Protein 6AYI (pdb70)

Radius of gyration: 28.74 Å; Cα contacts (8 Å, |Δi|>4): 747; chains: 4; bounding box: 60×72×89 Å

Structure (mmCIF, N/CA/C/O backbone):
data_6AYI
#
_entry.id   6AYI
#
_cell.length_a   50.997
_cell.length_b   106.744
_cell.length_c   135.249
_cell.angle_alpha   90.000
_cell.angle_beta   90.000
_cell.angle_gamma   90.000
#
_symmetry.space_group_name_H-M   'P 2 21 21'
#
loop_
_entity.id
_entity.type
_entity.pdbx_description
1 polymer 'HTH-type transcriptional regulator UidR'
2 non-polymer '4-nitrophenyl beta-D-glucopyranosiduronic acid'
3 water water
#
loop_
_atom_site.group_PDB
_atom_site.id
_atom_site.type_symbol
_atom_site.label_atom_id
_atom_site.label_alt_id
_atom_site.label_comp_id
_atom_site.label_asym_id
_atom_site.label_entity_id
_atom_site.label_seq_id
_atom_site.pdbx_PDB_ins_code
_atom_site.Cartn_x
_atom_site.Cartn_y
_atom_site.Cartn_z
_atom_site.occupancy
_atom_site.B_iso_or_equiv
_atom_site.auth_seq_id
_atom_site.auth_comp_id
_atom_site.auth_asym_id
_atom_site.auth_atom_id
_atom_site.pdbx_PDB_model_num
ATOM 1 N N . PRO A 1 14 ? 49.75842 63.29927 179.38865 1.000 49.66974 11 PRO A N 1
ATOM 2 C CA . PRO A 1 14 ? 50.64663 64.17031 178.61153 1.000 46.68880 11 PRO A CA 1
ATOM 3 C C . PRO A 1 14 ? 50.03860 64.57575 177.27199 1.000 40.85743 11 PRO A C 1
ATOM 4 O O . PRO A 1 14 ? 49.31300 63.78736 176.66645 1.000 38.68836 11 PRO A O 1
ATOM 8 N N . THR A 1 15 ? 50.34127 65.79659 176.82183 1.000 38.42436 12 THR A N 1
ATOM 9 C CA . THR A 1 15 ? 49.76937 66.29232 175.57314 1.000 40.08252 12 THR A CA 1
ATOM 10 C C . THR A 1 15 ? 50.20018 65.43831 174.38684 1.000 35.39599 12 THR A C 1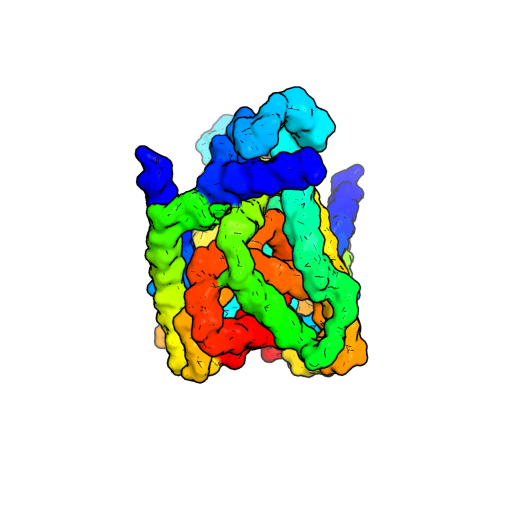
ATOM 11 O O . THR A 1 15 ? 49.39467 65.15470 173.49233 1.000 36.64709 12 THR A O 1
ATOM 15 N N . ARG A 1 16 ? 51.46774 65.01761 174.36311 1.000 37.10255 13 ARG A N 1
ATOM 16 C CA . ARG A 1 16 ? 51.94995 64.17746 173.27198 1.000 40.46244 13 ARG A CA 1
ATOM 17 C C . ARG A 1 16 ? 51.20297 62.85108 173.21310 1.000 40.15958 13 ARG A C 1
ATOM 18 O O . ARG A 1 16 ? 50.96709 62.31951 172.12199 1.000 35.39871 13 ARG A O 1
ATOM 26 N N . THR A 1 17 ? 50.81839 62.30609 174.36981 1.000 41.68802 14 THR A N 1
ATOM 27 C CA . THR A 1 17 ? 50.06275 61.05748 174.38443 1.000 41.85952 14 THR A CA 1
ATOM 28 C C . THR A 1 17 ? 48.62256 61.27869 173.93675 1.000 40.90620 14 THR A C 1
ATOM 29 O O . THR A 1 17 ? 48.08045 60.48545 173.15741 1.000 44.93368 14 THR A O 1
ATOM 33 N N . ARG A 1 18 ? 47.98789 62.35162 174.41787 1.000 37.92661 15 ARG A N 1
ATOM 34 C CA . ARG A 1 18 ? 46.63056 62.66705 173.98244 1.000 38.20438 15 ARG A CA 1
ATOM 35 C C . ARG A 1 18 ? 46.57487 62.89094 172.47704 1.000 36.08969 15 ARG A C 1
ATOM 36 O O . ARG A 1 18 ? 45.59617 62.51553 171.82039 1.000 37.03727 15 ARG A O 1
ATOM 44 N N . ILE A 1 19 ? 47.61751 63.50506 171.91422 1.000 31.09373 16 ILE A N 1
ATOM 45 C CA . ILE A 1 19 ? 47.67146 63.71707 170.47021 1.000 30.76541 16 ILE A CA 1
ATOM 46 C C . ILE A 1 19 ? 47.74298 62.38122 169.74289 1.000 32.81017 16 ILE A C 1
ATOM 47 O O . ILE A 1 19 ? 46.99740 62.13085 168.78769 1.000 36.23134 16 ILE A O 1
ATOM 52 N N . LEU A 1 20 ? 48.64471 61.50205 170.18763 1.000 32.10196 17 LEU A N 1
ATOM 53 C CA . LEU A 1 20 ? 48.80691 60.21013 169.52926 1.000 36.45485 17 LEU A CA 1
ATOM 54 C C . LEU A 1 20 ? 47.54172 59.37002 169.64057 1.000 36.50686 17 LEU A C 1
ATOM 55 O O . LEU A 1 20 ? 47.13260 58.72342 168.66975 1.000 35.37887 17 LEU A O 1
ATOM 60 N N . ASN A 1 21 ? 46.90349 59.37253 170.81438 1.000 35.81083 18 ASN A N 1
ATOM 61 C CA . ASN A 1 21 ? 45.65469 58.63410 170.97644 1.000 37.91137 18 ASN A CA 1
ATOM 62 C C . ASN A 1 21 ? 44.58039 59.15558 170.03058 1.000 39.38336 18 ASN A C 1
ATOM 63 O O . ASN A 1 21 ? 43.83313 58.37113 169.43380 1.000 37.89478 18 ASN A O 1
ATOM 68 N N . ALA A 1 22 ? 44.48966 60.47872 169.87822 1.000 37.83011 19 ALA A N 1
ATOM 69 C CA . ALA A 1 22 ? 43.52816 61.04751 168.94009 1.000 38.79553 19 ALA A CA 1
ATOM 70 C C . ALA A 1 22 ? 43.92211 60.74929 167.49928 1.000 39.29354 19 ALA A C 1
ATOM 71 O O . ALA A 1 22 ? 43.05650 60.49950 166.65210 1.000 40.17724 19 ALA A O 1
ATOM 73 N N . ALA A 1 23 ? 45.22386 60.77193 167.20229 1.000 36.80088 20 ALA A N 1
ATOM 74 C CA . ALA A 1 23 ? 45.67816 60.45709 165.85202 1.000 33.13653 20 ALA A CA 1
ATOM 75 C C . ALA A 1 23 ? 45.41619 58.99619 165.50843 1.000 35.07410 20 ALA A C 1
ATOM 76 O O . ALA A 1 23 ? 45.02765 58.68013 164.37817 1.000 35.23393 20 ALA A O 1
ATOM 78 N N . ARG A 1 24 ? 45.62018 58.09176 166.47044 1.000 36.34710 21 ARG A N 1
ATOM 79 C CA . ARG A 1 24 ? 45.33811 56.68006 166.22827 1.000 40.23703 21 ARG A CA 1
ATOM 80 C C . ARG A 1 24 ? 43.86185 56.45727 165.92676 1.000 44.25540 21 ARG A C 1
ATOM 81 O O . ARG A 1 24 ? 43.50992 55.60284 165.10528 1.000 41.25965 21 ARG A O 1
ATOM 89 N N . GLU A 1 25 ? 42.98255 57.22072 166.57917 1.000 45.75455 22 GLU A N 1
ATOM 90 C CA . GLU A 1 25 ? 41.55181 57.06993 166.33707 1.000 46.52005 22 GLU A CA 1
ATOM 91 C C . GLU A 1 25 ? 41.16411 57.59262 164.95874 1.000 43.50898 22 GLU A C 1
ATOM 92 O O . GLU A 1 25 ? 40.38040 56.95537 164.24573 1.000 45.91651 22 GLU A O 1
ATOM 98 N N . ILE A 1 26 ? 41.70629 58.74618 164.56299 1.000 36.73428 23 ILE A N 1
ATOM 99 C CA . ILE A 1 26 ? 41.34620 59.33053 163.27462 1.000 38.04734 23 ILE A CA 1
ATOM 100 C C . ILE A 1 26 ? 41.97956 58.54615 162.13075 1.000 39.29220 23 ILE A C 1
ATOM 101 O O . ILE A 1 26 ? 41.35094 58.32778 161.08755 1.000 33.78441 23 ILE A O 1
ATOM 106 N N . PHE A 1 27 ? 43.22841 58.10537 162.30567 1.000 40.88031 24 PHE A N 1
ATOM 107 C CA . PHE A 1 27 ? 43.90866 57.37299 161.24092 1.000 40.53830 24 PHE A CA 1
ATOM 108 C C . PHE A 1 27 ? 43.27048 56.00833 161.00717 1.000 38.61386 24 PHE A C 1
ATOM 109 O O . PHE A 1 27 ? 43.11645 55.57809 159.85824 1.000 40.25609 24 PHE A O 1
ATOM 117 N N . SER A 1 28 ? 42.89238 55.31332 162.08208 1.000 35.67422 25 SER A N 1
ATOM 118 C CA . SER A 1 28 ? 42.32428 53.97699 161.93362 1.000 36.26473 25 SER A CA 1
ATOM 119 C C . SER A 1 28 ? 40.94872 54.02418 161.27958 1.000 40.11109 25 SER A C 1
ATOM 120 O O . SER A 1 28 ? 40.60504 53.14428 160.48185 1.000 42.68926 25 SER A O 1
ATOM 123 N N . GLU A 1 29 ? 40.15026 55.04415 161.59787 1.000 39.75518 26 GLU A N 1
ATOM 124 C CA . GLU A 1 29 ? 38.78307 55.11289 161.09764 1.000 39.81028 26 GLU A CA 1
ATOM 125 C C . GLU A 1 29 ? 38.68847 55.66360 159.68079 1.000 39.68369 26 GLU A C 1
ATOM 126 O O . GLU A 1 29 ? 37.71283 55.36692 158.98313 1.000 43.17979 26 GLU A O 1
ATOM 132 N N . ASN A 1 30 ? 39.66876 56.45295 159.23682 1.000 35.97146 27 ASN A N 1
ATOM 133 C CA . ASN A 1 30 ? 39.58131 57.13144 157.95226 1.000 39.41931 27 ASN A CA 1
ATOM 134 C C . ASN A 1 30 ? 40.73453 56.84394 157.00380 1.000 35.18985 27 ASN A C 1
ATOM 135 O O . ASN A 1 30 ? 40.60568 57.13192 155.80896 1.000 37.55499 27 ASN A O 1
ATOM 140 N N . GLY A 1 31 ? 41.84370 56.29283 157.48552 1.000 32.80074 28 GLY A N 1
ATOM 141 C CA . GLY A 1 31 ? 43.01322 56.08977 156.65906 1.000 33.97057 28 GLY A CA 1
ATOM 142 C C . GLY A 1 31 ? 43.92860 57.30157 156.64710 1.000 38.48946 28 GLY A C 1
ATOM 143 O O . GLY A 1 31 ? 43.61916 58.36970 157.17838 1.000 40.06794 28 GLY A O 1
ATOM 144 N N . PHE A 1 32 ? 45.08961 57.12221 156.01403 1.000 37.88024 29 PHE A N 1
ATOM 145 C CA . PHE A 1 32 ? 46.09413 58.18194 155.98974 1.000 37.40652 29 PHE A CA 1
ATOM 146 C C . PHE A 1 32 ? 45.63577 59.36069 155.13875 1.000 41.32472 29 PHE A C 1
ATOM 147 O O . PHE A 1 32 ? 45.75888 60.52067 155.54919 1.000 41.18196 29 PHE A O 1
ATOM 155 N N . HIS A 1 33 ? 45.10197 59.08021 153.94814 1.000 45.38205 30 HIS A N 1
ATOM 156 C CA . HIS A 1 33 ? 44.77735 60.14315 153.00120 1.000 49.89067 30 HIS A CA 1
ATOM 157 C C . HIS A 1 33 ? 43.64603 61.02594 153.51691 1.000 49.29730 30 HIS A C 1
ATOM 158 O O . HIS A 1 33 ? 43.76284 62.25699 153.52953 1.000 48.29596 30 HIS A O 1
ATOM 165 N N . SER A 1 34 ? 42.54248 60.41585 153.94903 1.000 50.87142 31 SER A N 1
ATOM 166 C CA . SER A 1 34 ? 41.35883 61.17285 154.33673 1.000 54.32693 31 SER A CA 1
ATOM 167 C C . SER A 1 34 ? 41.45859 61.78605 155.72772 1.000 55.09771 31 SER A C 1
ATOM 168 O O . SER A 1 34 ? 40.61044 62.61288 156.07985 1.000 57.12579 31 SER A O 1
ATOM 171 N N . ALA A 1 35 ? 42.45586 61.41028 156.52315 1.000 53.24142 32 ALA A N 1
ATOM 172 C CA . ALA A 1 35 ? 42.61758 61.99239 157.84727 1.000 49.00708 32 ALA A CA 1
ATOM 173 C C . ALA A 1 35 ? 43.24821 63.37360 157.74562 1.000 49.02321 32 ALA A C 1
ATOM 174 O O . ALA A 1 35 ? 44.15652 63.60200 156.94144 1.000 50.79885 32 ALA A O 1
ATOM 176 N N . SER A 1 36 ? 42.76150 64.29553 158.56985 1.000 45.79321 33 SER A N 1
ATOM 177 C CA . SER A 1 36 ? 43.23500 65.67039 158.57872 1.000 48.70688 33 SER A CA 1
ATOM 178 C C . SER A 1 36 ? 43.80906 66.01124 159.94567 1.000 46.75892 33 SER A C 1
ATOM 179 O O . SER A 1 36 ? 43.29553 65.56153 160.97550 1.000 42.96980 33 SER A O 1
ATOM 182 N N . MET A 1 37 ? 44.88416 66.80413 159.94787 1.000 45.53550 34 MET A N 1
ATOM 183 C CA . MET A 1 37 ? 45.40381 67.33270 161.20420 1.000 47.16071 34 MET A CA 1
ATOM 184 C C . MET A 1 37 ? 44.36574 68.19580 161.90675 1.000 45.62888 34 MET A C 1
ATOM 185 O O . MET A 1 37 ? 44.37244 68.30033 163.13889 1.000 41.73084 34 MET A O 1
ATOM 190 N N . LYS A 1 38 ? 43.46839 68.81639 161.13757 1.000 48.79381 35 LYS A N 1
ATOM 191 C CA . LYS A 1 38 ? 42.40462 69.62876 161.71799 1.000 51.87969 35 LYS A CA 1
ATOM 192 C C . LYS A 1 38 ? 41.49413 68.78964 162.60709 1.000 49.31601 35 LYS A C 1
ATOM 193 O O . LYS A 1 38 ? 41.15345 69.19357 163.72511 1.000 51.08960 35 LYS A O 1
ATOM 199 N N . ALA A 1 39 ? 41.08995 67.61140 162.12409 1.000 44.68012 36 ALA A N 1
ATOM 200 C CA . ALA A 1 39 ? 40.21805 66.74791 162.91367 1.000 45.17205 36 ALA A CA 1
ATOM 201 C C . ALA A 1 39 ? 40.92880 66.20262 164.14532 1.000 42.86727 36 ALA A C 1
ATOM 202 O O . ALA A 1 39 ? 40.29064 65.98990 165.18273 1.000 44.42268 36 ALA A O 1
ATOM 204 N N . ILE A 1 40 ? 42.23952 65.96678 164.05158 1.000 39.85503 37 ILE A N 1
ATOM 205 C CA . ILE A 1 40 ? 42.99815 65.51252 165.21377 1.000 41.65960 37 ILE A CA 1
ATOM 206 C C . ILE A 1 40 ? 42.99187 66.57907 166.30124 1.000 42.92391 37 ILE A C 1
ATOM 207 O O . ILE A 1 40 ? 42.85274 66.27300 167.49193 1.000 44.66561 37 ILE A O 1
ATOM 212 N N . CYS A 1 41 ? 43.13051 67.84799 165.90865 1.000 42.76152 38 CYS A N 1
ATOM 213 C CA . CYS A 1 41 ? 43.15130 68.93490 166.88345 1.000 44.11954 38 CYS A CA 1
ATOM 214 C C . CYS A 1 41 ? 41.82836 69.02802 167.63330 1.000 47.96452 38 CYS A C 1
ATOM 215 O O . CYS A 1 41 ? 41.80586 69.15931 168.86270 1.000 46.24456 38 CYS A O 1
ATOM 218 N N . LYS A 1 42 ? 40.71048 68.96335 166.90454 1.000 51.78182 39 LYS A N 1
ATOM 219 C CA . LYS A 1 42 ? 39.40242 69.02537 167.54868 1.000 55.24227 39 LYS A CA 1
ATOM 220 C C . LYS A 1 42 ? 39.17702 67.84159 168.47872 1.000 55.46744 39 LYS A C 1
ATOM 221 O O . LYS A 1 42 ? 38.43422 67.95635 169.46042 1.000 58.69940 39 LYS A O 1
ATOM 227 N N . SER A 1 43 ? 39.81043 66.70215 168.19176 1.000 55.51373 40 SER A N 1
ATOM 228 C CA . SER A 1 43 ? 39.57182 65.50091 168.98478 1.000 55.87650 40 SER A CA 1
ATOM 229 C C . SER A 1 43 ? 40.14366 65.63551 170.39150 1.000 55.09816 40 SER A C 1
ATOM 230 O O . SER A 1 43 ? 39.50965 65.21375 171.36558 1.000 57.59908 40 SER A O 1
ATOM 233 N N . CYS A 1 44 ? 41.33666 66.21631 170.52186 1.000 55.50374 41 CYS A N 1
ATOM 234 C CA . CYS A 1 44 ? 41.97666 66.39073 171.82008 1.000 55.22335 41 CYS A CA 1
ATOM 235 C C . CYS A 1 44 ? 41.97293 67.84129 172.28898 1.000 55.72957 41 CYS A C 1
ATOM 236 O O . CYS A 1 44 ? 42.66610 68.16942 173.25859 1.000 55.80084 41 CYS A O 1
ATOM 239 N N . ALA A 1 45 ? 41.21641 68.71331 171.61938 1.000 52.94716 42 ALA A N 1
ATOM 240 C CA . ALA A 1 45 ? 40.97749 70.08860 172.06108 1.000 51.99778 42 ALA A CA 1
ATOM 241 C C . ALA A 1 45 ? 42.28497 70.86907 172.22023 1.000 49.34830 42 ALA A C 1
ATOM 242 O O . ALA A 1 45 ? 42.62652 71.35686 173.29983 1.000 51.03631 42 ALA A O 1
ATOM 244 N N . ILE A 1 46 ? 43.01817 70.97923 171.11253 1.000 43.91148 43 ILE A N 1
ATOM 245 C CA . ILE A 1 46 ? 44.20953 71.81248 171.03254 1.000 39.24682 43 ILE A CA 1
ATOM 246 C C . ILE A 1 46 ? 44.14432 72.61783 169.74108 1.000 40.32860 43 ILE A C 1
ATOM 247 O O . ILE A 1 46 ? 43.28028 72.40518 168.89008 1.000 44.25658 43 ILE A O 1
ATOM 252 N N . SER A 1 47 ? 45.07293 73.55319 169.60743 1.000 37.71754 44 SER A N 1
ATOM 253 C CA . SER A 1 47 ? 45.19174 74.33325 168.38746 1.000 38.13775 44 SER A CA 1
ATOM 254 C C . SER A 1 47 ? 46.20214 73.68927 167.44895 1.000 37.45444 44 SER A C 1
ATOM 255 O O . SER A 1 47 ? 47.03843 72.88756 167.87721 1.000 36.01967 44 SER A O 1
ATOM 258 N N . PRO A 1 48 ? 46.13655 73.99993 166.14988 1.000 39.06309 45 PRO A N 1
ATOM 259 C CA . PRO A 1 48 ? 47.14794 73.46361 165.22363 1.000 36.87848 45 PRO A CA 1
ATOM 260 C C . PRO A 1 48 ? 48.57346 73.80486 165.61836 1.000 33.72992 45 PRO A C 1
ATOM 261 O O . PRO A 1 48 ? 49.47743 72.99048 165.39320 1.000 32.55447 45 PRO A O 1
ATOM 265 N N . GLY A 1 49 ? 48.80203 74.98168 166.20625 1.000 34.07015 46 GLY A N 1
ATOM 266 C CA . GLY A 1 49 ? 50.14856 75.33997 166.62340 1.000 33.20737 46 GLY A CA 1
ATOM 267 C C . GLY A 1 49 ? 50.69920 74.41146 167.68878 1.000 33.00279 46 GLY A C 1
ATOM 268 O O . GLY A 1 49 ? 51.89180 74.09672 167.69605 1.000 32.76675 46 GLY A O 1
ATOM 269 N N . THR A 1 50 ? 49.83919 73.96104 168.60484 1.000 35.18056 47 THR A N 1
ATOM 270 C CA . THR A 1 50 ? 50.27592 73.00242 169.61459 1.000 37.15268 47 THR A CA 1
ATOM 271 C C . THR A 1 50 ? 50.57456 71.64609 168.98694 1.000 34.61871 47 THR A C 1
ATOM 272 O O . THR A 1 50 ? 51.55380 70.98616 169.35526 1.000 36.80595 47 THR A O 1
ATOM 276 N N . LEU A 1 51 ? 49.74950 71.22103 168.02741 1.000 34.04114 48 LEU A N 1
ATOM 277 C CA . LEU A 1 51 ? 50.00140 69.96168 167.33384 1.000 33.34181 48 LEU A CA 1
ATOM 278 C C . LEU A 1 51 ? 51.27866 70.03586 166.50580 1.000 34.36326 48 LEU A C 1
ATOM 279 O O . LEU A 1 51 ? 52.09300 69.10484 166.51901 1.000 36.65969 48 LEU A O 1
ATOM 284 N N . TYR A 1 52 ? 51.47041 71.13968 165.77600 1.000 36.35703 49 TYR A N 1
ATOM 285 C CA . TYR A 1 52 ? 52.66619 71.28542 164.95118 1.000 38.97671 49 TYR A CA 1
ATOM 286 C C . TYR A 1 52 ? 53.93416 71.27455 165.79324 1.000 39.56535 49 TYR A C 1
ATOM 287 O O . TYR A 1 52 ? 54.98135 70.80570 165.33252 1.000 37.15063 49 TYR A O 1
ATOM 296 N N . HIS A 1 53 ? 53.86026 71.78499 167.02460 1.000 36.14206 50 HIS A N 1
ATOM 297 C CA . HIS A 1 53 ? 55.03485 71.81470 167.88965 1.000 34.25224 50 HIS A CA 1
ATOM 298 C C . HIS A 1 53 ? 55.50345 70.40618 168.23563 1.000 36.10658 50 HIS A C 1
ATOM 299 O O . HIS A 1 53 ? 56.70836 70.15753 168.36119 1.000 38.01477 50 HIS A O 1
ATOM 306 N N . HIS A 1 54 ? 54.56697 69.47030 168.38930 1.000 35.51131 51 HIS A N 1
ATOM 307 C CA . HIS A 1 54 ? 54.90958 68.08728 168.69722 1.000 34.87151 51 HIS A CA 1
ATOM 308 C C . HIS A 1 54 ? 55.14343 67.25624 167.44215 1.000 37.74144 51 HIS A C 1
ATOM 309 O O . HIS A 1 54 ? 56.10945 66.48842 167.38000 1.000 36.84368 51 HIS A O 1
ATOM 316 N N . PHE A 1 55 ? 54.27741 67.39422 166.44008 1.000 37.94888 52 PHE A N 1
ATOM 317 C CA . PHE A 1 55 ? 54.36858 66.62675 165.20190 1.000 35.09747 52 PHE A CA 1
ATOM 318 C C . PHE A 1 55 ? 54.15569 67.57923 164.03398 1.000 30.59482 52 PHE A C 1
ATOM 319 O O . PHE A 1 55 ? 53.05262 68.10316 163.84676 1.000 30.03472 52 PHE A O 1
ATOM 327 N N . ILE A 1 56 ? 55.21189 67.79673 163.24858 1.000 33.41824 53 ILE A N 1
ATOM 328 C CA . ILE A 1 56 ? 55.17217 68.80614 162.19668 1.000 37.53691 53 ILE A CA 1
ATOM 329 C C . ILE A 1 56 ? 54.38316 68.35023 160.97443 1.000 36.78397 53 ILE A C 1
ATOM 330 O O . ILE A 1 56 ? 53.90087 69.19532 160.20955 1.000 36.97895 53 ILE A O 1
ATOM 335 N N . SER A 1 57 ? 54.21991 67.04451 160.77369 1.000 32.11060 54 SER A N 1
ATOM 336 C CA . SER A 1 57 ? 53.53059 66.53658 159.59706 1.000 32.84290 54 SER A CA 1
ATOM 337 C C . SER A 1 57 ? 52.81199 65.24484 159.95681 1.000 32.34970 54 SER A C 1
ATOM 338 O O . SER A 1 57 ? 52.99863 64.68437 161.03969 1.000 31.39048 54 SER A O 1
ATOM 341 N N . LYS A 1 58 ? 51.97543 64.77785 159.02616 1.000 31.94337 55 LYS A N 1
ATOM 342 C CA . LYS A 1 58 ? 51.32626 63.48321 159.20205 1.000 35.15730 55 LYS A CA 1
ATOM 343 C C . LYS A 1 58 ? 52.35377 62.35993 159.24088 1.000 34.45168 55 LYS A C 1
ATOM 344 O O . LYS A 1 58 ? 52.18255 61.37519 159.96925 1.000 33.66904 55 LYS A O 1
ATOM 350 N N . GLU A 1 59 ? 53.43247 62.49315 158.46384 1.000 30.75436 56 GLU A N 1
ATOM 351 C CA . GLU A 1 59 ? 54.49264 61.49173 158.48899 1.000 33.92824 56 GLU A CA 1
ATOM 352 C C . GLU A 1 59 ? 55.18495 61.44577 159.84421 1.000 32.14517 56 GLU A C 1
ATOM 353 O O . GLU A 1 59 ? 55.60022 60.37084 160.29220 1.000 28.58376 56 GLU A O 1
ATOM 359 N N . ALA A 1 60 ? 55.32142 62.59616 160.50879 1.000 31.29422 57 ALA A N 1
ATOM 360 C CA . ALA A 1 60 ? 55.89261 62.60857 161.85131 1.000 30.48240 57 ALA A CA 1
ATOM 361 C C . ALA A 1 60 ? 54.99191 61.87486 162.83702 1.000 27.24918 57 ALA A C 1
ATOM 362 O O . ALA A 1 60 ? 55.48131 61.19227 163.74475 1.000 27.61309 57 ALA A O 1
ATOM 364 N N . LEU A 1 61 ? 53.67251 62.00749 162.67557 1.000 28.31585 58 LEU A N 1
ATOM 365 C CA . LEU A 1 61 ? 52.74191 61.24112 163.49870 1.000 29.57390 58 LEU A CA 1
ATOM 366 C C . LEU A 1 61 ? 52.88755 59.74736 163.24347 1.000 28.49597 58 LEU A C 1
ATOM 367 O O . LEU A 1 61 ? 52.91321 58.94654 164.18591 1.000 31.29286 58 LEU A O 1
ATOM 372 N N . ILE A 1 62 ? 52.97948 59.35608 161.97020 1.000 24.94423 59 ILE A N 1
ATOM 373 C CA . ILE A 1 62 ? 53.11690 57.94478 161.62114 1.000 26.80433 59 ILE A CA 1
ATOM 374 C C . ILE A 1 62 ? 54.39834 57.37270 162.21039 1.000 25.14174 59 ILE A C 1
ATOM 375 O O . ILE A 1 62 ? 54.43232 56.22005 162.66018 1.000 24.01064 59 ILE A O 1
ATOM 380 N N . GLN A 1 63 ? 55.46852 58.17125 162.22939 1.000 24.93688 60 GLN A N 1
ATOM 381 C CA . GLN A 1 63 ? 56.72159 57.70766 162.81418 1.000 27.52956 60 GLN A CA 1
ATOM 382 C C . GLN A 1 63 ? 56.54645 57.35052 164.28644 1.000 29.55717 60 GLN A C 1
ATOM 383 O O . GLN A 1 63 ? 57.05776 56.32390 164.74687 1.000 30.28636 60 GLN A O 1
ATOM 389 N N . ALA A 1 64 ? 55.82192 58.18069 165.04182 1.000 28.42885 61 ALA A N 1
ATOM 390 C CA . ALA A 1 64 ? 55.61222 57.88868 166.45760 1.000 29.67548 61 ALA A CA 1
ATOM 391 C C . ALA A 1 64 ? 54.69023 56.68977 166.64615 1.000 26.19020 61 ALA A C 1
ATOM 392 O O . ALA A 1 64 ? 54.89208 55.88290 167.56111 1.000 30.62703 61 ALA A O 1
ATOM 394 N N . ILE A 1 65 ? 53.66951 56.56044 165.79610 1.000 25.91178 62 ILE A N 1
ATOM 395 C CA . ILE A 1 65 ? 52.77071 55.41371 165.88174 1.000 28.43812 62 ILE A CA 1
ATOM 396 C C . ILE A 1 65 ? 53.51758 54.12520 165.55871 1.000 31.13611 62 ILE A C 1
ATOM 397 O O . ILE A 1 65 ? 53.30119 53.08837 166.19863 1.000 29.12709 62 ILE A O 1
ATOM 402 N N . ILE A 1 66 ? 54.41326 54.17155 164.56867 1.000 29.76053 63 ILE A N 1
ATOM 403 C CA . ILE A 1 66 ? 55.19545 52.99193 164.20627 1.000 29.24339 63 ILE A CA 1
ATOM 404 C C . ILE A 1 66 ? 56.06388 52.54633 165.37625 1.000 30.01333 63 ILE A C 1
ATOM 405 O O . ILE A 1 66 ? 56.20398 51.34616 165.64403 1.000 30.39696 63 ILE A O 1
ATOM 410 N N . LEU A 1 67 ? 56.65155 53.50362 166.09843 1.000 28.43620 64 LEU A N 1
ATOM 411 C CA . LEU A 1 67 ? 57.47506 53.15625 167.25223 1.000 32.45954 64 LEU A CA 1
ATOM 412 C C . LEU A 1 67 ? 56.63410 52.55083 168.36943 1.000 33.97066 64 LEU A C 1
ATOM 413 O O . LEU A 1 67 ? 57.10101 51.66296 169.09284 1.000 34.16577 64 LEU A O 1
ATOM 418 N N . GLN A 1 68 ? 55.39357 53.02010 168.52843 1.000 28.90187 65 GLN A N 1
ATOM 419 C CA . GLN A 1 68 ? 54.49249 52.40751 169.49949 1.000 31.52103 65 GLN A CA 1
ATOM 420 C C . GLN A 1 68 ? 54.19885 50.95796 169.13542 1.000 32.57368 65 GLN A C 1
ATOM 421 O O . GLN A 1 68 ? 54.22381 50.07470 170.00038 1.000 34.04543 65 GLN A O 1
ATOM 427 N N . ASP A 1 69 ? 53.91942 50.69463 167.85598 1.000 29.28534 66 ASP A N 1
ATOM 428 C CA . ASP A 1 69 ? 53.65291 49.32752 167.42077 1.000 32.90204 66 ASP A CA 1
ATOM 429 C C . ASP A 1 69 ? 54.90783 48.46805 167.50299 1.000 31.02618 66 ASP A C 1
ATOM 430 O O . ASP A 1 69 ? 54.83476 47.28484 167.85560 1.000 28.70486 66 ASP A O 1
ATOM 435 N N . GLN A 1 70 ? 56.06742 49.04451 167.17694 1.000 29.19342 67 GLN A N 1
ATOM 436 C CA . GLN A 1 70 ? 57.31754 48.29866 167.27545 1.000 31.74923 67 GLN A CA 1
ATOM 437 C C . GLN A 1 70 ? 57.59250 47.87572 168.71290 1.000 34.84528 67 GLN A C 1
ATOM 438 O O . GLN A 1 70 ? 58.05765 46.75684 168.96148 1.000 34.94429 67 GLN A O 1
ATOM 444 N N . GLU A 1 71 ? 57.29680 48.75318 169.67526 1.000 29.82219 68 GLU A N 1
ATOM 445 C CA . GLU A 1 71 ? 57.54380 48.42461 171.07471 1.000 34.87382 68 GLU A CA 1
ATOM 446 C C . GLU A 1 71 ? 56.64150 47.29597 171.55854 1.000 34.71925 68 GLU A C 1
ATOM 447 O O . GLU A 1 71 ? 57.06493 46.48046 172.38575 1.000 34.24956 68 GLU A O 1
ATOM 453 N N . ARG A 1 72 ? 55.40273 47.23073 171.06282 1.000 32.75714 69 ARG A N 1
ATOM 454 C CA . ARG A 1 72 ? 54.53148 46.11326 171.41283 1.000 33.91638 69 ARG A CA 1
ATOM 455 C C . ARG A 1 72 ? 55.09944 44.79717 170.89844 1.000 34.81199 69 ARG A C 1
ATOM 456 O O . ARG A 1 72 ? 54.99292 43.76132 171.56573 1.000 34.76986 69 ARG A O 1
ATOM 464 N N . ALA A 1 73 ? 55.70964 44.81884 169.71154 1.000 33.37342 70 ALA A N 1
ATOM 465 C CA . ALA A 1 73 ? 56.35521 43.61826 169.19348 1.000 31.77235 70 ALA A CA 1
ATOM 466 C C . ALA A 1 73 ? 57.61692 43.28958 169.98120 1.000 31.88092 70 ALA A C 1
ATOM 467 O O . ALA A 1 73 ? 57.85496 42.12588 170.32541 1.000 31.13673 70 ALA A O 1
ATOM 469 N N . LEU A 1 74 ? 58.43599 44.30245 170.27912 1.000 29.21914 71 LEU A N 1
ATOM 470 C CA . LEU A 1 74 ? 59.65928 44.06600 171.03926 1.000 33.44666 71 LEU A CA 1
ATOM 471 C C . LEU A 1 74 ? 59.36049 43.62238 172.46509 1.000 37.46863 71 LEU A C 1
ATOM 472 O O . LEU A 1 74 ? 60.18715 42.94535 173.08681 1.000 40.88535 71 LEU A O 1
ATOM 477 N N . ALA A 1 75 ? 58.19233 43.99044 172.99816 1.000 34.56267 72 ALA A N 1
ATOM 478 C CA . ALA A 1 75 ? 57.81122 43.53136 174.32917 1.000 34.20094 72 ALA A CA 1
ATOM 479 C C . ALA A 1 75 ? 57.67694 42.01559 174.38026 1.000 39.72331 72 ALA A C 1
ATOM 480 O O . ALA A 1 75 ? 57.83099 41.41372 175.44909 1.000 40.47999 72 ALA A O 1
ATOM 482 N N . ARG A 1 76 ? 57.39827 41.38270 173.23967 1.000 35.63151 73 ARG A N 1
ATOM 483 C CA . ARG A 1 76 ? 57.25009 39.93491 173.19051 1.000 38.08535 73 ARG A CA 1
ATOM 484 C C . ARG A 1 76 ? 58.58181 39.20089 173.11160 1.000 40.16686 73 ARG A C 1
ATOM 485 O O . ARG A 1 76 ? 58.64399 38.02358 173.48228 1.000 44.01239 73 ARG A O 1
ATOM 493 N N . PHE A 1 77 ? 59.64506 39.85879 172.64042 1.000 35.82755 74 PHE A N 1
ATOM 494 C CA . PHE A 1 77 ? 60.89079 39.16689 172.33345 1.000 37.82939 74 PHE A CA 1
ATOM 495 C C . PHE A 1 77 ? 62.12282 39.81193 172.95834 1.000 42.41324 74 PHE A C 1
ATOM 496 O O . PHE A 1 77 ? 63.24401 39.38259 172.66046 1.000 44.26967 74 PHE A O 1
ATOM 504 N N . ARG A 1 78 ? 61.95709 40.82463 173.81171 1.000 42.83465 75 ARG A N 1
ATOM 505 C CA . ARG A 1 78 ? 63.12371 41.44051 174.43679 1.000 48.20853 75 ARG A CA 1
ATOM 506 C C . ARG A 1 78 ? 63.73685 40.52207 175.48645 1.000 50.57253 75 ARG A C 1
ATOM 507 O O . ARG A 1 78 ? 64.96463 40.45084 175.61672 1.000 53.61867 75 ARG A O 1
ATOM 515 N N . GLU A 1 79 ? 62.90319 39.80714 176.23677 1.000 50.81018 76 GLU A N 1
ATOM 516 C CA . GLU A 1 79 ? 63.45824 38.96139 177.27874 1.000 56.47886 76 GLU A CA 1
ATOM 517 C C . GLU A 1 79 ? 63.48306 37.50237 176.83698 1.000 54.67765 76 GLU A C 1
ATOM 518 O O . GLU A 1 79 ? 62.68829 37.09203 175.98501 1.000 52.74372 76 GLU A O 1
ATOM 524 N N . PRO A 1 80 ? 64.39602 36.70412 177.39495 1.000 55.32212 77 PRO A N 1
ATOM 525 C CA . PRO A 1 80 ? 64.48977 35.29650 176.99094 1.000 54.06036 77 PRO A CA 1
ATOM 526 C C . PRO A 1 80 ? 63.19715 34.53829 177.25315 1.000 51.35461 77 PRO A C 1
ATOM 527 O O . PRO A 1 80 ? 62.45170 34.83300 178.19010 1.000 48.12338 77 PRO A O 1
ATOM 531 N N . ILE A 1 81 ? 62.94123 33.54920 176.40351 1.000 52.01075 78 ILE A N 1
ATOM 532 C CA . ILE A 1 81 ? 61.74898 32.71561 176.50146 1.000 53.26988 78 ILE A CA 1
ATOM 533 C C . ILE A 1 81 ? 62.08310 31.49699 177.35216 1.000 57.53044 78 ILE A C 1
ATOM 534 O O . ILE A 1 81 ? 63.00957 30.74284 177.03497 1.000 58.67329 78 ILE A O 1
ATOM 539 N N . GLU A 1 82 ? 61.32950 31.30223 178.43259 1.000 58.60346 79 GLU A N 1
ATOM 540 C CA . GLU A 1 82 ? 61.55497 30.19026 179.34382 1.000 61.40640 79 GLU A CA 1
ATOM 541 C C . GLU A 1 82 ? 60.22470 29.54885 179.70584 1.000 53.96466 79 GLU A C 1
ATOM 542 O O . GLU A 1 82 ? 59.20568 30.23552 179.82141 1.000 54.12666 79 GLU A O 1
ATOM 548 N N . GLY A 1 83 ? 60.24290 28.22806 179.88347 1.000 47.21855 80 GLY A N 1
ATOM 549 C CA . GLY A 1 83 ? 59.06148 27.48193 180.25327 1.000 48.39082 80 GLY A CA 1
ATOM 550 C C . GLY A 1 83 ? 58.19375 27.03078 179.09867 1.000 50.60127 80 GLY A C 1
ATOM 551 O O . GLY A 1 83 ? 57.26885 26.23679 179.31483 1.000 54.10506 80 GLY A O 1
ATOM 552 N N . ILE A 1 84 ? 58.45818 27.50220 177.88334 1.000 47.71993 81 ILE A N 1
ATOM 553 C CA . ILE A 1 84 ? 57.65162 27.16106 176.71812 1.000 42.78561 81 ILE A CA 1
ATOM 554 C C . ILE A 1 84 ? 58.57442 26.99034 175.51884 1.000 42.20746 81 ILE A C 1
ATOM 555 O O . ILE A 1 84 ? 59.55322 27.72868 175.36348 1.000 42.89340 81 ILE A O 1
ATOM 560 N N . HIS A 1 85 ? 58.27202 25.99637 174.68505 1.000 40.61555 82 HIS A N 1
ATOM 561 C CA . HIS A 1 85 ? 59.02170 25.78226 173.45525 1.000 41.14774 82 HIS A CA 1
ATOM 562 C C . HIS A 1 85 ? 58.93025 27.01193 172.55783 1.000 36.27768 82 HIS A C 1
ATOM 563 O O . HIS A 1 85 ? 57.91779 27.71696 172.53360 1.000 33.87714 82 HIS A O 1
ATOM 570 N N . PHE A 1 86 ? 60.00952 27.26961 171.81423 1.000 36.13648 83 PHE A N 1
ATOM 571 C CA . PHE A 1 86 ? 60.05912 28.46911 170.98338 1.000 35.00288 83 PHE A CA 1
ATOM 572 C C . PHE A 1 86 ? 59.00540 28.42978 169.88446 1.000 33.44303 83 PHE A C 1
ATOM 573 O O . PHE A 1 86 ? 58.41591 29.46258 169.54486 1.000 35.14213 83 PHE A O 1
ATOM 581 N N . VAL A 1 87 ? 58.76069 27.24956 169.31067 1.000 30.46639 84 VAL A N 1
ATOM 582 C CA . VAL A 1 87 ? 57.73013 27.12181 168.28291 1.000 32.28812 84 VAL A CA 1
ATOM 583 C C . VAL A 1 87 ? 56.36665 27.48589 168.85657 1.000 35.54090 84 VAL A C 1
ATOM 584 O O . VAL A 1 87 ? 55.59996 28.24647 168.25358 1.000 34.03330 84 VAL A O 1
ATOM 588 N N . ASP A 1 88 ? 56.05133 26.95797 170.04151 1.000 38.28928 85 ASP A N 1
ATOM 589 C CA . ASP A 1 88 ? 54.76661 27.25508 170.66393 1.000 37.21997 85 ASP A CA 1
ATOM 590 C C . ASP A 1 88 ? 54.68162 28.70559 171.12135 1.000 35.66658 85 ASP A C 1
ATOM 591 O O . ASP A 1 88 ? 53.58492 29.27433 171.16481 1.000 33.26685 85 ASP A O 1
ATOM 596 N N . TYR A 1 89 ? 55.81580 29.32032 171.46647 1.000 36.85811 86 TYR A N 1
ATOM 597 C CA . TYR A 1 89 ? 55.79219 30.73098 171.83948 1.000 37.41977 86 TYR A CA 1
ATOM 598 C C . TYR A 1 89 ? 55.47368 31.61129 170.63802 1.000 35.30692 86 TYR A C 1
ATOM 599 O O . TYR A 1 89 ? 54.70525 32.57347 170.75320 1.000 34.68294 86 TYR A O 1
ATOM 608 N N . MET A 1 90 ? 56.05762 31.29990 169.47815 1.000 34.39747 87 MET A N 1
ATOM 609 C CA . MET A 1 90 ? 55.74235 32.05073 168.26728 1.000 35.33912 87 MET A CA 1
ATOM 610 C C . MET A 1 90 ? 54.27588 31.89126 167.89066 1.000 33.81743 87 MET A C 1
ATOM 611 O O . MET A 1 90 ? 53.61507 32.86379 167.50720 1.000 36.00444 87 MET A O 1
ATOM 616 N N . VAL A 1 91 ? 53.74923 30.66984 167.99891 1.000 31.34041 88 VAL A N 1
ATOM 617 C CA . VAL A 1 91 ? 52.35194 30.42571 167.65664 1.000 31.87181 88 VAL A CA 1
ATOM 618 C C . VAL A 1 91 ? 51.42738 31.15738 168.62179 1.000 36.28635 88 VAL A C 1
ATOM 619 O O . VAL A 1 91 ? 50.42353 31.75182 168.21010 1.000 33.35243 88 VAL A O 1
ATOM 623 N N . GLU A 1 92 ? 51.75182 31.13456 169.91728 1.000 38.00790 89 GLU A N 1
ATOM 624 C CA . GLU A 1 92 ? 50.92777 31.83602 170.89700 1.000 37.42122 89 GLU A CA 1
ATOM 625 C C . GLU A 1 92 ? 50.94673 33.34072 170.65842 1.000 34.24701 89 GLU A C 1
ATOM 626 O O . GLU A 1 92 ? 49.93721 34.02314 170.87003 1.000 35.38486 89 GLU A O 1
ATOM 632 N N . SER A 1 93 ? 52.08755 33.87587 170.21607 1.000 34.26264 90 SER A N 1
ATOM 633 C CA . SER A 1 93 ? 52.17186 35.30417 169.92847 1.000 35.86515 90 SER A CA 1
ATOM 634 C C . SER A 1 93 ? 51.25890 35.68722 168.77106 1.000 34.70011 90 SER A C 1
ATOM 635 O O . SER A 1 93 ? 50.61160 36.74043 168.80240 1.000 35.26830 90 SER A O 1
ATOM 638 N N . ILE A 1 94 ? 51.19188 34.84234 167.74064 1.000 32.78757 91 ILE A N 1
ATOM 639 C CA . ILE A 1 94 ? 50.31818 35.12371 166.60635 1.000 33.24916 91 ILE A CA 1
ATOM 640 C C . ILE A 1 94 ? 48.85622 34.96479 167.00565 1.000 35.93145 91 ILE A C 1
ATOM 641 O O . ILE A 1 94 ? 47.99748 35.75627 166.59701 1.000 36.47085 91 ILE A O 1
ATOM 646 N N . VAL A 1 95 ? 48.55036 33.94571 167.81272 1.000 31.83691 92 VAL A N 1
ATOM 647 C CA . VAL A 1 95 ? 47.17675 33.73508 168.26551 1.000 34.30161 92 VAL A CA 1
ATOM 648 C C . VAL A 1 95 ? 46.71356 34.91129 169.11585 1.000 36.23878 92 VAL A C 1
ATOM 649 O O . VAL A 1 95 ? 45.60426 35.43018 168.94078 1.000 35.73624 92 VAL A O 1
ATOM 653 N N . SER A 1 96 ? 47.56253 35.35256 170.04820 1.000 35.86670 93 SER A N 1
ATOM 654 C CA . SER A 1 96 ? 47.21171 36.48918 170.89326 1.000 39.04820 93 SER A CA 1
ATOM 655 C C . SER A 1 96 ? 46.99885 37.75580 170.07502 1.000 37.79735 93 SER A C 1
ATOM 656 O O . SER A 1 96 ? 46.19749 38.61452 170.46025 1.000 38.63884 93 SER A O 1
ATOM 659 N N . LEU A 1 97 ? 47.70106 37.89067 168.94666 1.000 37.77120 94 LEU A N 1
ATOM 660 C CA . LEU A 1 97 ? 47.53306 39.07399 168.10918 1.000 38.85968 94 LEU A CA 1
ATOM 661 C C . LEU A 1 97 ? 46.12500 39.15572 167.53368 1.000 34.30561 94 LEU A C 1
ATOM 662 O O . LEU A 1 97 ? 45.57029 40.25350 167.40568 1.000 34.14692 94 LEU A O 1
ATOM 667 N N . THR A 1 98 ? 45.52360 38.01227 167.19827 1.000 31.06428 95 THR A N 1
ATOM 668 C CA . THR A 1 98 ? 44.15968 38.01345 166.68217 1.000 35.31972 95 THR A CA 1
ATOM 669 C C . THR A 1 98 ? 43.14799 38.53704 167.69331 1.000 38.53741 95 THR A C 1
ATOM 670 O O . THR A 1 98 ? 42.01801 38.85409 167.30516 1.000 39.07626 95 THR A O 1
ATOM 674 N N . HIS A 1 99 ? 43.52128 38.64197 168.96706 1.000 37.74652 96 HIS A N 1
ATOM 675 C CA . HIS A 1 99 ? 42.62507 39.11570 170.01141 1.000 40.67624 96 HIS A CA 1
ATOM 676 C C . HIS A 1 99 ? 42.87078 40.56768 170.39937 1.000 41.76954 96 HIS A C 1
ATOM 677 O O . HIS A 1 99 ? 42.18123 41.08071 171.28574 1.000 42.45921 96 HIS A O 1
ATOM 684 N N . GLU A 1 100 ? 43.83077 41.23902 169.76861 1.000 41.64315 97 GLU A N 1
ATOM 685 C CA . GLU A 1 100 ? 44.08401 42.63677 170.07780 1.000 40.64630 97 GLU A CA 1
ATOM 686 C C . GLU A 1 100 ? 42.96597 43.51398 169.51547 1.000 37.39322 97 GLU A C 1
ATOM 687 O O . GLU A 1 100 ? 42.12452 43.07042 168.72813 1.000 39.93986 97 GLU A O 1
ATOM 693 N N . ALA A 1 101 ? 42.96000 44.77649 169.94288 1.000 37.88248 98 ALA A N 1
ATOM 694 C CA . ALA A 1 101 ? 41.94849 45.72151 169.48608 1.000 38.37689 98 ALA A CA 1
ATOM 695 C C . ALA A 1 101 ? 41.96807 45.82274 167.96667 1.000 37.58358 98 ALA A C 1
ATOM 696 O O . ALA A 1 101 ? 43.02141 46.03743 167.36021 1.000 36.03431 98 ALA A O 1
ATOM 698 N N . PHE A 1 102 ? 40.79376 45.65947 167.35174 1.000 36.64332 99 PHE A N 1
ATOM 699 C CA . PHE A 1 102 ? 40.73238 45.56197 165.89671 1.000 36.68988 99 PHE A CA 1
ATOM 700 C C . PHE A 1 102 ? 41.15942 46.86219 165.22785 1.000 35.11118 99 PHE A C 1
ATOM 701 O O . PHE A 1 102 ? 41.83111 46.83791 164.18970 1.000 33.44601 99 PHE A O 1
ATOM 709 N N . GLY A 1 103 ? 40.77608 48.00595 165.80022 1.000 35.47965 100 GLY A N 1
ATOM 710 C CA . GLY A 1 103 ? 41.21888 49.27701 165.25354 1.000 32.51471 100 GLY A CA 1
ATOM 711 C C . GLY A 1 103 ? 42.72476 49.43731 165.28792 1.000 33.77002 100 GLY A C 1
ATOM 712 O O . GLY A 1 103 ? 43.30117 50.12407 164.44008 1.000 32.97663 100 GLY A O 1
ATOM 713 N N . GLN A 1 104 ? 43.38171 48.80542 166.26246 1.000 34.09899 101 GLN A N 1
ATOM 714 C CA . GLN A 1 104 ? 44.83900 48.82460 166.31358 1.000 34.30016 101 GLN A CA 1
ATOM 715 C C . GLN A 1 104 ? 45.43985 47.99908 165.18172 1.000 35.50023 101 GLN A C 1
ATOM 716 O O . GLN A 1 104 ? 46.42972 48.40958 164.56376 1.000 32.58107 101 GLN A O 1
ATOM 722 N N . ARG A 1 105 ? 44.85475 46.83220 164.89588 1.000 32.79843 102 ARG A N 1
ATOM 723 C CA . ARG A 1 105 ? 45.31083 46.03415 163.76198 1.000 30.10360 102 ARG A CA 1
ATOM 724 C C . ARG A 1 105 ? 45.06474 46.76010 162.44631 1.000 27.59876 102 ARG A C 1
ATOM 725 O O . ARG A 1 105 ? 45.88221 46.68167 161.52105 1.000 29.13105 102 ARG A O 1
ATOM 733 N N . ALA A 1 106 ? 43.93655 47.46721 162.34304 1.000 27.29496 103 ALA A N 1
ATOM 734 C CA . ALA A 1 106 ? 43.61965 48.18480 161.11306 1.000 27.45441 103 ALA A CA 1
ATOM 735 C C . ALA A 1 106 ? 44.64342 49.27621 160.83182 1.000 26.74508 103 ALA A C 1
ATOM 736 O O . ALA A 1 106 ? 44.97860 49.54024 159.67090 1.000 25.33987 103 ALA A O 1
ATOM 738 N N . LEU A 1 107 ? 45.15542 49.91838 161.88382 1.000 24.28560 104 LEU A N 1
ATOM 739 C CA . LEU A 1 107 ? 46.14220 50.97594 161.69497 1.000 27.83424 104 LEU A CA 1
ATOM 740 C C . LEU A 1 107 ? 47.46985 50.41201 161.20583 1.000 24.53489 104 LEU A C 1
ATOM 741 O O . LEU A 1 107 ? 48.14560 51.03342 160.37739 1.000 27.11416 104 LEU A O 1
ATOM 746 N N . VAL A 1 108 ? 47.85934 49.23731 161.70799 1.000 26.52040 105 VAL A N 1
ATOM 747 C CA . VAL A 1 108 ? 49.09594 48.60343 161.25719 1.000 26.13385 105 VAL A CA 1
ATOM 748 C C . VAL A 1 108 ? 49.04108 48.33546 159.75907 1.000 26.51365 105 VAL A C 1
ATOM 749 O O . VAL A 1 108 ? 50.01635 48.56713 159.03357 1.000 26.40495 105 VAL A O 1
ATOM 753 N N . VAL A 1 109 ? 47.89541 47.85850 159.27005 1.000 24.29618 106 VAL A N 1
ATOM 754 C CA . VAL A 1 109 ? 47.77008 47.53397 157.85341 1.000 23.68716 106 VAL A CA 1
ATOM 755 C C . VAL A 1 109 ? 47.70166 48.80471 157.01495 1.000 23.08554 106 VAL A C 1
ATOM 756 O O . VAL A 1 109 ? 48.27380 48.87277 155.92038 1.000 25.19150 106 VAL A O 1
ATOM 760 N N . GLU A 1 110 ? 47.01057 49.83386 157.51341 1.000 28.81222 107 GLU A N 1
ATOM 761 C CA . GLU A 1 110 ? 46.95320 51.09862 156.78735 1.000 28.57477 107 GLU A CA 1
ATOM 762 C C . GLU A 1 110 ? 48.33087 51.73860 156.67244 1.000 28.40287 107 GLU A C 1
ATOM 763 O O . GLU A 1 110 ? 48.64344 52.36077 155.65028 1.000 28.85204 107 GLU A O 1
ATOM 769 N N . ILE A 1 111 ? 49.17028 51.58922 157.69895 1.000 26.91685 108 ILE A N 1
ATOM 770 C CA . ILE A 1 111 ? 50.53420 52.10091 157.61528 1.000 26.80440 108 ILE A CA 1
ATOM 771 C C . ILE A 1 111 ? 51.34776 51.28384 156.61898 1.000 28.91380 108 ILE A C 1
ATOM 772 O O . ILE A 1 111 ? 52.13946 51.83408 155.84364 1.000 27.85042 108 ILE A O 1
ATOM 777 N N . MET A 1 112 ? 51.16342 49.96067 156.61701 1.000 28.12402 109 MET A N 1
ATOM 778 C CA . MET A 1 112 ? 51.83054 49.12642 155.62237 1.000 32.48632 109 MET A CA 1
ATOM 779 C C . MET A 1 112 ? 51.38081 49.48967 154.21301 1.000 28.43533 109 MET A C 1
ATOM 780 O O . MET A 1 112 ? 52.19265 49.51375 153.28052 1.000 26.64884 109 MET A O 1
ATOM 785 N N . ALA A 1 113 ? 50.08921 49.78103 154.03965 1.000 26.91725 110 ALA A N 1
ATOM 786 C CA . ALA A 1 113 ? 49.59790 50.21476 152.73597 1.000 26.60712 110 ALA A CA 1
ATOM 787 C C . ALA A 1 113 ? 50.18239 51.56756 152.34864 1.000 28.12642 110 ALA A C 1
ATOM 788 O O . ALA A 1 113 ? 50.55921 51.77915 151.18978 1.000 27.94647 110 ALA A O 1
ATOM 790 N N . GLU A 1 114 ? 50.26589 52.49628 153.30442 1.000 24.54223 111 GLU A N 1
ATOM 791 C CA . GLU A 1 114 ? 50.86502 53.79469 153.01707 1.000 29.11026 111 GLU A CA 1
ATOM 792 C C . GLU A 1 114 ? 52.34664 53.66491 152.69056 1.000 28.36301 111 GLU A C 1
ATOM 793 O O . GLU A 1 114 ? 52.86471 54.41122 151.85204 1.000 27.06304 111 GLU A O 1
ATOM 799 N N . GLY A 1 115 ? 53.03954 52.71892 153.32878 1.000 22.42119 112 GLY A N 1
ATOM 800 C CA . GLY A 1 115 ? 54.45532 52.53820 153.05732 1.000 23.52058 112 GLY A CA 1
ATOM 801 C C . GLY A 1 115 ? 54.74484 52.11000 151.63242 1.000 26.27084 112 GLY A C 1
ATOM 802 O O . GLY A 1 115 ? 55.83176 52.37068 151.11079 1.000 26.81689 112 GLY A O 1
ATOM 803 N N . MET A 1 116 ? 53.78636 51.45352 150.98296 1.000 25.89351 113 MET A N 1
ATOM 804 C CA . MET A 1 116 ? 53.96264 51.01451 149.60522 1.000 31.30162 113 MET A CA 1
ATOM 805 C C . MET A 1 116 ? 53.70712 52.12237 148.59173 1.000 31.57395 113 MET A C 1
ATOM 806 O O . MET A 1 116 ? 53.90860 51.90047 147.39321 1.000 33.52193 113 MET A O 1
ATOM 811 N N . ARG A 1 117 ? 53.27369 53.30183 149.04018 1.000 32.57418 114 ARG A N 1
ATOM 812 C CA . ARG A 1 117 ? 53.05944 54.44150 148.16165 1.000 35.57953 114 ARG A CA 1
ATOM 813 C C . ARG A 1 117 ? 53.72214 55.71404 148.67063 1.000 34.20425 114 ARG A C 1
ATOM 814 O O . ARG A 1 117 ? 53.57846 56.76397 148.03454 1.000 32.70021 114 ARG A O 1
ATOM 822 N N . ASN A 1 118 ? 54.43830 55.65115 149.79152 1.000 30.84817 115 ASN A N 1
ATOM 823 C CA . ASN A 1 118 ? 55.07651 56.80337 150.41356 1.000 27.33368 115 ASN A CA 1
ATOM 824 C C . ASN A 1 118 ? 56.49370 56.42069 150.82510 1.000 29.07544 115 ASN A C 1
ATOM 825 O O . ASN A 1 118 ? 56.67663 55.69481 151.81101 1.000 27.49920 115 ASN A O 1
ATOM 830 N N . PRO A 1 119 ? 57.51724 56.88274 150.10110 1.000 28.77494 116 PRO A N 1
ATOM 831 C CA . PRO A 1 119 ? 58.89561 56.49071 150.44540 1.000 30.95026 116 PRO A CA 1
ATOM 832 C C . PRO A 1 119 ? 59.33095 56.92210 151.83635 1.000 29.63256 116 PRO A C 1
ATOM 833 O O . PRO A 1 119 ? 60.22996 56.29086 152.40599 1.000 32.52683 116 PRO A O 1
ATOM 837 N N . GLN A 1 120 ? 58.73236 57.97354 152.40109 1.000 28.16666 117 GLN A N 1
ATOM 838 C CA . GLN A 1 120 ? 59.02948 58.33459 153.78415 1.000 26.91148 117 GLN A CA 1
ATOM 839 C C . GLN A 1 120 ? 58.60357 57.22508 154.73602 1.000 26.97343 117 GLN A C 1
ATOM 840 O O . GLN A 1 120 ? 59.36787 56.81647 155.61760 1.000 30.83205 117 GLN A O 1
ATOM 846 N N . VAL A 1 121 ? 57.37732 56.72456 154.56885 1.000 26.99493 118 VAL A N 1
ATOM 847 C CA . VAL A 1 121 ? 56.87075 55.67656 155.44740 1.000 26.46560 118 VAL A CA 1
ATOM 848 C C . VAL A 1 121 ? 57.58221 54.35682 155.18076 1.000 26.48940 118 VAL A C 1
ATOM 849 O O . VAL A 1 121 ? 57.80558 53.56672 156.10658 1.000 29.62620 118 VAL A O 1
ATOM 853 N N . ALA A 1 122 ? 57.95500 54.09615 153.92425 1.000 26.82177 119 ALA A N 1
ATOM 854 C CA . ALA A 1 122 ? 58.67194 52.86563 153.60351 1.000 26.84820 119 ALA A CA 1
ATOM 855 C C . ALA A 1 122 ? 59.99672 52.78740 154.35128 1.000 26.51607 119 ALA A C 1
ATOM 856 O O . ALA A 1 122 ? 60.40705 51.70661 154.79110 1.000 27.28565 119 ALA A O 1
ATOM 858 N N . ALA A 1 123 ? 60.67927 53.92469 154.50792 1.000 26.43362 120 ALA A N 1
ATOM 859 C CA . ALA A 1 123 ? 61.92469 53.93899 155.26835 1.000 28.94958 120 ALA A CA 1
ATOM 860 C C . ALA A 1 123 ? 61.67181 53.66869 156.74654 1.000 30.90626 120 ALA A C 1
ATOM 861 O O . ALA A 1 123 ? 62.47103 52.99199 157.40479 1.000 27.95470 120 ALA A O 1
ATOM 863 N N . MET A 1 124 ? 60.56589 54.18901 157.28614 1.000 27.84433 121 MET A N 1
ATOM 864 C CA . MET A 1 124 ? 60.22504 53.91541 158.67901 1.000 29.27766 121 MET A CA 1
ATOM 865 C C . MET A 1 124 ? 59.90943 52.43982 158.89084 1.000 29.66043 121 MET A C 1
ATOM 866 O O . MET A 1 124 ? 60.35311 51.83943 159.87685 1.000 28.02194 121 MET A O 1
ATOM 871 N N . LEU A 1 125 ? 59.13969 51.84051 157.97811 1.000 27.58229 122 LEU A N 1
ATOM 872 C CA . LEU A 1 125 ? 58.79690 50.42831 158.10868 1.000 26.79665 122 LEU A CA 1
ATOM 873 C C . LEU A 1 125 ? 60.01675 49.53429 157.93429 1.000 29.07739 122 LEU A C 1
ATOM 874 O O . LEU A 1 125 ? 60.10220 48.47554 158.56720 1.000 30.41875 122 LEU A O 1
ATOM 879 N N . LYS A 1 126 ? 60.96128 49.93645 157.08071 1.000 29.03772 123 LYS A N 1
ATOM 880 C CA . LYS A 1 126 ? 62.19135 49.16827 156.92067 1.000 32.98464 123 LYS A CA 1
ATOM 881 C C . LYS A 1 126 ? 62.95959 49.08524 158.23346 1.000 31.62590 123 LYS A C 1
ATOM 882 O O . LYS A 1 126 ? 63.51248 48.03257 158.57410 1.000 28.37740 123 LYS A O 1
ATOM 888 N N . ASN A 1 127 ? 62.99536 50.18479 158.98983 1.000 28.61042 124 ASN A N 1
ATOM 889 C CA . ASN A 1 127 ? 63.67783 50.17345 160.27933 1.000 32.95056 124 ASN A CA 1
ATOM 890 C C . ASN A 1 127 ? 62.89055 49.38013 161.31560 1.000 30.71888 124 ASN A C 1
ATOM 891 O O . ASN A 1 127 ? 63.47771 48.64592 162.11903 1.000 29.14936 124 ASN A O 1
ATOM 896 N N . LYS A 1 128 ? 61.56184 49.51486 161.31397 1.000 27.24124 125 LYS A N 1
ATOM 897 C CA . LYS A 1 128 ? 60.73895 48.77646 162.26767 1.000 30.21437 125 LYS A CA 1
ATOM 898 C C . LYS A 1 128 ? 60.86336 47.27350 162.05198 1.000 28.98376 125 LYS A C 1
ATOM 899 O O . LYS A 1 128 ? 61.10920 46.51600 162.99783 1.000 29.77897 125 LYS A O 1
ATOM 905 N N . HIS A 1 129 ? 60.69819 46.82419 160.80533 1.000 28.26449 126 HIS A N 1
ATOM 906 C CA . HIS A 1 129 ? 60.74478 45.39478 160.51932 1.000 29.89921 126 HIS A CA 1
ATOM 907 C C . HIS A 1 129 ? 62.13454 44.81521 160.75183 1.000 32.29782 126 HIS A C 1
ATOM 908 O O . HIS A 1 129 ? 62.25724 43.66311 161.18270 1.000 31.01171 126 HIS A O 1
ATOM 915 N N . MET A 1 130 ? 63.18742 45.59022 160.47988 1.000 29.68504 127 MET A N 1
ATOM 916 C CA . MET A 1 130 ? 64.53944 45.11572 160.75859 1.000 31.37562 127 MET A CA 1
ATOM 917 C C . MET A 1 130 ? 64.77886 44.98709 162.25767 1.000 34.06193 127 MET A C 1
ATOM 918 O O . MET A 1 130 ? 65.39706 44.01724 162.71335 1.000 30.83226 127 MET A O 1
ATOM 923 N N . THR A 1 131 ? 64.29225 45.95410 163.03930 1.000 31.89263 128 THR A N 1
ATOM 924 C CA . THR A 1 131 ? 64.46480 45.89626 164.48694 1.000 32.57140 128 THR A CA 1
ATOM 925 C C . THR A 1 131 ? 63.74163 44.69376 165.08182 1.000 33.95652 128 THR A C 1
ATOM 926 O O . THR A 1 131 ? 64.25584 44.04076 165.99775 1.000 37.99501 128 THR A O 1
ATOM 930 N N . ILE A 1 132 ? 62.55212 44.37883 164.56649 1.000 30.88971 129 ILE A N 1
ATOM 931 C CA . ILE A 1 132 ? 61.78004 43.26188 165.10344 1.000 30.86069 129 ILE A CA 1
ATOM 932 C C . ILE A 1 132 ? 62.46091 41.93626 164.78207 1.000 31.97271 129 ILE A C 1
ATOM 933 O O . ILE A 1 132 ? 62.61163 41.07099 165.65297 1.000 35.52241 129 ILE A O 1
ATOM 938 N N . THR A 1 133 ? 62.88582 41.75663 163.52762 1.000 28.86709 130 THR A N 1
ATOM 939 C CA . THR A 1 133 ? 63.50916 40.49493 163.13837 1.000 31.71820 130 THR A CA 1
ATOM 940 C C . THR A 1 133 ? 64.84198 40.28048 163.84447 1.000 33.09935 130 THR A C 1
ATOM 941 O O . THR A 1 133 ? 65.26005 39.13311 164.03578 1.000 30.52375 130 THR A O 1
ATOM 945 N N . GLU A 1 134 ? 65.51952 41.36102 164.23963 1.000 34.95060 131 GLU A N 1
ATOM 946 C CA . GLU A 1 134 ? 66.76150 41.21377 164.99168 1.000 38.54609 131 GLU A CA 1
ATOM 947 C C . GLU A 1 134 ? 66.49975 40.64296 166.38019 1.000 38.74183 131 GLU A C 1
ATOM 948 O O . GLU A 1 134 ? 67.28226 39.82583 166.87945 1.000 41.22853 131 GLU A O 1
ATOM 954 N N . PHE A 1 135 ? 65.40365 41.05999 167.01836 1.000 37.25339 132 PHE A N 1
ATOM 955 C CA . PHE A 1 135 ? 65.05754 40.51454 168.32708 1.000 39.68204 132 PHE A CA 1
ATOM 956 C C . PHE A 1 135 ? 64.56987 39.07547 168.21269 1.000 40.20326 132 PHE A C 1
ATOM 957 O O . PHE A 1 135 ? 64.91590 38.22831 169.04487 1.000 41.23117 132 PHE A O 1
ATOM 965 N N . VAL A 1 136 ? 63.76314 38.78230 167.18970 1.000 35.44734 133 VAL A N 1
ATOM 966 C CA . VAL A 1 136 ? 63.27134 37.42154 166.99168 1.000 33.08880 133 VAL A CA 1
ATOM 967 C C . VAL A 1 136 ? 64.42750 36.47913 166.68024 1.000 36.64271 133 VAL A C 1
ATOM 968 O O . VAL A 1 136 ? 64.45414 35.33028 167.13972 1.000 36.74120 133 VAL A O 1
ATOM 972 N N . ALA A 1 137 ? 65.40787 36.95245 165.90553 1.000 34.83657 134 ALA A N 1
ATOM 973 C CA . ALA A 1 137 ? 66.55988 36.11794 165.58041 1.000 38.90219 134 ALA A CA 1
ATOM 974 C C . ALA A 1 137 ? 67.41477 35.83202 166.80821 1.000 43.53389 134 ALA A C 1
ATOM 975 O O . ALA A 1 137 ? 68.00599 34.75086 166.90970 1.000 44.59793 134 ALA A O 1
ATOM 977 N N . GLN A 1 138 ? 67.49922 36.78156 167.74369 1.000 42.30456 135 GLN A N 1
ATOM 978 C CA . GLN A 1 138 ? 68.23889 36.53089 168.97641 1.000 44.73549 135 GLN A CA 1
ATOM 979 C C . GLN A 1 138 ? 67.56297 35.44931 169.80878 1.000 43.21599 135 GLN A C 1
ATOM 980 O O . GLN A 1 138 ? 68.23266 34.54990 170.33082 1.000 41.14555 135 GLN A O 1
ATOM 986 N N . ARG A 1 139 ? 66.23569 35.51790 169.94198 1.000 37.76175 136 ARG A N 1
ATOM 987 C CA . ARG A 1 139 ? 65.50970 34.44603 170.61309 1.000 39.28860 136 ARG A CA 1
ATOM 988 C C . ARG A 1 139 ? 65.59755 33.14333 169.83009 1.000 40.20915 136 ARG A C 1
ATOM 989 O O . ARG A 1 139 ? 65.49592 32.06025 170.41716 1.000 39.02178 136 ARG A O 1
ATOM 997 N N . MET A 1 140 ? 65.78677 33.22754 168.51088 1.000 40.92471 137 MET A N 1
ATOM 998 C CA . MET A 1 140 ? 65.99847 32.02327 167.71552 1.000 43.52156 137 MET A CA 1
ATOM 999 C C . MET A 1 140 ? 67.31814 31.35337 168.07569 1.000 45.61016 137 MET A C 1
ATOM 1000 O O . MET A 1 140 ? 67.39139 30.12233 168.16895 1.000 43.56338 137 MET A O 1
ATOM 1005 N N . ARG A 1 141 ? 68.37211 32.14722 168.28063 1.000 41.83327 138 ARG A N 1
ATOM 1006 C CA . ARG A 1 141 ? 69.65297 31.58029 168.68865 1.000 47.74732 138 ARG A CA 1
ATOM 1007 C C . ARG A 1 141 ? 69.58055 31.02304 170.10469 1.000 49.24220 138 ARG A C 1
ATOM 1008 O O . ARG A 1 141 ? 70.21723 30.00796 170.41068 1.000 53.36183 138 ARG A O 1
ATOM 1016 N N . ASP A 1 142 ? 68.81253 31.67549 170.98252 1.000 47.23194 139 ASP A N 1
ATOM 1017 C CA . ASP A 1 142 ? 68.58131 31.12660 172.31498 1.000 49.09333 139 ASP A CA 1
ATOM 1018 C C . ASP A 1 142 ? 67.89671 29.76919 172.23412 1.000 49.16678 139 ASP A C 1
ATOM 1019 O O . ASP A 1 142 ? 68.20916 28.85819 173.00892 1.000 50.22880 139 ASP A O 1
ATOM 1024 N N . ALA A 1 143 ? 66.95539 29.61683 171.30133 1.000 46.21186 140 ALA A N 1
ATOM 1025 C CA . ALA A 1 143 ? 66.27857 28.33660 171.13933 1.000 45.74373 140 ALA A CA 1
ATOM 1026 C C . ALA A 1 143 ? 67.19276 27.29412 170.51096 1.000 45.68127 140 ALA A C 1
ATOM 1027 O O . ALA A 1 143 ? 67.04854 26.09788 170.78856 1.000 47.90532 140 ALA A O 1
ATOM 1029 N N . GLN A 1 144 ? 68.13197 27.72328 169.66451 1.000 43.88678 141 GLN A N 1
ATOM 1030 C CA . GLN A 1 144 ? 69.06739 26.78021 169.06097 1.000 48.07949 141 GLN A CA 1
ATOM 1031 C C . GLN A 1 144 ? 70.00392 26.18751 170.10576 1.000 55.70025 141 GLN A C 1
ATOM 1032 O O . GLN A 1 144 ? 70.31584 24.99174 170.06020 1.000 57.73645 141 GLN A O 1
ATOM 1038 N N . GLN A 1 145 ? 70.46047 27.00726 171.05692 1.000 60.59129 142 GLN A N 1
ATOM 1039 C CA . GLN A 1 145 ? 71.34443 26.50382 172.10270 1.000 63.66280 142 GLN A CA 1
ATOM 1040 C C . GLN A 1 145 ? 70.62409 25.52787 173.02459 1.000 65.46603 142 GLN A C 1
ATOM 1041 O O . GLN A 1 145 ? 71.26723 24.66887 173.63832 1.000 66.45185 142 GLN A O 1
ATOM 1047 N N . LYS A 1 146 ? 69.30112 25.63626 173.12956 1.000 63.06710 143 LYS A N 1
ATOM 1048 C CA . LYS A 1 146 ? 68.50916 24.75932 173.98016 1.000 58.63623 143 LYS A CA 1
ATOM 1049 C C . LYS A 1 146 ? 68.03869 23.50310 173.26019 1.000 56.17184 143 LYS A C 1
ATOM 1050 O O . LYS A 1 146 ? 67.30290 22.70676 173.85204 1.000 60.94864 143 LYS A O 1
ATOM 1056 N N . GLY A 1 147 ? 68.44165 23.30599 172.00664 1.000 54.11940 144 GLY A N 1
ATOM 1057 C CA . GLY A 1 147 ? 68.02908 22.13563 171.25982 1.000 53.67430 144 GLY A CA 1
ATOM 1058 C C . GLY A 1 147 ? 66.59311 22.14299 170.79198 1.000 55.65561 144 GLY A C 1
ATOM 1059 O O . GLY A 1 147 ? 66.09419 21.10035 170.35819 1.000 58.59802 144 GLY A O 1
ATOM 1060 N N . GLU A 1 148 ? 65.90922 23.28647 170.86440 1.000 51.56528 145 GLU A N 1
ATOM 1061 C CA . GLU A 1 148 ? 64.51703 23.35208 170.43666 1.000 49.54294 145 GLU A CA 1
ATOM 1062 C C . GLU A 1 148 ? 64.38653 23.57643 168.93572 1.000 51.32654 145 GLU A C 1
ATOM 1063 O O . GLU A 1 148 ? 63.37439 23.18784 168.34255 1.000 53.49666 145 GLU A O 1
ATOM 1069 N N . ILE A 1 149 ? 65.38909 24.19029 168.31027 1.000 49.79421 146 ILE A N 1
ATOM 1070 C CA . ILE A 1 149 ? 65.34159 24.56179 166.90266 1.000 53.49783 146 ILE A CA 1
ATOM 1071 C C . ILE A 1 149 ? 66.55065 23.96125 166.19844 1.000 53.71292 146 ILE A C 1
ATOM 1072 O O . ILE A 1 149 ? 67.60567 23.75385 166.80663 1.000 52.87279 146 ILE A O 1
ATOM 1077 N N . SER A 1 150 ? 66.38020 23.65495 164.91440 1.000 54.22668 147 SER A N 1
ATOM 1078 C CA . SER A 1 150 ? 67.49586 23.19558 164.10239 1.000 59.54428 147 SER A CA 1
ATOM 1079 C C . SER A 1 150 ? 68.62902 24.21831 164.14429 1.000 66.71828 147 SER A C 1
ATOM 1080 O O . SER A 1 150 ? 68.38036 25.42760 164.06333 1.000 67.77943 147 SER A O 1
ATOM 1083 N N . PRO A 1 151 ? 69.88219 23.77436 164.27516 1.000 70.42144 148 PRO A N 1
ATOM 1084 C CA . PRO A 1 151 ? 70.99972 24.72397 164.35106 1.000 71.60846 148 PRO A CA 1
ATOM 1085 C C . PRO A 1 151 ? 71.44219 25.27366 163.00573 1.000 73.24042 148 PRO A C 1
ATOM 1086 O O . PRO A 1 151 ? 72.30636 26.16060 162.97701 1.000 73.91175 148 PRO A O 1
ATOM 1090 N N . ASP A 1 152 ? 70.87726 24.79119 161.89808 1.000 76.92456 149 ASP A N 1
ATOM 1091 C CA . ASP A 1 152 ? 71.37035 25.10770 160.56342 1.000 77.59459 149 ASP A CA 1
ATOM 1092 C C . ASP A 1 152 ? 70.45617 26.06379 159.80300 1.000 76.66161 149 ASP A C 1
ATOM 1093 O O . ASP A 1 152 ? 70.55221 26.15790 158.57532 1.000 78.30590 149 ASP A O 1
ATOM 1098 N N . ILE A 1 153 ? 69.57962 26.77929 160.49832 1.000 71.15301 150 ILE A N 1
ATOM 1099 C CA . ILE A 1 153 ? 68.63872 27.66873 159.82749 1.000 65.70528 150 ILE A CA 1
ATOM 1100 C C . ILE A 1 153 ? 69.29134 29.02079 159.57432 1.000 56.44019 150 ILE A C 1
ATOM 1101 O O . ILE A 1 153 ? 70.20061 29.44871 160.29503 1.000 54.54774 150 ILE A O 1
ATOM 1106 N N . ASN A 1 154 ? 68.82576 29.69651 158.52659 1.000 49.71695 151 ASN A N 1
ATOM 1107 C CA . ASN A 1 154 ? 69.16313 31.09754 158.28850 1.000 45.45876 151 ASN A CA 1
ATOM 1108 C C . ASN A 1 154 ? 68.23441 31.93218 159.15930 1.000 44.69024 151 ASN A C 1
ATOM 1109 O O . ASN A 1 154 ? 67.08916 32.19827 158.78837 1.000 42.18564 151 ASN A O 1
ATOM 1114 N N . THR A 1 155 ? 68.72791 32.34213 160.33092 1.000 40.72642 152 THR A N 1
ATOM 1115 C CA . THR A 1 155 ? 67.87312 33.02239 161.29895 1.000 39.99189 152 THR A CA 1
ATOM 1116 C C . THR A 1 155 ? 67.35057 34.34946 160.76502 1.000 37.10663 152 THR A C 1
ATOM 1117 O O . THR A 1 155 ? 66.22156 34.74105 161.08138 1.000 41.11247 152 THR A O 1
ATOM 1121 N N . ALA A 1 156 ? 68.14771 35.05190 159.95744 1.000 35.30618 153 ALA A N 1
ATOM 1122 C CA . ALA A 1 156 ? 67.71477 36.34176 159.42921 1.000 35.74909 153 ALA A CA 1
ATOM 1123 C C . ALA A 1 156 ? 66.54460 36.17860 158.46637 1.000 33.61036 153 ALA A C 1
ATOM 1124 O O . ALA A 1 156 ? 65.51900 36.85672 158.59936 1.000 35.56036 153 ALA A O 1
ATOM 1126 N N . MET A 1 157 ? 66.67988 35.28171 157.48674 1.000 32.07657 154 MET A N 1
ATOM 1127 C CA . MET A 1 157 ? 65.59555 35.06457 156.53407 1.000 32.75924 154 MET A CA 1
ATOM 1128 C C . MET A 1 157 ? 64.39192 34.41616 157.20618 1.000 30.68131 154 MET A C 1
ATOM 1129 O O . MET A 1 157 ? 63.24365 34.75136 156.89213 1.000 30.05664 154 MET A O 1
ATOM 1134 N N . THR A 1 158 ? 64.63466 33.48782 158.13521 1.000 31.51367 155 THR A N 1
ATOM 1135 C CA . THR A 1 158 ? 63.53249 32.82821 158.82838 1.000 31.84237 155 THR A CA 1
ATOM 1136 C C . THR A 1 158 ? 62.72578 33.82239 159.65407 1.000 27.80424 155 THR A C 1
ATOM 1137 O O . THR A 1 158 ? 61.49145 33.75266 159.69059 1.000 29.36010 155 THR A O 1
ATOM 1141 N N . SER A 1 159 ? 63.40647 34.75828 160.32137 1.000 28.18257 156 SER A N 1
ATOM 1142 C CA . SER A 1 159 ? 62.70376 35.75623 161.12234 1.000 32.98020 156 SER A CA 1
ATOM 1143 C C . SER A 1 159 ? 61.81484 36.63601 160.25370 1.000 29.35955 156 SER A C 1
ATOM 1144 O O . SER A 1 159 ? 60.68876 36.96889 160.64173 1.000 30.37746 156 SER A O 1
ATOM 1147 N N . ARG A 1 160 ? 62.30331 37.02179 159.07258 1.000 28.93439 157 ARG A N 1
ATOM 1148 C CA . ARG A 1 160 ? 61.51743 37.88200 158.19401 1.000 31.39370 157 ARG A CA 1
ATOM 1149 C C . ARG A 1 160 ? 60.29621 37.15033 157.65049 1.000 28.26625 157 ARG A C 1
ATOM 1150 O O . A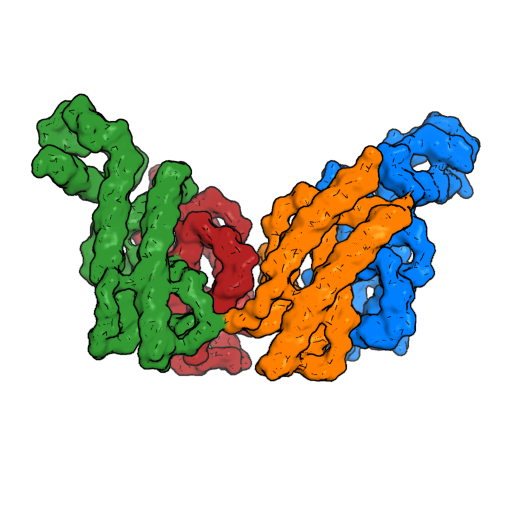RG A 1 160 ? 59.21345 37.73783 157.53885 1.000 28.94148 157 ARG A O 1
ATOM 1158 N N . LEU A 1 161 ? 60.44785 35.86725 157.31106 1.000 27.98205 158 LEU A N 1
ATOM 1159 C CA . LEU A 1 161 ? 59.30637 35.09150 156.83538 1.000 28.50994 158 LEU A CA 1
ATOM 1160 C C . LEU A 1 161 ? 58.27233 34.89884 157.93791 1.000 30.09489 158 LEU A C 1
ATOM 1161 O O . LEU A 1 161 ? 57.06396 34.94097 157.67733 1.000 29.41521 158 LEU A O 1
ATOM 1166 N N . LEU A 1 162 ? 58.72652 34.68196 159.17522 1.000 30.91385 159 LEU A N 1
ATOM 1167 C CA . LEU A 1 162 ? 57.79408 34.57509 160.29283 1.000 34.81240 159 LEU A CA 1
ATOM 1168 C C . LEU A 1 162 ? 57.07575 35.89630 160.53373 1.000 33.46125 159 LEU A C 1
ATOM 1169 O O . LEU A 1 162 ? 55.89015 35.91108 160.88531 1.000 33.78654 159 LEU A O 1
ATOM 1174 N N . LEU A 1 163 ? 57.77884 37.01603 160.34898 1.000 30.83452 160 LEU A N 1
ATOM 1175 C CA . LEU A 1 163 ? 57.14223 38.32122 160.48691 1.000 32.11491 160 LEU A CA 1
ATOM 1176 C C . LEU A 1 163 ? 56.11917 38.55368 159.38185 1.000 29.76454 160 LEU A C 1
ATOM 1177 O O . LEU A 1 163 ? 55.07157 39.16735 159.61664 1.000 27.73525 160 LEU A O 1
ATOM 1182 N N . ASP A 1 164 ? 56.40365 38.06933 158.17032 1.000 29.78391 161 ASP A N 1
ATOM 1183 C CA . ASP A 1 164 ? 55.45068 38.21856 157.07552 1.000 30.12173 161 ASP A CA 1
ATOM 1184 C C . ASP A 1 164 ? 54.19884 37.38537 157.31736 1.000 27.68659 161 ASP A C 1
ATOM 1185 O O . ASP A 1 164 ? 53.08075 37.84881 157.06484 1.000 28.56983 161 ASP A O 1
ATOM 1190 N N . LEU A 1 165 ? 54.36606 36.15115 157.79968 1.000 27.31596 162 LEU A N 1
ATOM 1191 C CA . LEU A 1 165 ? 53.20906 35.34319 158.17101 1.000 30.10029 162 LEU A CA 1
ATOM 1192 C C . LEU A 1 165 ? 52.40039 36.02330 159.26756 1.000 31.65583 162 LEU A C 1
ATOM 1193 O O . LEU A 1 165 ? 51.16492 35.96462 159.26837 1.000 33.01340 162 LEU A O 1
ATOM 1198 N N . THR A 1 166 ? 53.08393 36.68533 160.20322 1.000 29.49901 163 THR A N 1
ATOM 1199 C CA . THR A 1 166 ? 52.39480 37.37935 161.28579 1.000 30.61525 163 THR A CA 1
ATOM 1200 C C . THR A 1 166 ? 51.54014 38.52128 160.74982 1.000 26.75054 163 THR A C 1
ATOM 1201 O O . THR A 1 166 ? 50.37702 38.67885 161.13878 1.000 27.08885 163 THR A O 1
ATOM 1205 N N . TYR A 1 167 ? 52.10296 39.33129 159.85037 1.000 23.35653 164 TYR A N 1
ATOM 1206 C CA . TYR A 1 167 ? 51.34480 40.44351 159.28850 1.000 26.53593 164 TYR A CA 1
ATOM 1207 C C . TYR A 1 167 ? 50.21322 39.95776 158.39297 1.000 26.25326 164 TYR A C 1
ATOM 1208 O O . TYR A 1 167 ? 49.16363 40.60683 158.31870 1.000 25.74944 164 TYR A O 1
ATOM 1217 N N . GLY A 1 168 ? 50.40342 38.82805 157.70872 1.000 24.37324 165 GLY A N 1
ATOM 1218 C CA . GLY A 1 168 ? 49.31083 38.25216 156.94242 1.000 22.17556 165 GLY A CA 1
ATOM 1219 C C . GLY A 1 168 ? 48.13842 37.85526 157.81849 1.000 26.42594 165 GLY A C 1
ATOM 1220 O O . GLY A 1 168 ? 46.97845 38.06337 157.45376 1.000 26.39029 165 GLY A O 1
ATOM 1221 N N . VAL A 1 169 ? 48.42490 37.28308 158.98988 1.000 24.20403 166 VAL A N 1
ATOM 1222 C CA . VAL A 1 169 ? 47.36376 36.96012 159.93797 1.000 23.69426 166 VAL A CA 1
ATOM 1223 C C . VAL A 1 169 ? 46.78804 38.23353 160.54471 1.000 27.41451 166 VAL A C 1
ATOM 1224 O O . VAL A 1 169 ? 45.56994 38.35713 160.72325 1.000 26.87458 166 VAL A O 1
ATOM 1228 N N . LEU A 1 170 ? 47.65392 39.19921 160.86850 1.000 26.78771 167 LEU A N 1
ATOM 1229 C CA . LEU A 1 170 ? 47.19123 40.47658 161.40425 1.000 28.29284 167 LEU A CA 1
ATOM 1230 C C . LEU A 1 170 ? 46.21454 41.15241 160.45023 1.000 28.77820 167 LEU A C 1
ATOM 1231 O O . LEU A 1 170 ? 45.24064 41.77882 160.88558 1.000 28.74972 167 LEU A O 1
ATOM 1236 N N . ALA A 1 171 ? 46.45738 41.03405 159.14469 1.000 26.10342 168 ALA A N 1
ATOM 1237 C CA . ALA A 1 171 ? 45.61820 41.67958 158.14491 1.000 28.19509 168 ALA A CA 1
ATOM 1238 C C . ALA A 1 171 ? 44.37798 40.87112 157.78859 1.000 35.47101 168 ALA A C 1
ATOM 1239 O O . ALA A 1 171 ? 43.52230 41.37752 157.05419 1.000 36.24034 168 ALA A O 1
ATOM 1241 N N . ASP A 1 172 ? 44.25819 39.63786 158.27557 1.000 32.09769 169 ASP A N 1
ATOM 1242 C CA . ASP A 1 172 ? 43.07387 38.82642 158.01328 1.000 34.15970 169 ASP A CA 1
ATOM 1243 C C . ASP A 1 172 ? 41.93021 39.34679 158.87472 1.000 32.96839 169 ASP A C 1
ATOM 1244 O O . ASP A 1 172 ? 41.97989 39.25946 160.10617 1.000 35.38679 169 ASP A O 1
ATOM 1249 N N . ILE A 1 173 ? 40.89805 39.88819 158.22288 1.000 27.01921 170 ILE A N 1
ATOM 1250 C CA . ILE A 1 173 ? 39.75078 40.43587 158.94047 1.000 28.59014 170 ILE A CA 1
ATOM 1251 C C . ILE A 1 173 ? 39.07600 39.36517 159.78853 1.000 34.88694 170 ILE A C 1
ATOM 1252 O O . ILE A 1 173 ? 38.59360 39.64669 160.89314 1.000 38.35101 170 ILE A O 1
ATOM 1257 N N . GLU A 1 174 ? 39.05486 38.12209 159.30972 1.000 32.84247 171 GLU A N 1
ATOM 1258 C CA . GLU A 1 174 ? 38.37550 37.03104 159.99297 1.000 40.60064 171 GLU A CA 1
ATOM 1259 C C . GLU A 1 174 ? 39.30549 36.21810 160.89080 1.000 41.15878 171 GLU A C 1
ATOM 1260 O O . GLU A 1 174 ? 38.93331 35.11607 161.30868 1.000 40.86159 171 GLU A O 1
ATOM 1266 N N . ALA A 1 175 ? 40.49149 36.74489 161.21220 1.000 37.62289 172 ALA A N 1
ATOM 1267 C CA . ALA A 1 175 ? 41.48372 35.96086 161.94511 1.000 36.42368 172 ALA A CA 1
ATOM 1268 C C . ALA A 1 175 ? 40.95618 35.50067 163.29960 1.000 35.29542 172 ALA A C 1
ATOM 1269 O O . ALA A 1 175 ? 41.21687 34.36731 163.72081 1.000 34.37679 172 ALA A O 1
ATOM 1271 N N . GLU A 1 176 ? 40.21229 36.36219 163.99802 1.000 34.55275 173 GLU A N 1
ATOM 1272 C CA . GLU A 1 176 ? 39.70747 35.98656 165.31474 1.000 38.20695 173 GLU A CA 1
ATOM 1273 C C . GLU A 1 176 ? 38.65998 34.88394 165.22446 1.000 38.72645 173 GLU A C 1
ATOM 1274 O O . GLU A 1 176 ? 38.52269 34.08563 166.15854 1.000 41.13849 173 GLU A O 1
ATOM 1280 N N . ASP A 1 177 ? 37.91202 34.82395 164.12021 1.000 38.16215 174 ASP A N 1
ATOM 1281 C CA . ASP A 1 177 ? 36.99675 33.70615 163.91547 1.000 44.24934 174 ASP A CA 1
ATOM 1282 C C . ASP A 1 177 ? 37.76285 32.41557 163.65837 1.000 41.34821 174 ASP A C 1
ATOM 1283 O O . ASP A 1 177 ? 37.40080 31.35558 164.18312 1.000 43.95173 174 ASP A O 1
ATOM 1288 N N . LEU A 1 178 ? 38.82556 32.48841 162.85145 1.000 38.97738 175 LEU A N 1
ATOM 1289 C CA . LEU A 1 178 ? 39.65500 31.31494 162.60056 1.000 39.14762 175 LEU A CA 1
ATOM 1290 C C . LEU A 1 178 ? 40.30396 30.80641 163.88134 1.000 38.92936 175 LEU A C 1
ATOM 1291 O O . LEU A 1 178 ? 40.47706 29.59396 164.05039 1.000 37.90669 175 LEU A O 1
ATOM 1296 N N . ALA A 1 179 ? 40.65762 31.71322 164.79698 1.000 34.97154 176 ALA A N 1
ATOM 1297 C CA . ALA A 1 179 ? 41.32214 31.32038 166.03470 1.000 37.83069 176 ALA A CA 1
ATOM 1298 C C . ALA A 1 179 ? 40.42014 30.50870 166.95570 1.000 41.59939 176 ALA A C 1
ATOM 1299 O O . ALA A 1 179 ? 40.92147 29.88091 167.89464 1.000 39.31845 176 ALA A O 1
ATOM 1301 N N . ARG A 1 180 ? 39.10754 30.50754 166.71521 1.000 44.32190 177 ARG A N 1
ATOM 1302 C CA . ARG A 1 180 ? 38.19324 29.71762 167.53078 1.000 46.60746 177 ARG A CA 1
ATOM 1303 C C . ARG A 1 180 ? 38.32869 28.22024 167.29063 1.000 46.27787 177 ARG A C 1
ATOM 1304 O O . ARG A 1 180 ? 37.79640 27.43489 168.08245 1.000 48.18258 177 ARG A O 1
ATOM 1312 N N . GLU A 1 181 ? 39.01633 27.80831 166.23000 1.000 43.44952 178 GLU A N 1
ATOM 1313 C CA . GLU A 1 181 ? 39.15952 26.40194 165.88452 1.000 45.46855 178 GLU A CA 1
ATOM 1314 C C . GLU A 1 181 ? 40.55191 25.90749 166.25297 1.000 41.20065 178 GLU A C 1
ATOM 1315 O O . GLU A 1 181 ? 41.53461 26.64744 166.14741 1.000 38.34797 178 GLU A O 1
ATOM 1321 N N . ALA A 1 182 ? 40.62774 24.64548 166.68429 1.000 38.48417 179 ALA A N 1
ATOM 1322 C CA . ALA A 1 182 ? 41.90482 24.08096 167.10787 1.000 37.95899 179 ALA A CA 1
ATOM 1323 C C . ALA A 1 182 ? 42.86896 23.91636 165.94029 1.000 34.38790 179 ALA A C 1
ATOM 1324 O O . ALA A 1 182 ? 44.08918 23.94548 166.13855 1.000 33.69666 179 ALA A O 1
ATOM 1326 N N . SER A 1 183 ? 42.34844 23.74552 164.72280 1.000 33.42456 180 SER A N 1
ATOM 1327 C CA . SER A 1 183 ? 43.21148 23.58047 163.55920 1.000 35.50454 180 SER A CA 1
ATOM 1328 C C . SER A 1 183 ? 43.98704 24.84788 163.22465 1.000 32.81609 180 SER A C 1
ATOM 1329 O O . SER A 1 183 ? 44.95691 24.78071 162.46176 1.000 31.31049 180 SER A O 1
ATOM 1332 N N . PHE A 1 184 ? 43.58542 25.99521 163.77562 1.000 33.53077 181 PHE A N 1
ATOM 1333 C CA . PHE A 1 184 ? 44.28467 27.24541 163.49540 1.000 35.97847 181 PHE A CA 1
ATOM 1334 C C . PHE A 1 184 ? 45.69299 27.22688 164.07766 1.000 36.06159 181 PHE A C 1
ATOM 1335 O O . PHE A 1 184 ? 46.68050 27.41386 163.35705 1.000 35.34742 181 PHE A O 1
ATOM 1343 N N . ALA A 1 185 ? 45.80418 27.00261 165.38953 1.000 28.60475 182 ALA A N 1
ATOM 1344 C CA . ALA A 1 185 ? 47.11851 26.94610 166.01922 1.000 29.57097 182 ALA A CA 1
ATOM 1345 C C . ALA A 1 185 ? 47.91938 25.74265 165.54114 1.000 32.41621 182 ALA A C 1
ATOM 1346 O O . ALA A 1 185 ? 49.14648 25.82783 165.41551 1.000 31.60246 182 ALA A O 1
ATOM 1348 N N . GLN A 1 186 ? 47.24964 24.62010 165.26848 1.000 31.58538 183 GLN A N 1
ATOM 1349 C CA . GLN A 1 186 ? 47.95825 23.44174 164.78050 1.000 33.69220 183 GLN A CA 1
ATOM 1350 C C . GLN A 1 186 ? 48.53718 23.68257 163.39221 1.000 33.35004 183 GLN A C 1
ATOM 1351 O O . GLN A 1 186 ? 49.64980 23.23413 163.09139 1.000 35.64262 183 GLN A O 1
ATOM 1357 N N . GLY A 1 187 ? 47.79867 24.38715 162.53318 1.000 33.25309 184 GLY A N 1
ATOM 1358 C CA . GLY A 1 187 ? 48.34067 24.74330 161.23266 1.000 28.12662 184 GLY A CA 1
ATOM 1359 C C . GLY A 1 187 ? 49.51815 25.69282 161.33982 1.000 30.24424 184 GLY A C 1
ATOM 1360 O O . GLY A 1 187 ? 50.49005 25.57897 160.58725 1.000 29.53755 184 GLY A O 1
ATOM 1361 N N . LEU A 1 188 ? 49.44999 26.64000 162.27923 1.000 28.35555 185 LEU A N 1
ATOM 1362 C CA . LEU A 1 188 ? 50.57063 27.54797 162.50187 1.000 29.06994 185 LEU A CA 1
ATOM 1363 C C . LEU A 1 188 ? 51.78926 26.80072 163.02706 1.000 30.58709 185 LEU A C 1
ATOM 1364 O O . LEU A 1 188 ? 52.92156 27.08449 162.61834 1.000 29.84214 185 LEU A O 1
ATOM 1369 N N . ARG A 1 189 ? 51.57725 25.84692 163.93834 1.000 26.92628 186 ARG A N 1
ATOM 1370 C CA . ARG A 1 189 ? 52.68708 25.04489 164.44284 1.000 28.33980 186 ARG A CA 1
ATOM 1371 C C . ARG A 1 189 ? 53.33602 24.24143 163.32415 1.000 30.44308 186 ARG A C 1
ATOM 1372 O O . ARG A 1 189 ? 54.56326 24.09557 163.28495 1.000 34.41091 186 ARG A O 1
ATOM 1380 N N . ALA A 1 190 ? 52.52689 23.71292 162.40331 1.000 27.86346 187 ALA A N 1
ATOM 1381 C CA . ALA A 1 190 ? 53.07730 22.96134 161.28066 1.000 30.35659 187 ALA A CA 1
ATOM 1382 C C . ALA A 1 190 ? 53.89211 23.86150 160.35980 1.000 31.94083 187 ALA A C 1
ATOM 1383 O O . ALA A 1 190 ? 54.92189 23.43875 159.82118 1.000 35.58262 187 ALA A O 1
ATOM 1385 N N . MET A 1 191 ? 53.44980 25.10641 160.16991 1.000 34.07814 188 MET A N 1
ATOM 1386 C CA . MET A 1 191 ? 54.20545 26.04612 159.34740 1.000 35.33863 188 MET A CA 1
ATOM 1387 C C . MET A 1 191 ? 55.48630 26.48134 160.04746 1.000 32.51988 188 MET A C 1
ATOM 1388 O O . MET A 1 191 ? 56.57961 26.39910 159.47521 1.000 29.96135 188 MET A O 1
ATOM 1393 N N . ILE A 1 192 ? 55.36707 26.95240 161.29016 1.000 29.24072 189 ILE A N 1
ATOM 1394 C CA . ILE A 1 192 ? 56.52225 27.49411 161.99791 1.000 31.05354 189 ILE A CA 1
ATOM 1395 C C . ILE A 1 192 ? 57.47745 26.37755 162.39975 1.000 34.69694 189 ILE A C 1
ATOM 1396 O O . ILE A 1 192 ? 58.70301 26.53451 162.32926 1.000 32.46068 189 ILE A O 1
ATOM 1401 N N . GLY A 1 193 ? 56.93813 25.23260 162.82379 1.000 35.78081 190 GLY A N 1
ATOM 1402 C CA . GLY A 1 193 ? 57.77903 24.07704 163.07858 1.000 31.64765 190 GLY A CA 1
ATOM 1403 C C . GLY A 1 193 ? 58.46122 23.53567 161.84041 1.000 34.51811 190 GLY A C 1
ATOM 1404 O O . GLY A 1 193 ? 59.51294 22.89700 161.95273 1.000 37.67401 190 GLY A O 1
ATOM 1405 N N . GLY A 1 194 ? 57.88945 23.78148 160.66032 1.000 34.20960 191 GLY A N 1
ATOM 1406 C CA . GLY A 1 194 ? 58.50799 23.29877 159.43681 1.000 33.23650 191 GLY A CA 1
ATOM 1407 C C . GLY A 1 194 ? 59.75266 24.07884 159.05798 1.000 32.34718 191 GLY A C 1
ATOM 1408 O O . GLY A 1 194 ? 60.75699 23.49676 158.63869 1.000 32.17987 191 GLY A O 1
ATOM 1409 N N . ILE A 1 195 ? 59.70919 25.40458 159.20444 1.000 34.69920 192 ILE A N 1
ATOM 1410 C CA . ILE A 1 195 ? 60.85553 26.22936 158.83708 1.000 33.58464 192 ILE A CA 1
ATOM 1411 C C . ILE A 1 195 ? 61.92221 26.25054 159.92500 1.000 35.29391 192 ILE A C 1
ATOM 1412 O O . ILE A 1 195 ? 63.07755 26.59329 159.64392 1.000 40.33172 192 ILE A O 1
ATOM 1417 N N . LEU A 1 196 ? 61.57730 25.87893 161.15279 1.000 35.76857 193 LEU A N 1
ATOM 1418 C CA . LEU A 1 196 ? 62.52853 25.91847 162.25661 1.000 40.82693 193 LEU A CA 1
ATOM 1419 C C . LEU A 1 196 ? 63.11602 24.53946 162.54665 1.000 43.29658 193 LEU A C 1
ATOM 1420 O O . LEU A 1 196 ? 62.68047 23.53518 161.98326 1.000 46.26820 193 LEU A O 1
ATOM 1425 N N . SER B 1 57 ? 30.40139 56.11485 143.76399 1.000 62.99284 54 SER B N 1
ATOM 1426 C CA . SER B 1 57 ? 30.85162 55.76879 145.10690 1.000 58.93482 54 SER B CA 1
ATOM 1427 C C . SER B 1 57 ? 32.19557 55.04882 145.06622 1.000 56.37469 54 SER B C 1
ATOM 1428 O O . SER B 1 57 ? 32.56291 54.45487 144.05266 1.000 55.52284 54 SER B O 1
ATOM 1431 N N . LYS B 1 58 ? 32.92605 55.10522 146.18204 1.000 54.15318 55 LYS B N 1
ATOM 1432 C CA . LYS B 1 58 ? 34.23608 54.46632 146.24208 1.000 50.78416 55 LYS B CA 1
ATOM 1433 C C . LYS B 1 58 ? 34.12252 52.95035 146.33100 1.000 45.07282 55 LYS B C 1
ATOM 1434 O O . LYS B 1 58 ? 35.01095 52.23478 145.85391 1.000 43.76541 55 LYS B O 1
ATOM 1440 N N . GLU B 1 59 ? 33.04275 52.44527 146.93148 1.000 40.70817 56 GLU B N 1
ATOM 1441 C CA . GLU B 1 59 ? 32.88386 51.00361 147.08867 1.000 45.36722 56 GLU B CA 1
ATOM 1442 C C . GLU B 1 59 ? 32.71647 50.30109 145.74730 1.000 43.67825 56 GLU B C 1
ATOM 1443 O O . GLU B 1 59 ? 33.18342 49.16846 145.58186 1.000 46.11959 56 GLU B O 1
ATOM 1449 N N . ALA B 1 60 ? 32.06070 50.95065 144.78235 1.000 41.44959 57 ALA B N 1
ATOM 1450 C CA . ALA B 1 60 ? 31.85230 50.32447 143.48019 1.000 39.76926 57 ALA B CA 1
ATOM 1451 C C . ALA B 1 60 ? 33.16636 50.15636 142.72763 1.000 39.40806 57 ALA B C 1
ATOM 1452 O O . ALA B 1 60 ? 33.37309 49.14491 142.04622 1.000 40.00386 57 ALA B O 1
ATOM 1454 N N . LEU B 1 61 ? 34.06479 51.13786 142.83356 1.000 37.93003 58 LEU B N 1
ATOM 1455 C CA . LEU B 1 61 ? 35.36505 51.01795 142.18225 1.000 38.06775 58 LEU B CA 1
ATOM 1456 C C . LEU B 1 61 ? 36.21426 49.93985 142.84341 1.000 33.27942 58 LEU B C 1
ATOM 1457 O O . LEU B 1 61 ? 36.90831 49.18059 142.15700 1.000 31.27458 58 LEU B O 1
ATOM 1462 N N . ILE B 1 62 ? 36.16847 49.85615 144.17511 1.000 30.95498 59 ILE B N 1
ATOM 1463 C CA . ILE B 1 62 ? 36.94571 48.84628 144.88857 1.000 33.30934 59 ILE B CA 1
ATOM 1464 C C . ILE B 1 62 ? 36.46691 47.44706 144.52249 1.000 33.94700 59 ILE B C 1
ATOM 1465 O O . ILE B 1 62 ? 37.27346 46.52642 144.34014 1.000 33.35572 59 ILE B O 1
ATOM 1470 N N . GLN B 1 63 ? 35.14908 47.26772 144.39683 1.000 32.33271 60 GLN B N 1
ATOM 1471 C CA . GLN B 1 63 ? 34.60744 45.95459 144.06045 1.000 30.89715 60 GLN B CA 1
ATOM 1472 C C . GLN B 1 63 ? 35.11868 45.47213 142.70858 1.000 32.30626 60 GLN B C 1
ATOM 1473 O O . GLN B 1 63 ? 35.42891 44.28672 142.54104 1.000 30.99531 60 GLN B O 1
ATOM 1479 N N . ALA B 1 64 ? 35.21993 46.37713 141.73247 1.000 33.24099 61 ALA B N 1
ATOM 1480 C CA . ALA B 1 64 ? 35.72023 45.98708 140.41840 1.000 32.12092 61 ALA B CA 1
ATOM 1481 C C . ALA B 1 64 ? 37.19811 45.62127 140.47546 1.000 31.76300 61 ALA B C 1
ATOM 1482 O O . ALA B 1 64 ? 37.64025 44.69142 139.79040 1.000 31.04414 61 ALA B O 1
ATOM 1484 N N . ILE B 1 65 ? 37.97739 46.34036 141.28569 1.000 29.00106 62 ILE B N 1
ATOM 1485 C CA . ILE B 1 65 ? 39.39603 46.02597 141.41898 1.000 26.53367 62 ILE B CA 1
ATOM 1486 C C . ILE B 1 65 ? 39.58219 44.68942 142.12740 1.000 28.09466 62 ILE B C 1
ATOM 1487 O O . ILE B 1 65 ? 40.49731 43.92162 141.80476 1.000 29.40958 62 ILE B O 1
ATOM 1492 N N . ILE B 1 66 ? 38.71419 44.38553 143.09517 1.000 24.96234 63 ILE B N 1
ATOM 1493 C CA . ILE B 1 66 ? 38.81259 43.11990 143.81755 1.000 27.04931 63 ILE B CA 1
ATOM 1494 C C . ILE B 1 66 ? 38.58036 41.94549 142.87439 1.000 28.00239 63 ILE B C 1
ATOM 1495 O O . ILE B 1 66 ? 39.28204 40.92822 142.94178 1.000 23.75696 63 ILE B O 1
ATOM 1500 N N . LEU B 1 67 ? 37.59929 42.06805 141.97534 1.000 27.47942 64 LEU B N 1
ATOM 1501 C CA . LEU B 1 67 ? 37.33360 40.99357 141.02304 1.000 26.19320 64 LEU B CA 1
ATOM 1502 C C . LEU B 1 67 ? 38.52418 40.76853 140.09939 1.000 28.55627 64 LEU B C 1
ATOM 1503 O O . LEU B 1 67 ? 38.82457 39.62827 139.72746 1.000 28.49339 64 LEU B O 1
ATOM 1508 N N . GLN B 1 68 ? 39.21450 41.84617 139.71805 1.000 26.21127 65 GLN B N 1
ATOM 1509 C CA . GLN B 1 68 ? 40.39510 41.71099 138.86966 1.000 34.19204 65 GLN B CA 1
ATOM 1510 C C . GLN B 1 68 ? 41.55145 41.07352 139.62803 1.000 31.98683 65 GLN B C 1
ATOM 1511 O O . GLN B 1 68 ? 42.25988 40.21573 139.08530 1.000 30.08611 65 GLN B O 1
ATOM 1517 N N . ASP B 1 69 ? 41.76026 41.48646 140.88102 1.000 30.12949 66 ASP B N 1
ATOM 1518 C CA . ASP B 1 69 ? 42.76155 40.83594 141.71926 1.000 32.10570 66 ASP B CA 1
ATOM 1519 C C . ASP B 1 69 ? 42.41461 39.37062 141.94777 1.000 31.97879 66 ASP B C 1
ATOM 1520 O O . ASP B 1 69 ? 43.28993 38.49880 141.88571 1.000 31.44579 66 ASP B O 1
ATOM 1525 N N . GLN B 1 70 ? 41.13720 39.08214 142.21165 1.000 29.59345 67 GLN B N 1
ATOM 1526 C CA . GLN B 1 70 ? 40.70751 37.70235 142.41087 1.000 28.73531 67 GLN B CA 1
ATOM 1527 C C . GLN B 1 70 ? 40.92537 36.86234 141.15932 1.000 35.26024 67 GLN B C 1
ATOM 1528 O O . GLN B 1 70 ? 41.25548 35.67421 141.25766 1.000 33.69538 67 GLN B O 1
ATOM 1534 N N . GLU B 1 71 ? 40.76281 37.46279 139.97773 1.000 31.59981 68 GLU B N 1
ATOM 1535 C CA . GLU B 1 71 ? 40.91511 36.70999 138.73731 1.000 28.74844 68 GLU B CA 1
ATOM 1536 C C . GLU B 1 71 ? 42.35178 36.24101 138.54255 1.000 26.65357 68 GLU B C 1
ATOM 1537 O O . GLU B 1 71 ? 42.58506 35.13172 138.04784 1.000 25.00968 68 GLU B O 1
ATOM 1543 N N . ARG B 1 72 ? 43.32803 37.07046 138.92091 1.000 27.74913 69 ARG B N 1
ATOM 1544 C CA . ARG B 1 72 ? 44.72192 36.64615 138.84437 1.000 30.99398 69 ARG B CA 1
ATOM 1545 C C . ARG B 1 72 ? 44.99469 35.46629 139.76682 1.000 29.96826 69 ARG B C 1
ATOM 1546 O O . ARG B 1 72 ? 45.81097 34.59706 139.43997 1.000 29.40926 69 ARG B O 1
ATOM 1554 N N . ALA B 1 73 ? 44.32148 35.41644 140.91816 1.000 27.50920 70 ALA B N 1
ATOM 1555 C CA . ALA B 1 73 ? 44.49472 34.28989 141.82814 1.000 24.08349 70 ALA B CA 1
ATOM 1556 C C . ALA B 1 73 ? 43.81175 33.03787 141.29392 1.000 27.15946 70 ALA B C 1
ATOM 1557 O O . ALA B 1 73 ? 44.37029 31.93719 141.37318 1.000 29.84743 70 ALA B O 1
ATOM 1559 N N . LEU B 1 74 ? 42.60307 33.18612 140.74503 1.000 29.76821 71 LEU B N 1
ATOM 1560 C CA . LEU B 1 74 ? 41.87006 32.02921 140.24260 1.000 33.02021 71 LEU B CA 1
ATOM 1561 C C . LEU B 1 74 ? 42.57343 31.38446 139.05612 1.000 34.09720 71 LEU B C 1
ATOM 1562 O O . LEU B 1 74 ? 42.45058 30.17148 138.85255 1.000 37.53606 71 LEU B O 1
ATOM 1567 N N . ALA B 1 75 ? 43.31535 32.16930 138.26995 1.000 28.36180 72 ALA B N 1
ATOM 1568 C CA . ALA B 1 75 ? 44.02367 31.60713 137.12506 1.000 31.69737 72 ALA B CA 1
ATOM 1569 C C . ALA B 1 75 ? 45.08389 30.60323 137.55793 1.000 34.88291 72 ALA B C 1
ATOM 1570 O O . ALA B 1 75 ? 45.45303 29.71655 136.77978 1.000 36.62358 72 ALA B O 1
ATOM 1572 N N . ARG B 1 76 ? 45.57888 30.71934 138.79163 1.000 32.76307 73 ARG B N 1
ATOM 1573 C CA . ARG B 1 76 ? 46.57760 29.78079 139.28757 1.000 29.87968 73 ARG B CA 1
ATOM 1574 C C . ARG B 1 76 ? 45.97308 28.43535 139.66583 1.000 31.65198 73 ARG B C 1
ATOM 1575 O O . ARG B 1 76 ? 46.66253 27.41243 139.59292 1.000 34.39316 73 ARG B O 1
ATOM 1583 N N . PHE B 1 77 ? 44.70086 28.40926 140.06946 1.000 31.30015 74 PHE B N 1
ATOM 1584 C CA . PHE B 1 77 ? 44.12940 27.22977 140.70155 1.000 35.77169 74 PHE B CA 1
ATOM 1585 C C . PHE B 1 77 ? 42.84589 26.71916 140.05924 1.000 40.35762 74 PHE B C 1
ATOM 1586 O O . PHE B 1 77 ? 42.30883 25.70790 140.52441 1.000 43.62044 74 PHE B O 1
ATOM 1594 N N . ARG B 1 78 ? 42.33793 27.37344 139.01224 1.000 37.57573 75 ARG B N 1
ATOM 1595 C CA . ARG B 1 78 ? 41.06933 26.94031 138.43373 1.000 40.18268 75 ARG B CA 1
ATOM 1596 C C . ARG B 1 78 ? 41.20723 25.62306 137.68045 1.000 43.23379 75 ARG B C 1
ATOM 1597 O O . ARG B 1 78 ? 40.23149 24.87258 137.56775 1.000 43.14130 75 ARG B O 1
ATOM 1605 N N . GLU B 1 79 ? 42.40555 25.32050 137.16248 1.000 44.49250 76 GLU B N 1
ATOM 1606 C CA . GLU B 1 79 ? 42.61555 24.10481 136.39441 1.000 48.38123 76 GLU B CA 1
ATOM 1607 C C . GLU B 1 79 ? 43.33391 23.05249 137.23082 1.000 43.19333 76 GLU B C 1
ATOM 1608 O O . GLU B 1 79 ? 44.10747 23.38888 138.13292 1.000 40.66464 76 GLU B O 1
ATOM 1614 N N . PRO B 1 80 ? 43.08480 21.77120 136.95926 1.000 43.11157 77 PRO B N 1
ATOM 1615 C CA . PRO B 1 80 ? 43.82585 20.71472 137.65868 1.000 42.78453 77 PRO B CA 1
ATOM 1616 C C . PRO B 1 80 ? 45.31985 20.81886 137.38798 1.000 42.01249 77 PRO B C 1
ATOM 1617 O O . PRO B 1 80 ? 45.75021 21.10862 136.26989 1.000 43.12076 77 PRO B O 1
ATOM 1621 N N . ILE B 1 81 ? 46.11101 20.58319 138.42950 1.000 40.78300 78 ILE B N 1
ATOM 1622 C CA . ILE B 1 81 ? 47.56368 20.68684 138.34702 1.000 42.95625 78 ILE B CA 1
ATOM 1623 C C . ILE B 1 81 ? 48.10952 19.33257 137.91096 1.000 48.52337 78 ILE B C 1
ATOM 1624 O O . ILE B 1 81 ? 48.08155 18.36566 138.67642 1.000 48.59317 78 ILE B O 1
ATOM 1629 N N . GLU B 1 82 ? 48.61382 19.25999 136.68336 1.000 48.99484 79 GLU B N 1
ATOM 1630 C CA . GLU B 1 82 ? 49.10056 18.01074 136.11597 1.000 49.60009 79 GLU B CA 1
ATOM 1631 C C . GLU B 1 82 ? 50.62039 18.02081 136.05123 1.000 44.37126 79 GLU B C 1
ATOM 1632 O O . GLU B 1 82 ? 51.22221 18.98862 135.57286 1.000 43.28045 79 GLU B O 1
ATOM 1638 N N . GLY B 1 83 ? 51.23028 16.94123 136.53508 1.000 40.68010 80 GLY B N 1
ATOM 1639 C CA . GLY B 1 83 ? 52.66030 16.74953 136.43304 1.000 40.57126 80 GLY B CA 1
ATOM 1640 C C . GLY B 1 83 ? 53.50469 17.60315 137.34865 1.000 37.39874 80 GLY B C 1
ATOM 1641 O O . GLY B 1 83 ? 54.72116 17.67874 137.14428 1.000 34.35272 80 GLY B O 1
ATOM 1642 N N . ILE B 1 84 ? 52.90947 18.25373 138.34545 1.000 34.10960 81 ILE B N 1
ATOM 1643 C CA . ILE B 1 84 ? 53.64375 19.08641 139.29060 1.000 33.85357 81 ILE B CA 1
ATOM 1644 C C . ILE B 1 84 ? 53.18859 18.73356 140.69842 1.000 34.20653 81 ILE B C 1
ATOM 1645 O O . ILE B 1 84 ? 51.98674 18.74852 140.98729 1.000 32.86473 81 ILE B O 1
ATOM 1650 N N . HIS B 1 85 ? 54.14564 18.41221 141.56772 1.000 33.55378 82 HIS B N 1
ATOM 1651 C CA . HIS B 1 85 ? 53.83010 18.16950 142.96858 1.000 37.86344 82 HIS B CA 1
ATOM 1652 C C . HIS B 1 85 ? 53.22410 19.42205 143.58902 1.000 36.41975 82 HIS B C 1
ATOM 1653 O O . HIS B 1 85 ? 53.71078 20.53653 143.37881 1.000 31.43514 82 HIS B O 1
ATOM 1660 N N . PHE B 1 86 ? 52.14744 19.23095 144.35661 1.000 37.36099 83 PHE B N 1
ATOM 1661 C CA . PHE B 1 86 ? 51.39445 20.36856 144.87654 1.000 35.27054 83 PHE B CA 1
ATOM 1662 C C . PHE B 1 86 ? 52.23927 21.24107 145.79509 1.000 34.00847 83 PHE B C 1
ATOM 1663 O O . PHE B 1 86 ? 52.02107 22.45605 145.86594 1.000 33.23597 83 PHE B O 1
ATOM 1671 N N . VAL B 1 87 ? 53.20001 20.64900 146.50723 1.000 30.64814 84 VAL B N 1
ATOM 1672 C CA . VAL B 1 87 ? 54.10288 21.45195 147.32546 1.000 32.29180 84 VAL B CA 1
ATOM 1673 C C . VAL B 1 87 ? 54.98088 22.32705 146.43974 1.000 32.78818 84 VAL B C 1
ATOM 1674 O O . VAL B 1 87 ? 55.17189 23.51806 146.71424 1.000 31.15742 84 VAL B O 1
ATOM 1678 N N . ASP B 1 88 ? 55.51928 21.75595 145.35848 1.000 30.08617 85 ASP B N 1
ATOM 1679 C CA . ASP B 1 88 ? 56.29346 22.54937 144.40890 1.000 28.98025 85 ASP B CA 1
ATOM 1680 C C . ASP B 1 88 ? 55.43707 23.64087 143.78023 1.000 31.39666 85 ASP B C 1
ATOM 1681 O O . ASP B 1 88 ? 55.91814 24.75211 143.52846 1.000 28.17826 85 ASP B O 1
ATOM 1686 N N . TYR B 1 89 ? 54.16146 23.34226 143.52284 1.000 31.29302 86 TYR B N 1
ATOM 1687 C CA . TYR B 1 89 ? 53.28100 24.32464 142.89966 1.000 29.45781 86 TYR B CA 1
ATOM 1688 C C . TYR B 1 89 ? 52.98893 25.48588 143.84168 1.000 29.32889 86 TYR B C 1
ATOM 1689 O O . TYR B 1 89 ? 53.03185 26.65130 143.42998 1.000 27.82077 86 TYR B O 1
ATOM 1698 N N . MET B 1 90 ? 52.68868 25.18916 145.10845 1.000 31.63165 87 MET B N 1
ATOM 1699 C CA . MET B 1 90 ? 52.37681 26.25054 146.06044 1.000 30.52257 87 MET B CA 1
ATOM 1700 C C . MET B 1 90 ? 53.59229 27.12806 146.33127 1.000 29.82543 87 MET B C 1
ATOM 1701 O O . MET B 1 90 ? 53.45607 28.34125 146.52924 1.000 29.85312 87 MET B O 1
ATOM 1706 N N . VAL B 1 91 ? 54.78791 26.53485 146.34378 1.000 28.55530 88 VAL B N 1
ATOM 1707 C CA . VAL B 1 91 ? 56.00366 27.31544 146.56212 1.000 27.66101 88 VAL B CA 1
ATOM 1708 C C . VAL B 1 91 ? 56.19798 28.31731 145.43107 1.000 32.53630 88 VAL B C 1
ATOM 1709 O O . VAL B 1 91 ? 56.41147 29.51279 145.66502 1.000 32.98581 88 VAL B O 1
ATOM 1713 N N . GLU B 1 92 ? 56.11787 27.84331 144.18449 1.000 34.74255 89 GLU B N 1
ATOM 1714 C CA . GLU B 1 92 ? 56.27833 28.73535 143.04101 1.000 36.60603 89 GLU B CA 1
ATOM 1715 C C . GLU B 1 92 ? 55.19038 29.80022 143.00108 1.000 31.95895 89 GLU B C 1
ATOM 1716 O O . GLU B 1 92 ? 55.44692 30.93204 142.57445 1.000 28.40945 89 GLU B O 1
ATOM 1722 N N . SER B 1 93 ? 53.97610 29.46139 143.44252 1.000 27.89491 90 SER B N 1
ATOM 1723 C CA . SER B 1 93 ? 52.88383 30.42992 143.42420 1.000 29.52595 90 SER B CA 1
ATOM 1724 C C . SER B 1 93 ? 53.16080 31.59745 144.36388 1.000 34.35820 90 SER B C 1
ATOM 1725 O O . SER B 1 93 ? 52.90817 32.75743 144.01718 1.000 31.83650 90 SER B O 1
ATOM 1728 N N . ILE B 1 94 ? 53.68347 31.31233 145.55668 1.000 32.42133 91 ILE B N 1
ATOM 1729 C CA . ILE B 1 94 ? 53.93168 32.37126 146.52902 1.000 30.46329 91 ILE B CA 1
ATOM 1730 C C . ILE B 1 94 ? 55.21060 33.12914 146.19267 1.000 31.82657 91 ILE B C 1
ATOM 1731 O O . ILE B 1 94 ? 55.28643 34.34951 146.37541 1.000 32.66137 91 ILE B O 1
ATOM 1736 N N . VAL B 1 95 ? 56.23043 32.42667 145.69220 1.000 32.03980 92 VAL B N 1
ATOM 1737 C CA . VAL B 1 95 ? 57.47802 33.08943 145.31873 1.000 32.33584 92 VAL B CA 1
ATOM 1738 C C . VAL B 1 95 ? 57.23853 34.07953 144.18524 1.000 35.36813 92 VAL B C 1
ATOM 1739 O O . VAL B 1 95 ? 57.76815 35.19804 144.19470 1.000 39.56879 92 VAL B O 1
ATOM 1743 N N . SER B 1 96 ? 56.42254 33.69388 143.20111 1.000 34.99558 93 SER B N 1
ATOM 1744 C CA . SER B 1 96 ? 56.16416 34.54550 142.04538 1.000 34.82468 93 SER B CA 1
ATOM 1745 C C . SER B 1 96 ? 55.42596 35.83044 142.40061 1.000 34.87818 93 SER B C 1
ATOM 1746 O O . SER B 1 96 ? 55.37668 36.74097 141.56631 1.000 31.03094 93 SER B O 1
ATOM 1749 N N . LEU B 1 97 ? 54.85139 35.92667 143.60381 1.000 34.04952 94 LEU B N 1
ATOM 1750 C CA . LEU B 1 97 ? 54.21720 37.17283 144.02307 1.000 31.87731 94 LEU B CA 1
ATOM 1751 C C . LEU B 1 97 ? 55.22035 38.31398 144.09374 1.000 29.49027 94 LEU B C 1
ATOM 1752 O O . LEU B 1 97 ? 54.87451 39.46501 143.80317 1.000 29.21266 94 LEU B O 1
ATOM 1757 N N . THR B 1 98 ? 56.46295 38.01586 144.47793 1.000 27.63083 95 THR B N 1
ATOM 1758 C CA . THR B 1 98 ? 57.48539 39.04029 144.64721 1.000 26.09529 95 THR B CA 1
ATOM 1759 C C . THR B 1 98 ? 57.89843 39.69556 143.33610 1.000 29.01898 95 THR B C 1
ATOM 1760 O O . THR B 1 98 ? 58.56706 40.73434 143.36979 1.000 32.88150 95 THR B O 1
ATOM 1764 N N . HIS B 1 99 ? 57.52014 39.12634 142.19302 1.000 29.70929 96 HIS B N 1
ATOM 1765 C CA . HIS B 1 99 ? 57.91531 39.65038 140.89374 1.000 31.77773 96 HIS B CA 1
ATOM 1766 C C . HIS B 1 99 ? 56.78795 40.36796 140.16591 1.000 31.96766 96 HIS B C 1
ATOM 1767 O O . HIS B 1 99 ? 57.02185 40.92145 139.08629 1.000 34.93502 96 HIS B O 1
ATOM 1774 N N . GLU B 1 100 ? 55.57813 40.37480 140.71775 1.000 31.15513 97 GLU B N 1
ATOM 1775 C CA . GLU B 1 100 ? 54.49417 41.12881 140.11005 1.000 29.11005 97 GLU B CA 1
ATOM 1776 C C . GLU B 1 100 ? 54.72412 42.62652 140.29847 1.000 28.17568 97 GLU B C 1
ATOM 1777 O O . GLU B 1 100 ? 55.49866 43.05950 141.15738 1.000 28.28383 97 GLU B O 1
ATOM 1783 N N . ALA B 1 101 ? 54.04374 43.41922 139.46927 1.000 27.56597 98 ALA B N 1
ATOM 1784 C CA . ALA B 1 101 ? 54.21151 44.86788 139.49972 1.000 27.23321 98 ALA B CA 1
ATOM 1785 C C . ALA B 1 101 ? 53.93564 45.41083 140.89606 1.000 28.52972 98 ALA B C 1
ATOM 1786 O O . ALA B 1 101 ? 52.94164 45.04808 141.53199 1.000 28.85141 98 ALA B O 1
ATOM 1788 N N . PHE B 1 102 ? 54.82921 46.28122 141.37431 1.000 23.40541 99 PHE B N 1
ATOM 1789 C CA . PHE B 1 102 ? 54.73451 46.75309 142.75227 1.000 27.38529 99 PHE B CA 1
ATOM 1790 C C . PHE B 1 102 ? 53.47647 47.58282 142.97473 1.000 26.56640 99 PHE B C 1
ATOM 1791 O O . PHE B 1 102 ? 52.81787 47.45029 144.01276 1.000 28.38228 99 PHE B O 1
ATOM 1799 N N . GLY B 1 103 ? 53.13014 48.44861 142.01892 1.000 26.72383 100 GLY B N 1
ATOM 1800 C CA . GLY B 1 103 ? 51.90174 49.21456 142.14306 1.000 23.96453 100 GLY B CA 1
ATOM 1801 C C . GLY B 1 103 ? 50.66966 48.33630 142.20990 1.000 28.74424 100 GLY B C 1
ATOM 1802 O O . GLY B 1 103 ? 49.68418 48.68739 142.86463 1.000 29.07969 100 GLY B O 1
ATOM 1803 N N . GLN B 1 104 ? 50.70855 47.18348 141.53947 1.000 29.89995 101 GLN B N 1
ATOM 1804 C CA . GLN B 1 104 ? 49.61253 46.22671 141.63429 1.000 29.24892 101 GLN B CA 1
ATOM 1805 C C . GLN B 1 104 ? 49.53349 45.61962 143.03007 1.000 27.80129 101 GLN B C 1
ATOM 1806 O O . GLN B 1 104 ? 48.43706 45.42642 143.56870 1.000 25.52618 101 GLN B O 1
ATOM 1812 N N . ARG B 1 105 ? 50.68661 45.31583 143.63227 1.000 26.85585 102 ARG B N 1
ATOM 1813 C CA . ARG B 1 105 ? 50.69621 44.79831 144.99676 1.000 27.04974 102 ARG B CA 1
ATOM 1814 C C . ARG B 1 105 ? 50.25978 45.86433 145.99283 1.000 26.16147 102 ARG B C 1
ATOM 1815 O O . ARG B 1 105 ? 49.54211 45.56659 146.95525 1.000 24.87406 102 ARG B O 1
ATOM 1823 N N . ALA B 1 106 ? 50.68995 47.11138 145.78126 1.000 24.08050 103 ALA B N 1
ATOM 1824 C CA . ALA B 1 106 ? 50.30502 48.19275 146.68155 1.000 26.97032 103 ALA B CA 1
ATOM 1825 C C . ALA B 1 106 ? 48.79924 48.41225 146.68174 1.000 27.26301 103 ALA B C 1
ATOM 1826 O O . ALA B 1 106 ? 48.22059 48.74938 147.72130 1.000 26.21274 103 ALA B O 1
ATOM 1828 N N . LEU B 1 107 ? 48.14939 48.22178 145.53188 1.000 26.12532 104 LEU B N 1
ATOM 1829 C CA . LEU B 1 107 ? 46.70404 48.40444 145.45768 1.000 29.28175 104 LEU B CA 1
ATOM 1830 C C . LEU B 1 107 ? 45.96879 47.31946 146.23557 1.000 28.35122 104 LEU B C 1
ATOM 1831 O O . LEU B 1 107 ? 44.93446 47.58795 146.85832 1.000 29.71227 104 LEU B O 1
ATOM 1836 N N . VAL B 1 108 ? 46.48477 46.08835 146.21003 1.000 26.33157 105 VAL B N 1
ATOM 1837 C CA . VAL B 1 108 ? 45.87745 45.01023 146.98692 1.000 23.58585 105 VAL B CA 1
ATOM 1838 C C . VAL B 1 108 ? 45.90463 45.35061 148.47160 1.000 23.29467 105 VAL B C 1
ATOM 1839 O O . VAL B 1 108 ? 44.90533 45.19399 149.18297 1.000 23.73714 105 VAL B O 1
ATOM 1843 N N . VAL B 1 109 ? 47.04879 45.83820 148.95697 1.000 21.05118 106 VAL B N 1
ATOM 1844 C CA . VAL B 1 109 ? 47.18691 46.13544 150.37885 1.000 22.15811 106 VAL B CA 1
ATOM 1845 C C . VAL B 1 109 ? 46.36650 47.36072 150.76382 1.000 27.53590 106 VAL B C 1
ATOM 1846 O O . VAL B 1 109 ? 45.82336 47.42694 151.87414 1.000 27.12417 106 VAL B O 1
ATOM 1850 N N . GLU B 1 110 ? 46.25522 48.34420 149.86623 1.000 27.31719 107 GLU B N 1
ATOM 1851 C CA . GLU B 1 110 ? 45.40739 49.49944 150.14506 1.000 29.46852 107 GLU B CA 1
ATOM 1852 C C . GLU B 1 110 ? 43.95476 49.07930 150.32995 1.000 27.69441 107 GLU B C 1
ATOM 1853 O O . GLU B 1 110 ? 43.25540 49.59932 151.20746 1.000 26.02953 107 GLU B O 1
ATOM 1859 N N . ILE B 1 111 ? 43.48735 48.12907 149.51805 1.000 25.48552 108 ILE B N 1
ATOM 1860 C CA . ILE B 1 111 ? 42.11788 47.64303 149.65023 1.000 27.49212 108 ILE B CA 1
ATOM 1861 C C . ILE B 1 111 ? 41.96838 46.80490 150.91444 1.000 24.63579 108 ILE B C 1
ATOM 1862 O O . ILE B 1 111 ? 40.93878 46.86643 151.59851 1.000 27.91552 108 ILE B O 1
ATOM 1867 N N . MET B 1 112 ? 42.99310 46.01693 151.25205 1.000 23.18497 109 MET B N 1
ATOM 1868 C CA . MET B 1 112 ? 42.95937 45.26020 152.49985 1.000 24.18678 109 MET B CA 1
ATOM 1869 C C . MET B 1 112 ? 42.86177 46.19107 153.70208 1.000 22.93700 109 MET B C 1
ATOM 1870 O O . MET B 1 112 ? 42.16501 45.88743 154.67735 1.000 25.32942 109 MET B O 1
ATOM 1875 N N . ALA B 1 113 ? 43.54938 47.33455 153.64753 1.000 21.84067 110 ALA B N 1
ATOM 1876 C CA . ALA B 1 113 ? 43.45433 48.30688 154.73133 1.000 21.81850 110 ALA B CA 1
ATOM 1877 C C . ALA B 1 113 ? 42.06972 48.93926 154.78469 1.000 25.42063 110 ALA B C 1
ATOM 1878 O O . ALA B 1 113 ? 41.52379 49.16098 155.87190 1.000 28.46322 110 ALA B O 1
ATOM 1880 N N . GLU B 1 114 ? 41.48773 49.23825 153.62055 1.000 29.50067 111 GLU B N 1
ATOM 1881 C CA . GLU B 1 114 ? 40.14578 49.81028 153.58932 1.000 29.28665 111 GLU B CA 1
ATOM 1882 C C . GLU B 1 114 ? 39.12122 48.84224 154.16731 1.000 32.41072 111 GLU B C 1
ATOM 1883 O O . GLU B 1 114 ? 38.18186 49.25873 154.85453 1.000 30.98704 111 GLU B O 1
ATOM 1889 N N . GLY B 1 115 ? 39.29411 47.54305 153.91220 1.000 30.33647 112 GLY B N 1
ATOM 1890 C CA . GLY B 1 115 ? 38.34242 46.56513 154.41153 1.000 28.40314 112 GLY B CA 1
ATOM 1891 C C . GLY B 1 115 ? 38.27134 46.50791 155.92443 1.000 32.52429 112 GLY B C 1
ATOM 1892 O O . GLY B 1 115 ? 37.22864 46.16493 156.48792 1.000 33.61648 112 GLY B O 1
ATOM 1893 N N . MET B 1 116 ? 39.36594 46.84454 156.60263 1.000 28.95952 113 MET B N 1
ATOM 1894 C CA . MET B 1 116 ? 39.40324 46.80951 158.05881 1.000 31.24261 113 MET B CA 1
ATOM 1895 C C . MET B 1 116 ? 38.76645 48.03543 158.70217 1.000 34.68311 113 MET B C 1
ATOM 1896 O O . MET B 1 116 ? 38.66756 48.08719 159.93265 1.000 37.74310 113 MET B O 1
ATOM 1901 N N . ARG B 1 117 ? 38.33606 49.01707 157.90655 1.000 33.43351 114 ARG B N 1
ATOM 1902 C CA . ARG B 1 117 ? 37.60817 50.17404 158.41125 1.000 37.40668 114 ARG B CA 1
ATOM 1903 C C . ARG B 1 117 ? 36.33519 50.43855 157.61789 1.000 39.26593 114 ARG B C 1
ATOM 1904 O O . ARG B 1 117 ? 35.66974 51.45355 157.85035 1.000 42.21129 114 ARG B O 1
ATOM 1912 N N . ASN B 1 118 ? 35.97965 49.54928 156.68677 1.000 36.53674 115 ASN B N 1
ATOM 1913 C CA . ASN B 1 118 ? 34.81841 49.72747 155.82005 1.000 35.43993 115 ASN B CA 1
ATOM 1914 C C . ASN B 1 118 ? 34.08666 48.39206 155.74675 1.000 34.96967 115 ASN B C 1
ATOM 1915 O O . ASN B 1 118 ? 34.54762 47.46241 155.06418 1.000 32.26612 115 ASN B O 1
ATOM 1920 N N . PRO B 1 119 ? 32.94918 48.25668 156.43519 1.000 34.59472 116 PRO B N 1
ATOM 1921 C CA . PRO B 1 119 ? 32.25575 46.95646 156.45814 1.000 34.51377 116 PRO B CA 1
ATOM 1922 C C . PRO B 1 119 ? 31.80614 46.46909 155.09108 1.000 32.84675 116 PRO B C 1
ATOM 1923 O O . PRO B 1 119 ? 31.74813 45.25251 154.87148 1.000 33.07576 116 PRO B O 1
ATOM 1927 N N . GLN B 1 120 ? 31.47883 47.37407 154.16508 1.000 33.37867 117 GLN B N 1
ATOM 1928 C CA . GLN B 1 120 ? 31.09032 46.94098 152.82594 1.000 37.47351 117 GLN B CA 1
ATOM 1929 C C . GLN B 1 120 ? 32.26762 46.32247 152.08297 1.000 33.16241 117 GLN B C 1
ATOM 1930 O O . GLN B 1 120 ? 32.11438 45.29699 151.40927 1.000 32.16286 117 GLN B O 1
ATOM 1936 N N . VAL B 1 121 ? 33.44868 46.93439 152.18934 1.000 29.07830 118 VAL B N 1
ATOM 1937 C CA . VAL B 1 121 ? 34.63426 46.37711 151.54668 1.000 28.45890 118 VAL B CA 1
ATOM 1938 C C . VAL B 1 121 ? 35.04583 45.07736 152.22680 1.000 27.01582 118 VAL B C 1
ATOM 1939 O O . VAL B 1 121 ? 35.52207 44.14110 151.57274 1.000 29.71082 118 VAL B O 1
ATOM 1943 N N . ALA B 1 122 ? 34.86171 44.99480 153.54761 1.000 26.75173 119 ALA B N 1
ATOM 1944 C CA . ALA B 1 122 ? 35.15786 43.75750 154.26172 1.000 26.36655 119 ALA B CA 1
ATOM 1945 C C . ALA B 1 122 ? 34.29560 42.60508 153.76472 1.000 30.58679 119 ALA B C 1
ATOM 1946 O O . ALA B 1 122 ? 34.75277 41.45649 153.73333 1.000 25.71599 119 ALA B O 1
ATOM 1948 N N . ALA B 1 123 ? 33.05154 42.88881 153.37015 1.000 28.80801 120 ALA B N 1
ATOM 1949 C CA . ALA B 1 123 ? 32.19768 41.84293 152.81665 1.000 29.59444 120 ALA B CA 1
ATOM 1950 C C . ALA B 1 123 ? 32.69034 41.39764 151.44496 1.000 29.31786 120 ALA B C 1
ATOM 1951 O O . ALA B 1 123 ? 32.62624 40.20785 151.11216 1.000 28.67645 120 ALA B O 1
ATOM 1953 N N . MET B 1 124 ? 33.18382 42.33808 150.63450 1.000 28.22612 121 MET B N 1
ATOM 1954 C CA . MET B 1 124 ? 33.74371 41.97403 149.33653 1.000 25.60564 121 MET B CA 1
ATOM 1955 C C . MET B 1 124 ? 34.99333 41.11849 149.49603 1.000 25.47290 121 MET B C 1
ATOM 1956 O O . MET B 1 124 ? 35.20107 40.16488 148.73663 1.000 27.05750 121 MET B O 1
ATOM 1961 N N . LEU B 1 125 ? 35.84208 41.45153 150.47198 1.000 23.68685 122 LEU B N 1
ATOM 1962 C CA . LEU B 1 125 ? 37.05515 40.67420 150.69826 1.000 23.07230 122 LEU B CA 1
ATOM 1963 C C . LEU B 1 125 ? 36.73967 39.29743 151.26462 1.000 26.31734 122 LEU B C 1
ATOM 1964 O O . LEU B 1 125 ? 37.45126 38.33010 150.97048 1.000 26.30416 122 LEU B O 1
ATOM 1969 N N . LYS B 1 126 ? 35.68831 39.19210 152.08063 1.000 26.04666 123 LYS B N 1
ATOM 1970 C CA . LYS B 1 126 ? 35.25739 37.88716 152.56919 1.000 29.71203 123 LYS B CA 1
ATOM 1971 C C . LYS B 1 126 ? 34.84531 36.98295 151.41465 1.000 33.12218 123 LYS B C 1
ATOM 1972 O O . LYS B 1 126 ? 35.16099 35.78763 151.40806 1.000 34.80942 123 LYS B O 1
ATOM 1978 N N . ASN B 1 127 ? 34.14852 37.54090 150.42126 1.000 32.08847 124 ASN B N 1
ATOM 1979 C CA . ASN B 1 127 ? 33.77494 36.75991 149.24665 1.000 31.58705 124 ASN B CA 1
ATOM 1980 C C . ASN B 1 127 ? 34.99323 36.42620 148.39481 1.000 29.19896 124 ASN B C 1
ATOM 1981 O O . ASN B 1 127 ? 35.09924 35.31514 147.86218 1.000 30.00541 124 ASN B O 1
ATOM 1986 N N . LYS B 1 128 ? 35.92049 37.37624 148.25233 1.000 24.66585 125 LYS B N 1
ATOM 1987 C CA . LYS B 1 128 ? 37.11371 37.13678 147.44653 1.000 25.69112 125 LYS B CA 1
ATOM 1988 C C . LYS B 1 128 ? 37.97685 36.04054 148.05756 1.000 29.00247 125 LYS B C 1
ATOM 1989 O O . LYS B 1 128 ? 38.40758 35.11228 147.36356 1.000 28.47689 125 LYS B O 1
ATOM 1995 N N . HIS B 1 129 ? 38.23951 36.13199 149.36327 1.000 29.15472 126 HIS B N 1
ATOM 1996 C CA . HIS B 1 129 ? 39.08164 35.13710 150.01800 1.000 28.81941 126 HIS B CA 1
ATOM 1997 C C . HIS B 1 129 ? 38.39676 33.77832 150.08750 1.000 30.71225 126 HIS B C 1
ATOM 1998 O O . HIS B 1 129 ? 39.06794 32.74340 150.00471 1.000 29.91420 126 HIS B O 1
ATOM 2005 N N . MET B 1 130 ? 37.07014 33.76008 150.23513 1.000 29.45775 127 MET B N 1
ATOM 2006 C CA . MET B 1 130 ? 36.33770 32.49868 150.19727 1.000 34.86736 127 MET B CA 1
ATOM 2007 C C . MET B 1 130 ? 36.45694 31.83713 148.83064 1.000 34.99320 127 MET B C 1
ATOM 2008 O O . MET B 1 130 ? 36.65245 30.61950 148.73522 1.000 31.07754 127 MET B O 1
ATOM 2013 N N . THR B 1 131 ? 36.34696 32.62858 147.76067 1.000 29.91126 128 THR B N 1
ATOM 2014 C CA . THR B 1 131 ? 36.43813 32.08022 146.41161 1.000 29.41717 128 THR B CA 1
ATOM 2015 C C . THR B 1 131 ? 37.81618 31.48782 146.14640 1.000 29.28825 128 THR B C 1
ATOM 2016 O O . THR B 1 131 ? 37.93290 30.40389 145.56232 1.000 28.07993 128 THR B O 1
ATOM 2020 N N . ILE B 1 132 ? 38.87225 32.18471 146.57004 1.000 24.75891 129 ILE B N 1
ATOM 2021 C CA . ILE B 1 132 ? 40.22745 31.69573 146.33851 1.000 25.11167 129 ILE B CA 1
ATOM 2022 C C . ILE B 1 132 ? 40.48187 30.41700 147.12798 1.000 28.80735 129 ILE B C 1
ATOM 2023 O O . ILE B 1 132 ? 41.04787 29.45054 146.60272 1.000 27.40349 129 ILE B O 1
ATOM 2028 N N . THR B 1 133 ? 40.06112 30.38356 148.39593 1.000 29.85146 130 THR B N 1
ATOM 2029 C CA . THR B 1 133 ? 40.39217 29.24796 149.25220 1.000 31.63618 130 THR B CA 1
ATOM 2030 C C . THR B 1 133 ? 39.63740 27.98640 148.85050 1.000 32.40352 130 THR B C 1
ATOM 2031 O O . THR B 1 133 ? 40.12173 26.87638 149.09661 1.000 35.70629 130 THR B O 1
ATOM 2035 N N . GLU B 1 134 ? 38.45758 28.12629 148.24168 1.000 35.29777 131 GLU B N 1
ATOM 2036 C CA . GLU B 1 134 ? 37.73433 26.94587 147.77687 1.000 39.05019 131 GLU B CA 1
ATOM 2037 C C . GLU B 1 134 ? 38.44816 26.29045 146.60223 1.000 33.21352 131 GLU B C 1
ATOM 2038 O O . GLU B 1 134 ? 38.47121 25.05867 146.49060 1.000 31.73083 131 GLU B O 1
ATOM 2044 N N . PHE B 1 135 ? 39.03808 27.09702 145.71781 1.000 28.49693 132 PHE B N 1
ATOM 2045 C CA . PHE B 1 135 ? 39.78565 26.53719 144.59803 1.000 32.15032 132 PHE B CA 1
ATOM 2046 C C . PHE B 1 135 ? 41.10331 25.93139 145.06307 1.000 33.26849 132 PHE B C 1
ATOM 2047 O O . PHE B 1 135 ? 41.51488 24.87617 144.56741 1.000 33.87400 132 PHE B O 1
ATOM 2055 N N . VAL B 1 136 ? 41.78055 26.58405 146.01196 1.000 26.12165 133 VAL B N 1
ATOM 2056 C CA . VAL B 1 136 ? 43.02202 26.03082 146.54748 1.000 27.93768 133 VAL B CA 1
ATOM 2057 C C . VAL B 1 136 ? 42.74702 24.71791 147.26955 1.000 28.95089 133 VAL B C 1
ATOM 2058 O O . VAL B 1 136 ? 43.51854 23.75643 147.16013 1.000 31.85245 133 VAL B O 1
ATOM 2062 N N . ALA B 1 137 ? 41.63457 24.65074 148.00514 1.000 26.36480 134 ALA B N 1
ATOM 2063 C CA . ALA B 1 137 ? 41.27981 23.41788 148.70055 1.000 32.38762 134 ALA B CA 1
ATOM 2064 C C . ALA B 1 137 ? 40.94996 22.29922 147.71876 1.000 34.53845 134 ALA B C 1
ATOM 2065 O O . ALA B 1 137 ? 41.25047 21.12924 147.98363 1.000 35.59494 134 ALA B O 1
ATOM 2067 N N . GLN B 1 138 ? 40.33171 22.63454 146.58155 1.000 36.40109 135 GLN B N 1
ATOM 2068 C CA . GLN B 1 138 ? 40.04535 21.61715 145.57355 1.000 36.49732 135 GLN B CA 1
ATOM 2069 C C . GLN B 1 138 ? 41.33218 21.03003 145.01195 1.000 32.69935 135 GLN B C 1
ATOM 2070 O O . GLN B 1 138 ? 41.45179 19.80913 144.85816 1.000 31.00010 135 GLN B O 1
ATOM 2076 N N . ARG B 1 139 ? 42.29832 21.88821 144.67699 1.000 30.49203 136 ARG B N 1
ATOM 2077 C CA . ARG B 1 139 ? 43.59594 21.39400 144.23471 1.000 31.79471 136 ARG B CA 1
ATOM 2078 C C . ARG B 1 139 ? 44.29623 20.62689 145.34566 1.000 33.48060 136 ARG B C 1
ATOM 2079 O O . ARG B 1 139 ? 45.05991 19.69384 145.07233 1.000 29.70462 136 ARG B O 1
ATOM 2087 N N . MET B 1 140 ? 44.04317 21.00191 146.60156 1.000 31.48466 137 MET B N 1
ATOM 2088 C CA . MET B 1 140 ? 44.60023 20.26017 147.72662 1.000 36.26008 137 MET B CA 1
ATOM 2089 C C . MET B 1 140 ? 44.03655 18.84599 147.78404 1.000 36.56781 137 MET B C 1
ATOM 2090 O O . MET B 1 140 ? 44.77363 17.88590 148.03816 1.000 37.94286 137 MET B O 1
ATOM 2095 N N . ARG B 1 141 ? 42.72894 18.69822 147.54941 1.000 33.99769 138 ARG B N 1
ATOM 2096 C CA . ARG B 1 141 ? 42.12227 17.37041 147.53685 1.000 37.59361 138 ARG B CA 1
ATOM 2097 C C . ARG B 1 141 ? 42.65084 16.53360 146.37934 1.000 40.67151 138 ARG B C 1
ATOM 2098 O O . ARG B 1 141 ? 42.81941 15.31549 146.51392 1.000 39.22814 138 ARG B O 1
ATOM 2106 N N . ASP B 1 142 ? 42.90517 17.16779 145.23076 1.000 38.54609 139 ASP B N 1
ATOM 2107 C CA . ASP B 1 142 ? 43.51633 16.45680 144.11257 1.000 37.58423 139 ASP B CA 1
ATOM 2108 C C . ASP B 1 142 ? 44.86480 15.87281 144.51002 1.000 36.73327 139 ASP B C 1
ATOM 2109 O O . ASP B 1 142 ? 45.16878 14.71703 144.19258 1.000 36.46764 139 ASP B O 1
ATOM 2114 N N . ALA B 1 143 ? 45.68322 16.65733 145.21492 1.000 31.30216 140 ALA B N 1
ATOM 2115 C CA . ALA B 1 143 ? 46.99296 16.17523 145.63883 1.000 31.71305 140 ALA B CA 1
ATOM 2116 C C . ALA B 1 143 ? 46.86846 15.03733 146.64374 1.000 35.99939 140 ALA B C 1
ATOM 2117 O O . ALA B 1 143 ? 47.67480 14.09958 146.62917 1.000 40.62333 140 ALA B O 1
ATOM 2119 N N . GLN B 1 144 ? 45.87039 15.10612 147.52832 1.000 34.93000 141 GLN B N 1
ATOM 2120 C CA . GLN B 1 144 ? 45.65442 14.03060 148.49138 1.000 37.81974 141 GLN B CA 1
ATOM 2121 C C . GLN B 1 144 ? 45.33428 12.72089 147.78304 1.000 43.39168 141 GLN B C 1
ATOM 2122 O O . GLN B 1 144 ? 45.88850 11.66722 148.11722 1.000 41.84053 141 GLN B O 1
ATOM 2128 N N . GLN B 1 145 ? 44.43482 12.76980 146.79712 1.000 46.24586 142 GLN B N 1
ATOM 2129 C CA . GLN B 1 145 ? 44.07902 11.56305 146.05977 1.000 50.12308 142 GLN B CA 1
ATOM 2130 C C . GLN B 1 145 ? 45.25678 11.03334 145.25213 1.000 48.89923 142 GLN B C 1
ATOM 2131 O O . GLN B 1 145 ? 45.40570 9.81536 145.10123 1.000 49.03199 142 GLN B O 1
ATOM 2137 N N . LYS B 1 146 ? 46.10819 11.92126 144.74292 1.000 49.01689 143 LYS B N 1
ATOM 2138 C CA . LYS B 1 146 ? 47.31953 11.50490 144.04920 1.000 47.38097 143 LYS B CA 1
ATOM 2139 C C . LYS B 1 146 ? 48.42088 11.05718 145.00199 1.000 48.33167 143 LYS B C 1
ATOM 2140 O O . LYS B 1 146 ? 49.49078 10.64915 144.53715 1.000 49.19759 143 LYS B O 1
ATOM 2146 N N . GLY B 1 147 ? 48.18754 11.11948 146.31177 1.000 46.91278 144 GLY B N 1
ATOM 2147 C CA . GLY B 1 147 ? 49.18073 10.69599 147.27766 1.000 46.65983 144 GLY B CA 1
ATOM 2148 C C . GLY B 1 147 ? 50.32766 11.65646 147.47825 1.000 48.54143 144 GLY B C 1
ATOM 2149 O O . GLY B 1 147 ? 51.37343 11.25410 147.99713 1.000 48.68545 144 GLY B O 1
ATOM 2150 N N . GLU B 1 148 ? 50.16419 12.92234 147.09034 1.000 46.37540 145 GLU B N 1
ATOM 2151 C CA . GLU B 1 148 ? 51.26205 13.87747 147.18078 1.000 44.73453 145 GLU B CA 1
ATOM 2152 C C . GLU B 1 148 ? 51.37853 14.50070 148.56539 1.000 44.37950 145 GLU B C 1
ATOM 2153 O O . GLU B 1 148 ? 52.48759 14.83876 148.99349 1.000 44.08579 145 GLU B O 1
ATOM 2159 N N . ILE B 1 149 ? 50.26171 14.67015 149.27295 1.000 43.21341 146 ILE B N 1
ATOM 2160 C CA . ILE B 1 149 ? 50.25304 15.29373 150.58821 1.000 43.89859 146 ILE B CA 1
ATOM 2161 C C . ILE B 1 149 ? 49.43490 14.42926 151.53930 1.000 43.35062 146 ILE B C 1
ATOM 2162 O O . ILE B 1 149 ? 48.80649 13.44715 151.14291 1.000 43.59897 146 ILE B O 1
ATOM 2167 N N . SER B 1 150 ? 49.44857 14.81842 152.81038 1.000 43.42922 147 SER B N 1
ATOM 2168 C CA . SER B 1 150 ? 48.77574 14.03875 153.83648 1.000 46.83192 147 SER B CA 1
ATOM 2169 C C . SER B 1 150 ? 47.26296 14.06202 153.62451 1.000 45.77951 147 SER B C 1
ATOM 2170 O O . SER B 1 150 ? 46.68864 15.12209 153.35050 1.000 45.38291 147 SER B O 1
ATOM 2173 N N . PRO B 1 151 ? 46.59248 12.91739 153.74421 1.000 46.05100 148 PRO B N 1
ATOM 2174 C CA . PRO B 1 151 ? 45.12737 12.89645 153.67784 1.000 44.84476 148 PRO B CA 1
ATOM 2175 C C . PRO B 1 151 ? 44.45345 13.30631 154.97601 1.000 42.09495 148 PRO B C 1
ATOM 2176 O O . PRO B 1 151 ? 43.21901 13.34242 155.02868 1.000 40.26839 148 PRO B O 1
ATOM 2180 N N . ASP B 1 152 ? 45.22685 13.62052 156.01288 1.000 43.19513 149 ASP B N 1
ATOM 2181 C CA . ASP B 1 152 ? 44.69684 13.93442 157.33130 1.000 48.19842 149 ASP B CA 1
ATOM 2182 C C . ASP B 1 152 ? 44.62910 15.42988 157.61127 1.000 48.46012 149 ASP B C 1
ATOM 2183 O O . ASP B 1 152 ? 44.16037 15.82210 158.68402 1.000 49.20197 149 ASP B O 1
ATOM 2188 N N . ILE B 1 153 ? 45.07821 16.27090 156.68410 1.000 44.66776 150 ILE B N 1
ATOM 2189 C CA . ILE B 1 153 ? 45.12099 17.70830 156.92589 1.000 43.65827 150 ILE B CA 1
ATOM 2190 C C . ILE B 1 153 ? 43.72917 18.30549 156.76728 1.000 40.78840 150 ILE B C 1
ATOM 2191 O O . ILE B 1 153 ? 42.87174 17.77618 156.05031 1.000 43.60600 150 ILE B O 1
ATOM 2196 N N . ASN B 1 154 ? 43.50362 19.42220 157.45632 1.000 35.81238 151 ASN B N 1
ATOM 2197 C CA . ASN B 1 154 ? 42.27990 20.20961 157.31914 1.000 36.89014 151 ASN B CA 1
ATOM 2198 C C . ASN B 1 154 ? 42.48400 21.15531 156.14179 1.000 37.73289 151 ASN B C 1
ATOM 2199 O O . ASN B 1 154 ? 43.13535 22.19391 156.27201 1.000 36.57178 151 ASN B O 1
ATOM 2204 N N . THR B 1 155 ? 41.91888 20.79712 154.98524 1.000 36.67800 152 THR B N 1
ATOM 2205 C CA . THR B 1 155 ? 42.18021 21.55798 153.76665 1.000 37.30429 152 THR B CA 1
ATOM 2206 C C . THR B 1 155 ? 41.59465 22.96334 153.82997 1.000 34.02338 152 THR B C 1
ATOM 2207 O O . THR B 1 155 ? 42.18895 23.90173 153.28740 1.000 32.95052 152 THR B O 1
ATOM 2211 N N . ALA B 1 156 ? 40.44030 23.13149 154.47866 1.000 33.84345 153 ALA B N 1
ATOM 2212 C CA . ALA B 1 156 ? 39.83205 24.45531 154.57020 1.000 32.60199 153 ALA B CA 1
ATOM 2213 C C . ALA B 1 156 ? 40.69750 25.40039 155.39470 1.000 35.29391 153 ALA B C 1
ATOM 2214 O O . ALA B 1 156 ? 40.94510 26.54341 154.99231 1.000 36.86420 153 ALA B O 1
ATOM 2216 N N . MET B 1 157 ? 41.17080 24.93795 156.55386 1.000 33.50792 154 MET B N 1
ATOM 2217 C CA . MET B 1 157 ? 42.04697 25.76718 157.37422 1.000 32.56371 154 MET B CA 1
ATOM 2218 C C . MET B 1 157 ? 43.41426 25.93699 156.72393 1.000 31.81224 154 MET B C 1
ATOM 2219 O O . MET B 1 157 ? 43.99082 27.03106 156.75497 1.000 28.34551 154 MET B O 1
ATOM 2224 N N . THR B 1 158 ? 43.94710 24.86523 156.12994 1.000 28.73015 155 THR B N 1
ATOM 2225 C CA . THR B 1 158 ? 45.25877 24.94187 155.49333 1.000 29.45616 155 THR B CA 1
ATOM 2226 C C . THR B 1 158 ? 45.26086 25.94981 154.35056 1.000 30.05848 155 THR B C 1
ATOM 2227 O O . THR B 1 158 ? 46.21647 26.71946 154.19317 1.000 26.78794 155 THR B O 1
ATOM 2231 N N . SER B 1 159 ? 44.19627 25.96374 153.54461 1.000 29.64436 156 SER B N 1
ATOM 2232 C CA . SER B 1 159 ? 44.10582 26.93543 152.45968 1.000 29.54728 156 SER B CA 1
ATOM 2233 C C . SER B 1 159 ? 44.05902 28.35878 152.99922 1.000 29.44305 156 SER B C 1
ATOM 2234 O O . SER B 1 159 ? 44.65201 29.27285 152.41424 1.000 30.26373 156 SER B O 1
ATOM 2237 N N . ARG B 1 160 ? 43.36289 28.56472 154.11987 1.000 30.67318 157 ARG B N 1
ATOM 2238 C CA . ARG B 1 160 ? 43.24970 29.90602 154.68246 1.000 31.24052 157 ARG B CA 1
ATOM 2239 C C . ARG B 1 160 ? 44.59517 30.41212 155.18723 1.000 29.76036 157 ARG B C 1
ATOM 2240 O O . ARG B 1 160 ? 44.94382 31.57942 154.97575 1.000 31.37576 157 ARG B O 1
ATOM 2248 N N . LEU B 1 161 ? 45.36397 29.55166 155.85836 1.000 26.68348 158 LEU B N 1
ATOM 2249 C CA . LEU B 1 161 ? 46.66896 29.96959 156.35946 1.000 25.16534 158 LEU B CA 1
ATOM 2250 C C . LEU B 1 161 ? 47.66235 30.18583 155.22668 1.000 25.58879 158 LEU B C 1
ATOM 2251 O O . LEU B 1 161 ? 48.53124 31.06064 155.32463 1.000 28.45225 158 LEU B O 1
ATOM 2256 N N . LEU B 1 162 ? 47.55292 29.40464 154.15040 1.000 25.48222 159 LEU B N 1
ATOM 2257 C CA . LEU B 1 162 ? 48.39276 29.64448 152.98273 1.000 26.32672 159 LEU B CA 1
ATOM 2258 C C . LEU B 1 162 ? 48.05353 30.97892 152.33151 1.000 29.46077 159 LEU B C 1
ATOM 2259 O O . LEU B 1 162 ? 48.94839 31.69519 151.86681 1.000 29.33454 159 LEU B O 1
ATOM 2264 N N . LEU B 1 163 ? 46.76593 31.33265 152.29434 1.000 27.47027 160 LEU B N 1
ATOM 2265 C CA . LEU B 1 163 ? 46.37232 32.62835 151.75200 1.000 29.78380 160 LEU B CA 1
ATOM 2266 C C . LEU B 1 163 ? 46.87618 33.77537 152.61910 1.000 28.83579 160 LEU B C 1
ATOM 2267 O O . LEU B 1 163 ? 47.18803 34.85305 152.09968 1.000 29.02883 160 LEU B O 1
ATOM 2272 N N . ASP B 1 164 ? 46.96656 33.56687 153.93445 1.000 30.07055 161 ASP B N 1
ATOM 2273 C CA . ASP B 1 164 ? 47.46907 34.62086 154.80939 1.000 26.69909 161 ASP B CA 1
ATOM 2274 C C . ASP B 1 164 ? 48.97626 34.78756 154.66296 1.000 26.07933 161 ASP B C 1
ATOM 2275 O O . ASP B 1 164 ? 49.48881 35.91181 154.71410 1.000 28.58337 161 ASP B O 1
ATOM 2280 N N . LEU B 1 165 ? 49.70467 33.68251 154.48539 1.000 27.97936 162 LEU B N 1
ATOM 2281 C CA . LEU B 1 165 ? 51.11993 33.78810 154.14653 1.000 30.01142 162 LEU B CA 1
ATOM 2282 C C . LEU B 1 165 ? 51.30198 34.49088 152.80825 1.000 29.99551 162 LEU B C 1
ATOM 2283 O O . LEU B 1 165 ? 52.26287 35.24564 152.61689 1.000 30.11937 162 LEU B O 1
ATOM 2288 N N . THR B 1 166 ? 50.37577 34.26213 151.87501 1.000 31.09680 163 THR B N 1
ATOM 2289 C CA . THR B 1 166 ? 50.43838 34.91587 150.57223 1.000 28.54850 163 THR B CA 1
ATOM 2290 C C . THR B 1 166 ? 50.35496 36.43128 150.71282 1.000 26.58791 163 THR B C 1
ATOM 2291 O O . THR B 1 166 ? 51.17662 37.16590 150.15234 1.000 25.30215 163 THR B O 1
ATOM 2295 N N . TYR B 1 167 ? 49.37049 36.91880 151.47078 1.000 25.18665 164 TYR B N 1
ATOM 2296 C CA . TYR B 1 167 ? 49.19696 38.36035 151.60631 1.000 26.30891 164 TYR B CA 1
ATOM 2297 C C . TYR B 1 167 ? 50.28673 38.98096 152.46969 1.000 24.93305 164 TYR B C 1
ATOM 2298 O O . TYR B 1 167 ? 50.61569 40.15969 152.29450 1.000 26.41269 164 TYR B O 1
ATOM 2307 N N . GLY B 1 168 ? 50.85887 38.21204 153.39763 1.000 26.29620 165 GLY B N 1
ATOM 2308 C CA . GLY B 1 168 ? 51.99233 38.71464 154.15592 1.000 26.70136 165 GLY B CA 1
ATOM 2309 C C . GLY B 1 168 ? 53.21504 38.93333 153.28582 1.000 26.26248 165 GLY B C 1
ATOM 2310 O O . GLY B 1 168 ? 53.93096 39.92657 153.44189 1.000 28.01803 165 GLY B O 1
ATOM 2311 N N . VAL B 1 169 ? 53.47079 38.01001 152.35711 1.000 23.02954 166 VAL B N 1
ATOM 2312 C CA . VAL B 1 169 ? 54.56310 38.19295 151.40710 1.000 24.28389 166 VAL B CA 1
ATOM 2313 C C . VAL B 1 169 ? 54.22525 39.30232 150.41927 1.000 23.70758 166 VAL B C 1
ATOM 2314 O O . VAL B 1 169 ? 55.08508 40.11466 150.05570 1.000 23.31684 166 VAL B O 1
ATOM 2318 N N . LEU B 1 170 ? 52.96458 39.36083 149.98043 1.000 24.59447 167 LEU B N 1
ATOM 2319 C CA . LEU B 1 170 ? 52.54838 40.37280 149.01494 1.000 25.17784 167 LEU B CA 1
ATOM 2320 C C . LEU B 1 170 ? 52.72157 41.78318 149.56355 1.000 26.59003 167 LEU B C 1
ATOM 2321 O O . LEU B 1 170 ? 53.01464 42.71299 148.80269 1.000 22.89866 167 LEU B O 1
ATOM 2326 N N . ALA B 1 171 ? 52.54998 41.96286 150.87222 1.000 23.11835 168 ALA B N 1
ATOM 2327 C CA . ALA B 1 171 ? 52.62401 43.27956 151.48886 1.000 26.60920 168 ALA B CA 1
ATOM 2328 C C . ALA B 1 171 ? 54.03206 43.66987 151.91788 1.000 29.36628 168 ALA B C 1
ATOM 2329 O O . ALA B 1 171 ? 54.23161 44.80712 152.35834 1.000 33.89380 168 ALA B O 1
ATOM 2331 N N . ASP B 1 172 ? 55.00564 42.76866 151.80745 1.000 28.78325 169 ASP B N 1
ATOM 2332 C CA . ASP B 1 172 ? 56.37430 43.07770 152.20358 1.000 29.07999 169 ASP B CA 1
ATOM 2333 C C . ASP B 1 172 ? 57.01542 43.97313 151.15045 1.000 28.55497 169 ASP B C 1
ATOM 2334 O O . ASP B 1 172 ? 57.18238 43.56486 149.99586 1.000 31.03126 169 ASP B O 1
ATOM 2339 N N . ILE B 1 173 ? 57.38029 45.19173 151.55599 1.000 25.26655 170 ILE B N 1
ATOM 2340 C CA . ILE B 1 173 ? 57.96187 46.15721 150.62804 1.000 26.14935 170 ILE B CA 1
ATOM 2341 C C . ILE B 1 173 ? 59.28474 45.65027 150.06792 1.000 28.25015 170 ILE B C 1
ATOM 2342 O O . ILE B 1 173 ? 59.61531 45.90739 148.90323 1.000 32.34097 170 ILE B O 1
ATOM 2347 N N . GLU B 1 174 ? 60.05124 44.90931 150.86810 1.000 28.86054 171 GLU B N 1
ATOM 2348 C CA . GLU B 1 174 ? 61.35030 44.39571 150.45569 1.000 33.56002 171 GLU B CA 1
ATOM 2349 C C . GLU B 1 174 ? 61.28177 42.95822 149.94870 1.000 30.68681 171 GLU B C 1
ATOM 2350 O O . GLU B 1 174 ? 62.31010 42.27419 149.90972 1.000 33.35711 171 GLU B O 1
ATOM 2356 N N . ALA B 1 175 ? 60.09533 42.49070 149.55164 1.000 28.02106 172 ALA B N 1
ATOM 2357 C CA . ALA B 1 175 ? 59.94603 41.09693 149.14173 1.000 29.11847 172 ALA B CA 1
ATOM 2358 C C . ALA B 1 175 ? 60.80106 40.77544 147.92163 1.000 32.79413 172 ALA B C 1
ATOM 2359 O O . ALA B 1 175 ? 61.37122 39.68185 147.82621 1.000 29.89804 172 ALA B O 1
ATOM 2361 N N . GLU B 1 176 ? 60.90459 41.71499 146.97804 1.000 34.46928 173 GLU B N 1
ATOM 2362 C CA . GLU B 1 176 ? 61.68420 41.46122 145.77014 1.000 36.85312 173 GLU B CA 1
ATOM 2363 C C . GLU B 1 176 ? 63.16629 41.30189 146.08801 1.000 34.14818 173 GLU B C 1
ATOM 2364 O O . GLU B 1 176 ? 63.84452 40.45216 145.49823 1.000 34.82323 173 GLU B O 1
ATOM 2370 N N . ASP B 1 177 ? 63.68743 42.11038 147.01419 1.000 29.63424 174 ASP B N 1
ATOM 2371 C CA . ASP B 1 177 ? 65.08154 41.96399 147.42041 1.000 34.92202 174 ASP B CA 1
ATOM 2372 C C . ASP B 1 177 ? 65.31217 40.63410 148.12638 1.000 35.51749 174 ASP B C 1
ATOM 2373 O O . ASP B 1 177 ? 66.33106 39.97136 147.89753 1.000 35.68980 174 ASP B O 1
ATOM 2378 N N . LEU B 1 178 ? 64.37598 40.22896 148.98815 1.000 34.48453 175 LEU B N 1
ATOM 2379 C CA . LEU B 1 178 ? 64.52126 38.96444 149.70200 1.000 36.07267 175 LEU B CA 1
ATOM 2380 C C . LEU B 1 178 ? 64.48513 37.78207 148.74342 1.000 31.12695 175 LEU B C 1
ATOM 2381 O O . LEU B 1 178 ? 65.18600 36.78424 148.94962 1.000 30.36489 175 LEU B O 1
ATOM 2386 N N . ALA B 1 179 ? 63.67745 37.87814 147.68454 1.000 31.79864 176 ALA B N 1
ATOM 2387 C CA . ALA B 1 179 ? 63.53893 36.78670 146.72824 1.000 31.77793 176 ALA B CA 1
ATOM 2388 C C . ALA B 1 179 ? 64.82054 36.50500 145.95603 1.000 34.08578 176 ALA B C 1
ATOM 2389 O O . ALA B 1 179 ? 64.92073 35.44672 145.32593 1.000 34.79551 176 ALA B O 1
ATOM 2391 N N . ARG B 1 180 ? 65.79423 37.41681 145.98254 1.000 29.29449 177 ARG B N 1
ATOM 2392 C CA . ARG B 1 180 ? 67.07407 37.16366 145.33398 1.000 34.73478 177 ARG B CA 1
ATOM 2393 C C . ARG B 1 180 ? 67.93489 36.17267 146.10433 1.000 38.49711 177 ARG B C 1
ATOM 2394 O O . ARG B 1 180 ? 68.90899 35.65885 145.54377 1.000 40.18755 177 ARG B O 1
ATOM 2402 N N . GLU B 1 181 ? 67.60412 35.89472 147.36253 1.000 37.97979 178 GLU B N 1
ATOM 2403 C CA . GLU B 1 181 ? 68.36718 34.96165 148.17780 1.000 40.04345 178 GLU B CA 1
ATOM 2404 C C . GLU B 1 181 ? 67.78549 33.56042 148.05594 1.000 35.37345 178 GLU B C 1
ATOM 2405 O O . GLU B 1 181 ? 66.56607 33.38487 147.97979 1.000 32.43020 178 GLU B O 1
ATOM 2411 N N . ALA B 1 182 ? 68.67098 32.56143 148.03934 1.000 36.70939 179 ALA B N 1
ATOM 2412 C CA . ALA B 1 182 ? 68.22117 31.17821 147.92972 1.000 37.00206 179 ALA B CA 1
ATOM 2413 C C . ALA B 1 182 ? 67.42661 30.74267 149.15418 1.000 35.08823 179 ALA B C 1
ATOM 2414 O O . ALA B 1 182 ? 66.54574 29.88239 149.04432 1.000 33.90929 179 ALA B O 1
ATOM 2416 N N . SER B 1 183 ? 67.71463 31.32434 150.32124 1.000 33.55533 180 SER B N 1
ATOM 2417 C CA . SER B 1 183 ? 67.01679 30.94065 151.54321 1.000 35.69889 180 SER B CA 1
ATOM 2418 C C . SER B 1 183 ? 65.56150 31.39079 151.55254 1.000 33.43997 180 SER B C 1
ATOM 2419 O O . SER B 1 183 ? 64.78321 30.90585 152.38112 1.000 30.96467 180 SER B O 1
ATOM 2422 N N . PHE B 1 184 ? 65.17796 32.30377 150.65799 1.000 31.93694 181 PHE B N 1
ATOM 2423 C CA . PHE B 1 184 ? 63.79502 32.76919 150.61310 1.000 33.00288 181 PHE B CA 1
ATOM 2424 C C . PHE B 1 184 ? 62.85491 31.65044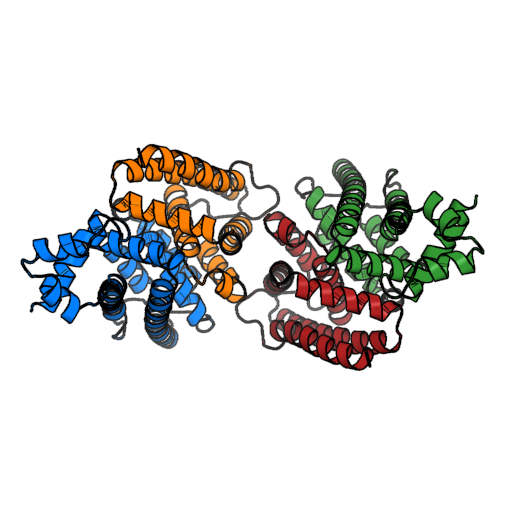 150.18027 1.000 31.82338 181 PHE B C 1
ATOM 2425 O O . PHE B 1 184 ? 61.90169 31.31180 150.89148 1.000 34.42066 181 PHE B O 1
ATOM 2433 N N . ALA B 1 185 ? 63.11010 31.06190 149.00860 1.000 28.56209 182 ALA B N 1
ATOM 2434 C CA . ALA B 1 185 ? 62.26783 29.96975 148.53374 1.000 32.32696 182 ALA B CA 1
ATOM 2435 C C . ALA B 1 185 ? 62.39918 28.73332 149.41307 1.000 29.58739 182 ALA B C 1
ATOM 2436 O O . ALA B 1 185 ? 61.42304 27.99540 149.58965 1.000 29.02633 182 ALA B O 1
ATOM 2438 N N . GLN B 1 186 ? 63.58787 28.48980 149.97043 1.000 30.79750 183 GLN B N 1
ATOM 2439 C CA . GLN B 1 186 ? 63.76351 27.33877 150.85010 1.000 32.03194 183 GLN B CA 1
ATOM 2440 C C . GLN B 1 186 ? 62.95020 27.49313 152.12812 1.000 29.72061 183 GLN B C 1
ATOM 2441 O O . GLN B 1 186 ? 62.31248 26.53631 152.58355 1.000 32.20873 183 GLN B O 1
ATOM 2447 N N . GLY B 1 187 ? 62.96430 28.68835 152.72211 1.000 30.76951 184 GLY B N 1
ATOM 2448 C CA . GLY B 1 187 ? 62.15325 28.92266 153.90484 1.000 26.65792 184 GLY B CA 1
ATOM 2449 C C . GLY B 1 187 ? 60.67021 28.77149 153.63012 1.000 30.68934 184 GLY B C 1
ATOM 2450 O O . GLY B 1 187 ? 59.93946 28.17459 154.42460 1.000 28.34651 184 GLY B O 1
ATOM 2451 N N . LEU B 1 188 ? 60.20522 29.30864 152.49889 1.000 32.90056 185 LEU B N 1
ATOM 2452 C CA . LEU B 1 188 ? 58.81209 29.11601 152.11043 1.000 28.88667 185 LEU B CA 1
ATOM 2453 C C . LEU B 1 188 ? 58.51492 27.64440 151.85414 1.000 30.41217 185 LEU B C 1
ATOM 2454 O O . LEU B 1 188 ? 57.43458 27.15133 152.19892 1.000 30.14747 185 LEU B O 1
ATOM 2459 N N . ARG B 1 189 ? 59.46599 26.92633 151.25147 1.000 28.18547 186 ARG B N 1
ATOM 2460 C CA . ARG B 1 189 ? 59.27943 25.49902 151.01104 1.000 30.21244 186 ARG B CA 1
ATOM 2461 C C . ARG B 1 189 ? 59.12601 24.73566 152.32017 1.000 27.60358 186 ARG B C 1
ATOM 2462 O O . ARG B 1 189 ? 58.32322 23.79939 152.41229 1.000 29.50308 186 ARG B O 1
ATOM 2470 N N . ALA B 1 190 ? 59.88013 25.12914 153.34876 1.000 26.56540 187 ALA B N 1
ATOM 2471 C CA . ALA B 1 190 ? 59.78420 24.44948 154.63605 1.000 27.95338 187 ALA B CA 1
ATOM 2472 C C . ALA B 1 190 ? 58.47292 24.77776 155.34048 1.000 30.62250 187 ALA B C 1
ATOM 2473 O O . ALA B 1 190 ? 57.86818 23.90479 155.97404 1.000 30.69435 187 ALA B O 1
ATOM 2475 N N . MET B 1 191 ? 58.01754 26.02970 155.24328 1.000 29.56964 188 MET B N 1
ATOM 2476 C CA . MET B 1 191 ? 56.73159 26.39872 155.82857 1.000 28.52099 188 MET B CA 1
ATOM 2477 C C . MET B 1 191 ? 55.58094 25.71724 155.09919 1.000 29.94186 188 MET B C 1
ATOM 2478 O O . MET B 1 191 ? 54.66595 25.17328 155.72905 1.000 28.71289 188 MET B O 1
ATOM 2483 N N . ILE B 1 192 ? 55.60980 25.74335 153.76585 1.000 28.37959 189 ILE B N 1
ATOM 2484 C CA . ILE B 1 192 ? 54.49606 25.22010 152.98062 1.000 27.54440 189 ILE B CA 1
ATOM 2485 C C . ILE B 1 192 ? 54.45902 23.69868 153.05436 1.000 28.02151 189 ILE B C 1
ATOM 2486 O O . ILE B 1 192 ? 53.39890 23.09650 153.26192 1.000 28.54608 189 ILE B O 1
ATOM 2491 N N . GLY B 1 193 ? 55.61489 23.05373 152.88425 1.000 30.85542 190 GLY B N 1
ATOM 2492 C CA . GLY B 1 193 ? 55.66836 21.60914 153.02371 1.000 32.25887 190 GLY B CA 1
ATOM 2493 C C . GLY B 1 193 ? 55.36147 21.14051 154.43175 1.000 33.94863 190 GLY B C 1
ATOM 2494 O O . GLY B 1 193 ? 54.87169 20.02495 154.62609 1.000 37.01455 190 GLY B O 1
ATOM 2495 N N . GLY B 1 194 ? 55.63418 21.98330 155.43000 1.000 33.97932 191 GLY B N 1
ATOM 2496 C CA . GLY B 1 194 ? 55.35566 21.60077 156.80431 1.000 31.87557 191 GLY B CA 1
ATOM 2497 C C . GLY B 1 194 ? 53.87186 21.47540 157.09451 1.000 33.96464 191 GLY B C 1
ATOM 2498 O O . GLY B 1 194 ? 53.43593 20.51665 157.73767 1.000 35.24569 191 GLY B O 1
ATOM 2499 N N . ILE B 1 195 ? 53.07425 22.43764 156.62594 1.000 34.80303 192 ILE B N 1
ATOM 2500 C CA . ILE B 1 195 ? 51.63887 22.39882 156.88785 1.000 32.13462 192 ILE B CA 1
ATOM 2501 C C . ILE B 1 195 ? 50.91382 21.41547 155.97590 1.000 35.37645 192 ILE B C 1
ATOM 2502 O O . ILE B 1 195 ? 49.81153 20.96428 156.31347 1.000 35.35858 192 ILE B O 1
ATOM 2507 N N . LEU B 1 196 ? 51.50607 21.05214 154.83990 1.000 35.83267 193 LEU B N 1
ATOM 2508 C CA . LEU B 1 196 ? 50.87089 20.13470 153.90454 1.000 36.93752 193 LEU B CA 1
ATOM 2509 C C . LEU B 1 196 ? 51.20000 18.67262 154.17689 1.000 40.19476 193 LEU B C 1
ATOM 2510 O O . LEU B 1 196 ? 50.59710 17.79371 153.55170 1.000 42.90856 193 LEU B O 1
ATOM 2515 N N . THR B 1 197 ? 52.12721 18.38877 155.08570 1.000 43.22802 194 THR B N 1
ATOM 2516 C CA . THR B 1 197 ? 52.52230 17.01156 155.36292 1.000 48.07753 194 THR B CA 1
ATOM 2517 C C . THR B 1 197 ? 52.22971 16.61942 156.80888 1.000 49.64689 194 THR B C 1
ATOM 2518 O O . THR B 1 197 ? 52.49514 17.38279 157.73731 1.000 53.52978 194 THR B O 1
ATOM 2522 N N . PRO C 1 14 ? 69.46648 34.99004 91.87166 1.000 76.36013 11 PRO C N 1
ATOM 2523 C CA . PRO C 1 14 ? 69.33075 36.41423 91.55143 1.000 74.55479 11 PRO C CA 1
ATOM 2524 C C . PRO C 1 14 ? 70.30214 37.28472 92.34061 1.000 69.94100 11 PRO C C 1
ATOM 2525 O O . PRO C 1 14 ? 71.17381 36.76250 93.03578 1.000 67.03186 11 PRO C O 1
ATOM 2529 N N . THR C 1 15 ? 70.14926 38.60591 92.22504 1.000 66.81154 12 THR C N 1
ATOM 2530 C CA . THR C 1 15 ? 70.94987 39.51290 93.03932 1.000 62.55528 12 THR C CA 1
ATOM 2531 C C . THR C 1 15 ? 70.59874 39.38620 94.51652 1.000 59.20114 12 THR C C 1
ATOM 2532 O O . THR C 1 15 ? 71.44815 39.63635 95.37932 1.000 57.30031 12 THR C O 1
ATOM 2536 N N . ARG C 1 16 ? 69.36411 38.98066 94.82479 1.000 55.60007 13 ARG C N 1
ATOM 2537 C CA . ARG C 1 16 ? 68.94142 38.87633 96.21772 1.000 55.78494 13 ARG C CA 1
ATOM 2538 C C . ARG C 1 16 ? 69.69380 37.77148 96.95019 1.000 55.93238 13 ARG C C 1
ATOM 2539 O O . ARG C 1 16 ? 70.11937 37.95930 98.09601 1.000 54.95832 13 ARG C O 1
ATOM 2547 N N . THR C 1 17 ? 69.86217 36.61086 96.31080 1.000 55.40575 14 THR C N 1
ATOM 2548 C CA . THR C 1 17 ? 70.59141 35.51867 96.94778 1.000 56.83748 14 THR C CA 1
ATOM 2549 C C . THR C 1 17 ? 72.05473 35.87955 97.17029 1.000 56.31669 14 THR C C 1
ATOM 2550 O O . THR C 1 17 ? 72.65034 35.47081 98.17408 1.000 54.71015 14 THR C O 1
ATOM 2554 N N . ARG C 1 18 ? 72.64557 36.65439 96.25798 1.000 56.20450 15 ARG C N 1
ATOM 2555 C CA . ARG C 1 18 ? 74.04775 37.03034 96.40585 1.000 53.67507 15 ARG C CA 1
ATOM 2556 C C . ARG C 1 18 ? 74.23203 38.06582 97.50904 1.000 48.43922 15 ARG C C 1
ATOM 2557 O O . ARG C 1 18 ? 75.23430 38.03605 98.23310 1.000 44.96329 15 ARG C O 1
ATOM 2565 N N . ILE C 1 19 ? 73.28306 38.99531 97.64637 1.000 47.63042 16 ILE C N 1
ATOM 2566 C CA . ILE C 1 19 ? 73.33000 39.94325 98.75678 1.000 47.44769 16 ILE C CA 1
ATOM 2567 C C . ILE C 1 19 ? 73.20852 39.20678 100.08335 1.000 44.85656 16 ILE C C 1
ATOM 2568 O O . ILE C 1 19 ? 73.92981 39.49975 101.04546 1.000 44.03814 16 ILE C O 1
ATOM 2573 N N . LEU C 1 20 ? 72.29751 38.23341 100.15110 1.000 44.77871 17 LEU C N 1
ATOM 2574 C CA . LEU C 1 20 ? 72.07483 37.49896 101.39149 1.000 45.76989 17 LEU C CA 1
ATOM 2575 C C . LEU C 1 20 ? 73.30264 36.68786 101.78541 1.000 44.05400 17 LEU C C 1
ATOM 2576 O O . LEU C 1 20 ? 73.68164 36.65821 102.96214 1.000 43.83380 17 LEU C O 1
ATOM 2581 N N . ASN C 1 21 ? 73.93605 36.02205 100.81673 1.000 45.21750 18 ASN C N 1
ATOM 2582 C CA . ASN C 1 21 ? 75.14547 35.26224 101.11553 1.000 47.64377 18 ASN C CA 1
ATOM 2583 C C . ASN C 1 21 ? 76.27699 36.18214 101.55580 1.000 45.84702 18 ASN C C 1
ATOM 2584 O O . ASN C 1 21 ? 77.07676 35.82241 102.42799 1.000 44.72421 18 ASN C O 1
ATOM 2589 N N . ALA C 1 22 ? 76.35856 37.37709 100.96570 1.000 41.92433 19 ALA C N 1
ATOM 2590 C CA . ALA C 1 22 ? 77.38814 38.32886 101.36921 1.000 41.92939 19 ALA C CA 1
ATOM 2591 C C . ALA C 1 22 ? 77.11182 38.88299 102.76063 1.000 39.19159 19 ALA C C 1
ATOM 2592 O O . ALA C 1 22 ? 78.04274 39.09518 103.54651 1.000 38.38157 19 ALA C O 1
ATOM 2594 N N . ALA C 1 23 ? 75.83884 39.12461 103.08280 1.000 39.56861 20 ALA C N 1
ATOM 2595 C CA . ALA C 1 23 ? 75.49637 39.62305 104.41033 1.000 39.51178 20 ALA C CA 1
ATOM 2596 C C . ALA C 1 23 ? 75.78570 38.58074 105.48247 1.000 38.08847 20 ALA C C 1
ATOM 2597 O O . ALA C 1 23 ? 76.22441 38.92444 106.58604 1.000 38.93233 20 ALA C O 1
ATOM 2599 N N . ARG C 1 24 ? 75.55057 37.30212 105.17375 1.000 41.02930 21 ARG C N 1
ATOM 2600 C CA . ARG C 1 24 ? 75.80118 36.24245 106.14628 1.000 43.24415 21 ARG C CA 1
ATOM 2601 C C . ARG C 1 24 ? 77.26828 36.19896 106.55436 1.000 44.10439 21 ARG C C 1
ATOM 2602 O O . ARG C 1 24 ? 77.58659 36.05740 107.74097 1.000 41.56732 21 ARG C O 1
ATOM 2610 N N . GLU C 1 25 ? 78.17745 36.31983 105.58443 1.000 43.56512 22 GLU C N 1
ATOM 2611 C CA . GLU C 1 25 ? 79.60118 36.26970 105.89968 1.000 47.02578 22 GLU C CA 1
ATOM 2612 C C . GLU C 1 25 ? 80.04608 37.51689 106.65387 1.000 43.14808 22 GLU C C 1
ATOM 2613 O O . GLU C 1 25 ? 80.81780 37.42467 107.61572 1.000 43.98627 22 GLU C O 1
ATOM 2619 N N . ILE C 1 26 ? 79.56442 38.69002 106.23858 1.000 40.87410 23 ILE C N 1
ATOM 2620 C CA . ILE C 1 26 ? 79.98163 39.93322 106.87974 1.000 42.98544 23 ILE C CA 1
ATOM 2621 C C . ILE C 1 26 ? 79.41598 40.02648 108.29295 1.000 40.36753 23 ILE C C 1
ATOM 2622 O O . ILE C 1 26 ? 80.09440 40.49009 109.21795 1.000 40.49120 23 ILE C O 1
ATOM 2627 N N . PHE C 1 27 ? 78.17399 39.57712 108.48832 1.000 38.82548 24 PHE C N 1
ATOM 2628 C CA . PHE C 1 27 ? 77.56904 39.62549 109.81682 1.000 37.12733 24 PHE C CA 1
ATOM 2629 C C . PHE C 1 27 ? 78.25439 38.65444 110.77091 1.000 40.76716 24 PHE C C 1
ATOM 2630 O O . PHE C 1 27 ? 78.55663 39.00401 111.91807 1.000 40.29976 24 PHE C O 1
ATOM 2638 N N . SER C 1 28 ? 78.50521 37.42507 110.31389 1.000 40.28935 25 SER C N 1
ATOM 2639 C CA . SER C 1 28 ? 79.10871 36.42206 111.18481 1.000 41.66616 25 SER C CA 1
ATOM 2640 C C . SER C 1 28 ? 80.53556 36.78981 111.57042 1.000 40.30398 25 SER C C 1
ATOM 2641 O O . SER C 1 28 ? 80.99622 36.42111 112.65680 1.000 34.98546 25 SER C O 1
ATOM 2644 N N . GLU C 1 29 ? 81.24412 37.51663 110.70808 1.000 41.25333 26 GLU C N 1
ATOM 2645 C CA . GLU C 1 29 ? 82.63685 37.85478 110.97071 1.000 43.81436 26 GLU C CA 1
ATOM 2646 C C . GLU C 1 29 ? 82.80264 39.17134 111.71794 1.000 41.20602 26 GLU C C 1
ATOM 2647 O O . GLU C 1 29 ? 83.79683 39.34484 112.43211 1.000 40.32838 26 GLU C O 1
ATOM 2653 N N . ASN C 1 30 ? 81.85551 40.10196 111.58022 1.000 42.31596 27 ASN C N 1
ATOM 2654 C CA . ASN C 1 30 ? 81.98869 41.42602 112.17022 1.000 42.86655 27 ASN C CA 1
ATOM 2655 C C . ASN C 1 30 ? 80.95992 41.74813 113.24288 1.000 41.36804 27 ASN C C 1
ATOM 2656 O O . ASN C 1 30 ? 81.19986 42.66124 114.04021 1.000 41.18043 27 ASN C O 1
ATOM 2661 N N . GLY C 1 31 ? 79.83637 41.04096 113.29182 1.000 39.00076 28 GLY C N 1
ATOM 2662 C CA . GLY C 1 31 ? 78.75570 41.39533 114.18468 1.000 38.46609 28 GLY C CA 1
ATOM 2663 C C . GLY C 1 31 ? 77.80279 42.39409 113.55424 1.000 43.48451 28 GLY C C 1
ATOM 2664 O O . GLY C 1 31 ? 78.01920 42.91300 112.45688 1.000 45.54738 28 GLY C O 1
ATOM 2665 N N . PHE C 1 32 ? 76.72057 42.67554 114.28066 1.000 44.24033 29 PHE C N 1
ATOM 2666 C CA . PHE C 1 32 ? 75.65849 43.50296 113.71796 1.000 47.32264 29 PHE C CA 1
ATOM 2667 C C . PHE C 1 32 ? 76.11770 44.93957 113.49413 1.000 52.19300 29 PHE C C 1
ATOM 2668 O O . PHE C 1 32 ? 76.00471 45.47030 112.38286 1.000 54.02152 29 PHE C O 1
ATOM 2676 N N . HIS C 1 33 ? 76.62788 45.59160 114.53985 1.000 55.68582 30 HIS C N 1
ATOM 2677 C CA . HIS C 1 33 ? 76.87440 47.02779 114.45496 1.000 64.80829 30 HIS C CA 1
ATOM 2678 C C . HIS C 1 33 ? 78.09138 47.33888 113.59212 1.000 63.51323 30 HIS C C 1
ATOM 2679 O O . HIS C 1 33 ? 78.05030 48.24674 112.75319 1.000 62.50420 30 HIS C O 1
ATOM 2686 N N . SER C 1 34 ? 79.18970 46.60500 113.79190 1.000 64.72930 31 SER C N 1
ATOM 2687 C CA . SER C 1 34 ? 80.40264 46.87086 113.02344 1.000 66.68706 31 SER C CA 1
ATOM 2688 C C . SER C 1 34 ? 80.15774 46.70053 111.53007 1.000 68.64552 31 SER C C 1
ATOM 2689 O O . SER C 1 34 ? 80.67914 47.47180 110.71545 1.000 70.19120 31 SER C O 1
ATOM 2692 N N . ALA C 1 35 ? 79.36645 45.69907 111.15306 1.000 67.05625 32 ALA C N 1
ATOM 2693 C CA . ALA C 1 35 ? 78.98103 45.54049 109.75962 1.000 65.03900 32 ALA C CA 1
ATOM 2694 C C . ALA C 1 35 ? 78.17681 46.74823 109.29617 1.000 67.27840 32 ALA C C 1
ATOM 2695 O O . ALA C 1 35 ? 77.46247 47.38574 110.07440 1.000 69.32794 32 ALA C O 1
ATOM 2697 N N . SER C 1 36 ? 78.30249 47.06443 108.01173 1.000 68.69329 33 SER C N 1
ATOM 2698 C CA . SER C 1 36 ? 77.64621 48.22879 107.44231 1.000 69.49573 33 SER C CA 1
ATOM 2699 C C . SER C 1 36 ? 77.13925 47.89048 106.04995 1.000 66.68867 33 SER C C 1
ATOM 2700 O O . SER C 1 36 ? 77.71511 47.05430 105.34838 1.000 64.63326 33 SER C O 1
ATOM 2703 N N . MET C 1 37 ? 76.04861 48.55385 105.65781 1.000 67.33939 34 MET C N 1
ATOM 2704 C CA . MET C 1 37 ? 75.46638 48.32144 104.34169 1.000 66.20657 34 MET C CA 1
ATOM 2705 C C . MET C 1 37 ? 76.43199 48.66214 103.21576 1.000 66.72655 34 MET C C 1
ATOM 2706 O O . MET C 1 37 ? 76.27143 48.15086 102.10194 1.000 66.42320 34 MET C O 1
ATOM 2711 N N . LYS C 1 38 ? 77.42819 49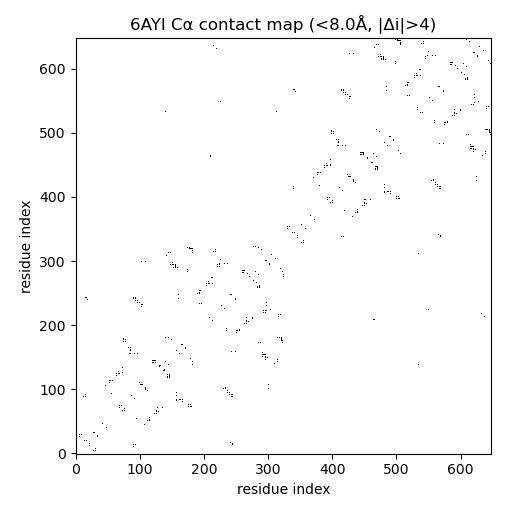.51151 103.47713 1.000 67.66433 35 LYS C N 1
ATOM 2712 C CA . LYS C 1 38 ? 78.43478 49.79824 102.46143 1.000 69.51356 35 LYS C CA 1
ATOM 2713 C C . LYS C 1 38 ? 79.23691 48.54669 102.12374 1.000 69.24045 35 LYS C C 1
ATOM 2714 O O . LYS C 1 38 ? 79.36037 48.17513 100.95199 1.000 68.50676 35 LYS C O 1
ATOM 2720 N N . ALA C 1 39 ? 79.76123 47.86261 103.14679 1.000 68.24203 36 ALA C N 1
ATOM 2721 C CA . ALA C 1 39 ? 80.60184 46.69115 102.91471 1.000 64.73122 36 ALA C CA 1
ATOM 2722 C C . ALA C 1 39 ? 79.85856 45.59687 102.15976 1.000 61.30312 36 ALA C C 1
ATOM 2723 O O . ALA C 1 39 ? 80.47854 44.82266 101.42152 1.000 60.14865 36 ALA C O 1
ATOM 2725 N N . ILE C 1 40 ? 78.53797 45.51361 102.32925 1.000 58.20811 37 ILE C N 1
ATOM 2726 C CA . ILE C 1 40 ? 77.75830 44.53603 101.57764 1.000 56.57822 37 ILE C CA 1
ATOM 2727 C C . ILE C 1 40 ? 77.67063 44.94082 100.11176 1.000 55.62041 37 ILE C C 1
ATOM 2728 O O . ILE C 1 40 ? 77.75743 44.09497 99.21269 1.000 53.22126 37 ILE C O 1
ATOM 2733 N N . CYS C 1 41 ? 77.50875 46.24001 99.84696 1.000 60.51968 38 CYS C N 1
ATOM 2734 C CA . CYS C 1 41 ? 77.43774 46.71360 98.46849 1.000 66.20066 38 CYS C CA 1
ATOM 2735 C C . CYS C 1 41 ? 78.72552 46.41648 97.71218 1.000 69.84845 38 CYS C C 1
ATOM 2736 O O . CYS C 1 41 ? 78.68728 46.00918 96.54568 1.000 69.81537 38 CYS C O 1
ATOM 2739 N N . LYS C 1 42 ? 79.87760 46.60752 98.35994 1.000 75.70156 39 LYS C N 1
ATOM 2740 C CA . LYS C 1 42 ? 81.14517 46.43482 97.65671 1.000 77.81181 39 LYS C CA 1
ATOM 2741 C C . LYS C 1 42 ? 81.42410 44.96245 97.38266 1.000 77.63041 39 LYS C C 1
ATOM 2742 O O . LYS C 1 42 ? 81.94651 44.61260 96.31781 1.000 78.88023 39 LYS C O 1
ATOM 2748 N N . SER C 1 43 ? 81.08385 44.08600 98.33178 1.000 75.00658 40 SER C N 1
ATOM 2749 C CA . SER C 1 43 ? 81.28022 42.65488 98.12205 1.000 71.66970 40 SER C CA 1
ATOM 2750 C C . SER C 1 43 ? 80.43980 42.14994 96.95609 1.000 69.88946 40 SER C C 1
ATOM 2751 O O . SER C 1 43 ? 80.87712 41.27786 96.19601 1.000 68.42924 40 SER C O 1
ATOM 2754 N N . CYS C 1 44 ? 79.23237 42.68851 96.79674 1.000 70.51505 41 CYS C N 1
ATOM 2755 C CA . CYS C 1 44 ? 78.37055 42.33979 95.67667 1.000 70.35045 41 CYS C CA 1
ATOM 2756 C C . CYS C 1 44 ? 78.56232 43.25161 94.47286 1.000 73.02147 41 CYS C C 1
ATOM 2757 O O . CYS C 1 44 ? 78.02294 42.95292 93.40152 1.000 71.08433 41 CYS C O 1
ATOM 2760 N N . ALA C 1 45 ? 79.31218 44.34536 94.62528 1.000 78.60405 42 ALA C N 1
ATOM 2761 C CA . ALA C 1 45 ? 79.54081 45.32300 93.56066 1.000 79.32618 42 ALA C CA 1
ATOM 2762 C C . ALA C 1 45 ? 78.21472 45.88085 93.03784 1.000 77.46494 42 ALA C C 1
ATOM 2763 O O . ALA C 1 45 ? 77.86452 45.74340 91.86381 1.000 79.14702 42 ALA C O 1
ATOM 2765 N N . ILE C 1 46 ? 77.47158 46.51418 93.94692 1.000 69.22858 43 ILE C N 1
ATOM 2766 C CA . ILE C 1 46 ? 76.19121 47.13716 93.63487 1.000 61.56458 43 ILE C CA 1
ATOM 2767 C C . ILE C 1 46 ? 76.12904 48.49669 94.31970 1.000 61.12918 43 ILE C C 1
ATOM 2768 O O . ILE C 1 46 ? 76.92020 48.80971 95.21118 1.000 60.82235 43 ILE C O 1
ATOM 2773 N N . SER C 1 47 ? 75.16617 49.30415 93.88959 1.000 61.72852 44 SER C N 1
ATOM 2774 C CA . SER C 1 47 ? 74.94935 50.62181 94.45919 1.000 61.43433 44 SER C CA 1
ATOM 2775 C C . SER C 1 47 ? 74.09175 50.52492 95.71734 1.000 60.04546 44 SER C C 1
ATOM 2776 O O . SER C 1 47 ? 73.43548 49.50773 95.95560 1.000 59.80782 44 SER C O 1
ATOM 2779 N N . PRO C 1 48 ? 74.09365 51.56716 96.55464 1.000 59.07508 45 PRO C N 1
ATOM 2780 C CA . PRO C 1 48 ? 73.15838 51.57992 97.69155 1.000 57.03957 45 PRO C CA 1
ATOM 2781 C C . PRO C 1 48 ? 71.70277 51.50110 97.26846 1.000 54.99562 45 PRO C C 1
ATOM 2782 O O . PRO C 1 48 ? 70.88197 50.93940 98.00479 1.000 54.16567 45 PRO C O 1
ATOM 2786 N N . GLY C 1 49 ? 71.35696 52.04627 96.10069 1.000 52.90528 46 GLY C N 1
ATOM 2787 C CA . GLY C 1 49 ? 69.98667 51.94499 95.62708 1.000 54.64665 46 GLY C CA 1
ATOM 2788 C C . GLY C 1 49 ? 69.60310 50.52702 95.24972 1.000 55.96702 46 GLY C C 1
ATOM 2789 O O . GLY C 1 49 ? 68.46010 50.10845 95.45473 1.000 56.03776 46 GLY C O 1
ATOM 2790 N N . THR C 1 50 ? 70.54965 49.76902 94.69000 1.000 55.49893 47 THR C N 1
ATOM 2791 C CA . THR C 1 50 ? 70.28173 48.37059 94.36974 1.000 55.44327 47 THR C CA 1
ATOM 2792 C C . THR C 1 50 ? 70.10273 47.54233 95.63653 1.000 53.04398 47 THR C C 1
ATOM 2793 O O . THR C 1 50 ? 69.18293 46.71980 95.72286 1.000 52.59871 47 THR C O 1
ATOM 2797 N N . LEU C 1 51 ? 70.97069 47.74796 96.63081 1.000 51.77972 48 LEU C N 1
ATOM 2798 C CA . LEU C 1 51 ? 70.82216 47.04392 97.90075 1.000 50.92148 48 LEU C CA 1
ATOM 2799 C C . LEU C 1 51 ? 69.50259 47.39761 98.57468 1.000 52.12485 48 LEU C C 1
ATOM 2800 O O . LEU C 1 51 ? 68.81364 46.52004 99.10897 1.000 54.74238 48 LEU C O 1
ATOM 2805 N N . TYR C 1 52 ? 69.13285 48.68096 98.55410 1.000 50.99287 49 TYR C N 1
ATOM 2806 C CA . TYR C 1 52 ? 67.88014 49.10856 99.16817 1.000 50.26379 49 TYR C CA 1
ATOM 2807 C C . TYR C 1 52 ? 66.67497 48.46687 98.49394 1.000 50.67487 49 TYR C C 1
ATOM 2808 O O . TYR C 1 52 ? 65.66141 48.20667 99.15304 1.000 46.52574 49 TYR C O 1
ATOM 2817 N N . HIS C 1 53 ? 66.76548 48.20505 97.18762 1.000 53.39962 50 HIS C N 1
ATOM 2818 C CA . HIS C 1 53 ? 65.64305 47.61207 96.46754 1.000 53.06332 50 HIS C CA 1
ATOM 2819 C C . HIS C 1 53 ? 65.29239 46.23676 97.02190 1.000 50.54035 50 HIS C C 1
ATOM 2820 O O . HIS C 1 53 ? 64.11384 45.86805 97.08961 1.000 51.29099 50 HIS C O 1
ATOM 2827 N N . HIS C 1 54 ? 66.30014 45.46670 97.43032 1.000 48.25710 51 HIS C N 1
ATOM 2828 C CA . HIS C 1 54 ? 66.06812 44.13647 97.97899 1.000 47.28795 51 HIS C CA 1
ATOM 2829 C C . HIS C 1 54 ? 65.90295 44.15216 99.49426 1.000 45.31731 51 HIS C C 1
ATOM 2830 O O . HIS C 1 54 ? 65.06163 43.42326 100.03090 1.000 45.63144 51 HIS C O 1
ATOM 2837 N N . PHE C 1 55 ? 66.68736 44.96804 100.19682 1.000 41.02641 52 PHE C N 1
ATOM 2838 C CA . PHE C 1 55 ? 66.64951 45.02147 101.65446 1.000 40.78861 52 PHE C CA 1
ATOM 2839 C C . PHE C 1 55 ? 66.79036 46.46853 102.09753 1.000 39.51801 52 PHE C C 1
ATOM 2840 O O . PHE C 1 55 ? 67.80962 47.10798 101.82108 1.000 39.45809 52 PHE C O 1
ATOM 2848 N N . ILE C 1 56 ? 65.77153 46.97641 102.79374 1.000 41.60129 53 ILE C N 1
ATOM 2849 C CA . ILE C 1 56 ? 65.75334 48.38213 103.18345 1.000 41.90639 53 ILE C CA 1
ATOM 2850 C C . ILE C 1 56 ? 66.65732 48.67934 104.37253 1.000 43.82943 53 ILE C C 1
ATOM 2851 O O . ILE C 1 56 ? 66.97065 49.85060 104.62023 1.000 44.96514 53 ILE C O 1
ATOM 2856 N N . SER C 1 57 ? 67.08689 47.66241 105.11516 1.000 43.02636 54 SER C N 1
ATOM 2857 C CA . SER C 1 57 ? 67.85234 47.88812 106.33358 1.000 42.88149 54 SER C CA 1
ATOM 2858 C C . SER C 1 57 ? 68.53885 46.59234 106.73852 1.000 43.07969 54 SER C C 1
ATOM 2859 O O . SER C 1 57 ? 68.34570 45.54168 106.12199 1.000 43.50478 54 SER C O 1
ATOM 2862 N N . LYS C 1 58 ? 69.35238 46.68656 107.79414 1.000 40.41673 55 LYS C N 1
ATOM 2863 C CA . LYS C 1 58 ? 69.96203 45.49112 108.36675 1.000 40.06774 55 LYS C CA 1
ATOM 2864 C C . LYS C 1 58 ? 68.90123 44.55129 108.92294 1.000 34.90265 55 LYS C C 1
ATOM 2865 O O . LYS C 1 58 ? 69.04751 43.32532 108.85281 1.000 34.21550 55 LYS C O 1
ATOM 2871 N N . GLU C 1 59 ? 67.82563 45.11152 109.48364 1.000 33.05155 56 GLU C N 1
ATOM 2872 C CA . GLU C 1 59 ? 66.75902 44.28594 110.04035 1.000 34.00574 56 GLU C CA 1
ATOM 2873 C C . GLU C 1 59 ? 66.10135 43.43368 108.96302 1.000 32.75061 56 GLU C C 1
ATOM 2874 O O . GLU C 1 59 ? 65.72240 42.28381 109.21609 1.000 35.03734 56 GLU C O 1
ATOM 2880 N N . ALA C 1 60 ? 65.95465 43.98093 107.75381 1.000 28.82840 57 ALA C N 1
ATOM 2881 C CA . ALA C 1 60 ? 65.41401 43.19306 106.65142 1.000 31.81118 57 ALA C CA 1
ATOM 2882 C C . ALA C 1 60 ? 66.33790 42.03297 106.30382 1.000 34.00348 57 ALA C C 1
ATOM 2883 O O . ALA C 1 60 ? 65.87301 40.93359 105.98083 1.000 38.03976 57 ALA C O 1
ATOM 2885 N N . LEU C 1 61 ? 67.65245 42.25743 106.37168 1.000 33.32202 58 LEU C N 1
ATOM 2886 C CA . LEU C 1 61 ? 68.60323 41.18023 106.11503 1.000 34.17864 58 LEU C CA 1
ATOM 2887 C C . LEU C 1 61 ? 68.54808 40.11982 107.20847 1.000 36.65725 58 LEU C C 1
ATOM 2888 O O . LEU C 1 61 ? 68.63221 38.91976 106.92023 1.000 38.23271 58 LEU C O 1
ATOM 2893 N N . ILE C 1 62 ? 68.41112 40.54435 108.46865 1.000 33.19184 59 ILE C N 1
ATOM 2894 C CA . ILE C 1 62 ? 68.34100 39.59617 109.57908 1.000 33.98177 59 ILE C CA 1
ATOM 2895 C C . ILE C 1 62 ? 67.11766 38.70828 109.44525 1.000 30.94767 59 ILE C C 1
ATOM 2896 O O . ILE C 1 62 ? 67.17810 37.49708 109.69145 1.000 34.96138 59 ILE C O 1
ATOM 2901 N N . GLN C 1 63 ? 65.97923 39.30421 109.08804 1.000 30.75837 60 GLN C N 1
ATOM 2902 C CA . GLN C 1 63 ? 64.74781 38.53466 108.97890 1.000 31.80854 60 GLN C CA 1
ATOM 2903 C C . GLN C 1 63 ? 64.90315 37.39455 107.98333 1.000 31.32094 60 GLN C C 1
ATOM 2904 O O . GLN C 1 63 ? 64.45554 36.27124 108.23989 1.000 33.14376 60 GLN C O 1
ATOM 2910 N N . ALA C 1 64 ? 65.55916 37.65816 106.85170 1.000 31.77627 61 ALA C N 1
ATOM 2911 C CA . ALA C 1 64 ? 65.77524 36.60759 105.86323 1.000 33.12615 61 ALA C CA 1
ATOM 2912 C C . ALA C 1 64 ? 66.74016 35.54889 106.38273 1.000 32.26443 61 ALA C C 1
ATOM 2913 O O . ALA C 1 64 ? 66.54084 34.35163 106.14630 1.000 35.26139 61 ALA C O 1
ATOM 2915 N N . ILE C 1 65 ? 67.79066 35.96963 107.09206 1.000 30.43986 62 ILE C N 1
ATOM 2916 C CA . ILE C 1 65 ? 68.73226 35.01335 107.66926 1.000 31.02612 62 ILE C CA 1
ATOM 2917 C C . ILE C 1 65 ? 68.03611 34.14152 108.70630 1.000 31.85311 62 ILE C C 1
ATOM 2918 O O . ILE C 1 65 ? 68.25468 32.92467 108.76571 1.000 30.07068 62 ILE C O 1
ATOM 2923 N N . ILE C 1 66 ? 67.18029 34.74858 109.53261 1.000 29.77158 63 ILE C N 1
ATOM 2924 C CA . ILE C 1 66 ? 66.49151 34.00387 110.58361 1.000 30.50477 63 ILE C CA 1
ATOM 2925 C C . ILE C 1 66 ? 65.60660 32.91960 109.98111 1.000 34.71127 63 ILE C C 1
ATOM 2926 O O . ILE C 1 66 ? 65.52762 31.80037 110.50339 1.000 36.06799 63 ILE C O 1
ATOM 2931 N N . LEU C 1 67 ? 64.93833 33.22570 108.86613 1.000 33.21461 64 LEU C N 1
ATOM 2932 C CA . LEU C 1 67 ? 64.12627 32.21415 108.19803 1.000 32.13867 64 LEU C CA 1
ATOM 2933 C C . LEU C 1 67 ? 64.98301 31.07841 107.65230 1.000 34.91046 64 LEU C C 1
ATOM 2934 O O . LEU C 1 67 ? 64.53835 29.92489 107.62986 1.000 34.40452 64 LEU C O 1
ATOM 2939 N N . GLN C 1 68 ? 66.20818 31.37998 107.21436 1.000 35.64667 65 GLN C N 1
ATOM 2940 C CA . GLN C 1 68 ? 67.11372 30.32455 106.77094 1.000 38.27698 65 GLN C CA 1
ATOM 2941 C C . GLN C 1 68 ? 67.55756 29.45346 107.93949 1.000 39.31062 65 GLN C C 1
ATOM 2942 O O . GLN C 1 68 ? 67.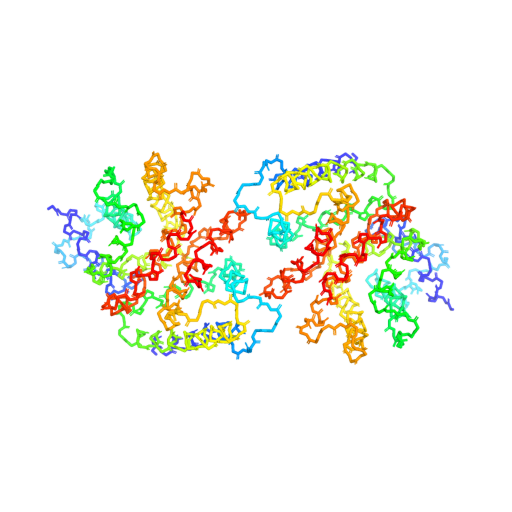58254 28.22184 107.82891 1.000 39.30170 65 GLN C O 1
ATOM 2948 N N . ASP C 1 69 ? 67.91737 30.07566 109.06552 1.000 40.19038 66 ASP C N 1
ATOM 2949 C CA . ASP C 1 69 ? 68.28491 29.30786 110.25090 1.000 38.64046 66 ASP C CA 1
ATOM 2950 C C . ASP C 1 69 ? 67.09402 28.52469 110.78657 1.000 35.83513 66 ASP C C 1
ATOM 2951 O O . ASP C 1 69 ? 67.24538 27.38370 111.23889 1.000 34.41259 66 ASP C O 1
ATOM 2956 N N . GLN C 1 70 ? 65.90222 29.12485 110.74362 1.000 37.05222 67 GLN C N 1
ATOM 2957 C CA . GLN C 1 70 ? 64.69612 28.42327 111.16890 1.000 35.10976 67 GLN C CA 1
ATOM 2958 C C . GLN C 1 70 ? 64.44919 27.18592 110.31490 1.000 40.26282 67 GLN C C 1
ATOM 2959 O O . GLN C 1 70 ? 64.01223 26.14729 110.82464 1.000 38.58129 67 GLN C O 1
ATOM 2965 N N . GLU C 1 71 ? 64.74052 27.27315 109.01402 1.000 40.09228 68 GLU C N 1
ATOM 2966 C CA . GLU C 1 71 ? 64.49068 26.14709 108.11964 1.000 42.54312 68 GLU C CA 1
ATOM 2967 C C . GLU C 1 71 ? 65.36725 24.95049 108.46923 1.000 41.12610 68 GLU C C 1
ATOM 2968 O O . GLU C 1 71 ? 64.90721 23.80351 108.41892 1.000 39.42492 68 GLU C O 1
ATOM 2974 N N . ARG C 1 72 ? 66.63330 25.19461 108.81969 1.000 38.29404 69 ARG C N 1
ATOM 2975 C CA . ARG C 1 72 ? 67.50396 24.10061 109.23772 1.000 37.75614 69 ARG C CA 1
ATOM 2976 C C . ARG C 1 72 ? 66.97012 23.40876 110.48450 1.000 40.05240 69 ARG C C 1
ATOM 2977 O O . ARG C 1 72 ? 67.16850 22.20078 110.65776 1.000 41.36589 69 ARG C O 1
ATOM 2985 N N . ALA C 1 73 ? 66.28976 24.15242 111.35905 1.000 40.65233 70 ALA C N 1
ATOM 2986 C CA . ALA C 1 73 ? 65.71345 23.55482 112.55774 1.000 37.83245 70 ALA C CA 1
ATOM 2987 C C . ALA C 1 73 ? 64.42768 22.79918 112.24470 1.000 38.79920 70 ALA C C 1
ATOM 2988 O O . ALA C 1 73 ? 64.19876 21.71048 112.78424 1.000 37.48474 70 ALA C O 1
ATOM 2990 N N . LEU C 1 74 ? 63.57889 23.35931 111.37788 1.000 36.11374 71 LEU C N 1
ATOM 2991 C CA . LEU C 1 74 ? 62.33153 22.68812 111.02719 1.000 40.75662 71 LEU C CA 1
ATOM 2992 C C . LEU C 1 74 ? 62.58209 21.39239 110.26828 1.000 42.57662 71 LEU C C 1
ATOM 2993 O O . LEU C 1 74 ? 61.82315 20.42970 110.42570 1.000 48.19903 71 LEU C O 1
ATOM 2998 N N . ALA C 1 75 ? 63.63714 21.34569 109.44971 1.000 42.28741 72 ALA C N 1
ATOM 2999 C CA . ALA C 1 75 ? 63.94191 20.13062 108.70049 1.000 42.62846 72 ALA C CA 1
ATOM 3000 C C . ALA C 1 75 ? 64.22097 18.95356 109.62528 1.000 46.80260 72 ALA C C 1
ATOM 3001 O O . ALA C 1 75 ? 64.02563 17.79649 109.23495 1.000 47.30210 72 ALA C O 1
ATOM 3003 N N . ARG C 1 76 ? 64.67020 19.22595 110.85220 1.000 45.14976 73 ARG C N 1
ATOM 3004 C CA . ARG C 1 76 ? 64.95248 18.14859 111.79262 1.000 42.83253 73 ARG C CA 1
ATOM 3005 C C . ARG C 1 76 ? 63.67802 17.55029 112.37470 1.000 44.01228 73 ARG C C 1
ATOM 3006 O O . ARG C 1 76 ? 63.65309 16.35974 112.70614 1.000 46.66919 73 ARG C O 1
ATOM 3014 N N . PHE C 1 77 ? 62.61366 18.34763 112.50604 1.000 40.44824 74 PHE C N 1
ATOM 3015 C CA . PHE C 1 77 ? 61.45055 17.94084 113.28513 1.000 46.74347 74 PHE C CA 1
ATOM 3016 C C . PHE C 1 77 ? 60.12912 18.04558 112.53069 1.000 52.91765 74 PHE C C 1
ATOM 3017 O O . PHE C 1 77 ? 59.06981 17.90395 113.15255 1.000 52.94842 74 PHE C O 1
ATOM 3025 N N . ARG C 1 78 ? 60.14755 18.28246 111.21797 1.000 59.13170 75 ARG C N 1
ATOM 3026 C CA . ARG C 1 78 ? 58.88509 18.49415 110.51679 1.000 66.18319 75 ARG C CA 1
ATOM 3027 C C . ARG C 1 78 ? 58.18992 17.18751 110.15264 1.000 69.56582 75 ARG C C 1
ATOM 3028 O O . ARG C 1 78 ? 56.95576 17.14372 110.11050 1.000 70.96896 75 ARG C O 1
ATOM 3036 N N . GLU C 1 79 ? 58.94220 16.12201 109.89435 1.000 72.98880 76 GLU C N 1
ATOM 3037 C CA . GLU C 1 79 ? 58.28684 14.88356 109.51191 1.000 78.47637 76 GLU C CA 1
ATOM 3038 C C . GLU C 1 79 ? 58.55679 13.78945 110.54625 1.000 79.06280 76 GLU C C 1
ATOM 3039 O O . GLU C 1 79 ? 59.60341 13.79707 111.20316 1.000 79.16087 76 GLU C O 1
ATOM 3045 N N . PRO C 1 80 ? 57.62679 12.84201 110.71877 1.000 77.36976 77 PRO C N 1
ATOM 3046 C CA . PRO C 1 80 ? 57.62539 12.01814 111.93625 1.000 74.06943 77 PRO C CA 1
ATOM 3047 C C . PRO C 1 80 ? 58.91090 11.22891 112.13264 1.000 71.78649 77 PRO C C 1
ATOM 3048 O O . PRO C 1 80 ? 59.58752 10.83730 111.17924 1.000 69.58118 77 PRO C O 1
ATOM 3052 N N . ILE C 1 81 ? 59.23136 10.99739 113.40150 1.000 70.16022 78 ILE C N 1
ATOM 3053 C CA . ILE C 1 81 ? 60.43256 10.26881 113.79306 1.000 69.34121 78 ILE C CA 1
ATOM 3054 C C . ILE C 1 81 ? 60.14440 8.77526 113.73304 1.000 69.15684 78 ILE C C 1
ATOM 3055 O O . ILE C 1 81 ? 59.25847 8.27643 114.43488 1.000 69.75666 78 ILE C O 1
ATOM 3060 N N . GLU C 1 82 ? 60.89843 8.05824 112.90412 1.000 68.63328 79 GLU C N 1
ATOM 3061 C CA . GLU C 1 82 ? 60.71271 6.62804 112.70929 1.000 70.21765 79 GLU C CA 1
ATOM 3062 C C . GLU C 1 82 ? 62.01169 5.88580 112.98870 1.000 67.77789 79 GLU C C 1
ATOM 3063 O O . GLU C 1 82 ? 63.10126 6.38246 112.68556 1.000 68.87195 79 GLU C O 1
ATOM 3069 N N . GLY C 1 83 ? 61.88756 4.69412 113.57020 1.000 65.25439 80 GLY C N 1
ATOM 3070 C CA . GLY C 1 83 ? 63.01802 3.81584 113.78404 1.000 66.79840 80 GLY C CA 1
ATOM 3071 C C . GLY C 1 83 ? 63.92067 4.16755 114.94617 1.000 65.98786 80 GLY C C 1
ATOM 3072 O O . GLY C 1 83 ? 64.91077 3.45932 115.17077 1.000 65.43371 80 GLY C O 1
ATOM 3073 N N . ILE C 1 84 ? 63.62140 5.22599 115.69348 1.000 63.65456 81 ILE C N 1
ATOM 3074 C CA . ILE C 1 84 ? 64.46030 5.63753 116.81448 1.000 59.36420 81 ILE C CA 1
ATOM 3075 C C . ILE C 1 84 ? 63.56960 6.26038 117.88012 1.000 56.37109 81 ILE C C 1
ATOM 3076 O O . ILE C 1 84 ? 62.56369 6.90534 117.56892 1.000 55.05382 81 ILE C O 1
ATOM 3081 N N . HIS C 1 85 ? 63.93198 6.04123 119.14280 1.000 60.56826 82 HIS C N 1
ATOM 3082 C CA . HIS C 1 85 ? 63.20843 6.65395 120.24703 1.000 63.00385 82 HIS C CA 1
ATOM 3083 C C . HIS C 1 85 ? 63.30649 8.17319 120.16563 1.000 58.00434 82 HIS C C 1
ATOM 3084 O O . HIS C 1 85 ? 64.29911 8.72996 119.68847 1.000 58.22024 82 HIS C O 1
ATOM 3091 N N . PHE C 1 86 ? 62.25292 8.84643 120.63461 1.000 53.86796 83 PHE C N 1
ATOM 3092 C CA . PHE C 1 86 ? 62.23476 10.30551 120.59988 1.000 53.33696 83 PHE C CA 1
ATOM 3093 C C . PHE C 1 86 ? 63.36345 10.89196 121.43704 1.000 52.33235 83 PHE C C 1
ATOM 3094 O O . PHE C 1 86 ? 63.96196 11.90693 121.06148 1.000 53.00487 83 PHE C O 1
ATOM 3102 N N . VAL C 1 87 ? 63.66826 10.26518 122.57528 1.000 49.61707 84 VAL C N 1
ATOM 3103 C CA . VAL C 1 87 ? 64.73200 10.76493 123.44286 1.000 49.09614 84 VAL C CA 1
ATOM 3104 C C . VAL C 1 87 ? 66.07169 10.71852 122.71954 1.000 46.60669 84 VAL C C 1
ATOM 3105 O O . VAL C 1 87 ? 66.84548 11.68308 122.74238 1.000 44.59585 84 VAL C O 1
ATOM 3109 N N . ASP C 1 88 ? 66.36189 9.59552 122.05882 1.000 47.43791 85 ASP C N 1
ATOM 3110 C CA . ASP C 1 88 ? 67.64526 9.45067 121.38106 1.000 49.15710 85 ASP C CA 1
ATOM 3111 C C . ASP C 1 88 ? 67.71896 10.29943 120.11842 1.000 47.44982 85 ASP C C 1
ATOM 3112 O O . ASP C 1 88 ? 68.81693 10.67616 119.69330 1.000 49.80451 85 ASP C O 1
ATOM 3117 N N . TYR C 1 89 ? 66.57433 10.60795 119.50369 1.000 46.19475 86 TYR C N 1
ATOM 3118 C CA . TYR C 1 89 ? 66.58617 11.51438 118.36002 1.000 47.62672 86 TYR C CA 1
ATOM 3119 C C . TYR C 1 89 ? 66.92098 12.93571 118.79339 1.000 43.58443 86 TYR C C 1
ATOM 3120 O O . TYR C 1 89 ? 67.63469 13.65509 118.08454 1.000 43.73954 86 TYR C O 1
ATOM 3129 N N . MET C 1 90 ? 66.40905 13.35966 119.95162 1.000 41.96891 87 MET C N 1
ATOM 3130 C CA . MET C 1 90 ? 66.73969 14.68539 120.46349 1.000 41.34909 87 MET C CA 1
ATOM 3131 C C . MET C 1 90 ? 68.21832 14.78487 120.81559 1.000 41.57300 87 MET C C 1
ATOM 3132 O O . MET C 1 90 ? 68.84871 15.82384 120.58656 1.000 42.79868 87 MET C O 1
ATOM 3137 N N . VAL C 1 91 ? 68.78791 13.71329 121.37023 1.000 40.73464 88 VAL C N 1
ATOM 3138 C CA . VAL C 1 91 ? 70.20465 13.71807 121.72147 1.000 41.43622 88 VAL C CA 1
ATOM 3139 C C . VAL C 1 91 ? 71.06292 13.81526 120.46619 1.000 46.43373 88 VAL C C 1
ATOM 3140 O O . VAL C 1 91 ? 72.02499 14.59056 120.41010 1.000 45.42140 88 VAL C O 1
ATOM 3144 N N . GLU C 1 92 ? 70.72529 13.03074 119.43865 1.000 45.29434 89 GLU C N 1
ATOM 3145 C CA . GLU C 1 92 ? 71.47247 13.08849 118.18656 1.000 46.39599 89 GLU C CA 1
ATOM 3146 C C . GLU C 1 92 ? 71.35339 14.45417 117.52416 1.000 42.00181 89 GLU C C 1
ATOM 3147 O O . GLU C 1 92 ? 72.28920 14.89991 116.85014 1.000 42.18508 89 GLU C O 1
ATOM 3153 N N . SER C 1 93 ? 70.21561 15.13026 117.70190 1.000 40.37130 90 SER C N 1
ATOM 3154 C CA . SER C 1 93 ? 70.03738 16.44944 117.10428 1.000 44.59948 90 SER C CA 1
ATOM 3155 C C . SER C 1 93 ? 71.01780 17.45757 117.68968 1.000 43.93863 90 SER C C 1
ATOM 3156 O O . SER C 1 93 ? 71.61289 18.25521 116.95558 1.000 43.59382 90 SER C O 1
ATOM 3159 N N . ILE C 1 94 ? 71.20128 17.43489 119.01112 1.000 41.66101 91 ILE C N 1
ATOM 3160 C CA . ILE C 1 94 ? 72.12008 18.37178 119.64942 1.000 40.67886 91 ILE C CA 1
ATOM 3161 C C . ILE C 1 94 ? 73.56517 17.99751 119.34244 1.000 41.88260 91 ILE C C 1
ATOM 3162 O O . ILE C 1 94 ? 74.41354 18.87101 119.12262 1.000 42.15880 91 ILE C O 1
ATOM 3167 N N . VAL C 1 95 ? 73.86837 16.69701 119.31527 1.000 41.32928 92 VAL C N 1
ATOM 3168 C CA . VAL C 1 95 ? 75.22493 16.25464 119.00080 1.000 43.43966 92 VAL C CA 1
ATOM 3169 C C . VAL C 1 95 ? 75.59758 16.64967 117.57715 1.000 45.60489 92 VAL C C 1
ATOM 3170 O O . VAL C 1 95 ? 76.71271 17.12001 117.31822 1.000 46.41542 92 VAL C O 1
ATOM 3174 N N . SER C 1 96 ? 74.66942 16.47210 116.63296 1.000 47.00574 93 SER C N 1
ATOM 3175 C CA . SER C 1 96 ? 74.92125 16.89263 115.25830 1.000 48.63334 93 SER C CA 1
ATOM 3176 C C . SER C 1 96 ? 75.14272 18.39628 115.16356 1.000 50.23536 93 SER C C 1
ATOM 3177 O O . SER C 1 96 ? 75.89792 18.86005 114.30110 1.000 47.03180 93 SER C O 1
ATOM 3180 N N . LEU C 1 97 ? 74.50219 19.16885 116.04461 1.000 50.45412 94 LEU C N 1
ATOM 3181 C CA . LEU C 1 97 ? 74.63120 20.62149 116.00217 1.000 48.13407 94 LEU C CA 1
ATOM 3182 C C . LEU C 1 97 ? 76.06186 21.07270 116.27224 1.000 40.64449 94 LEU C C 1
ATOM 3183 O O . LEU C 1 97 ? 76.51839 22.06573 115.69348 1.000 35.76506 94 LEU C O 1
ATOM 3188 N N . THR C 1 98 ? 76.78776 20.35625 117.13421 1.000 38.63467 95 THR C N 1
ATOM 3189 C CA . THR C 1 98 ? 78.15491 20.74704 117.45921 1.000 41.65191 95 THR C CA 1
ATOM 3190 C C . THR C 1 98 ? 79.11231 20.55482 116.28957 1.000 46.40142 95 THR C C 1
ATOM 3191 O O . THR C 1 98 ? 80.21014 21.12169 116.30604 1.000 46.95515 95 THR C O 1
ATOM 3195 N N . HIS C 1 99 ? 78.72750 19.77504 115.28122 1.000 47.59958 96 HIS C N 1
ATOM 3196 C CA . HIS C 1 99 ? 79.56417 19.53889 114.11313 1.000 47.41712 96 HIS C CA 1
ATOM 3197 C C . HIS C 1 99 ? 79.23789 20.46731 112.95138 1.000 48.95150 96 HIS C C 1
ATOM 3198 O O . HIS C 1 99 ? 79.87681 20.36828 111.89909 1.000 50.16097 96 HIS C O 1
ATOM 3205 N N . GLU C 1 100 ? 78.26508 21.36059 113.11205 1.000 44.47651 97 GLU C N 1
ATOM 3206 C CA . GLU C 1 100 ? 77.92273 22.29289 112.05155 1.000 40.82098 97 GLU C CA 1
ATOM 3207 C C . GLU C 1 100 ? 78.99503 23.37513 111.93021 1.000 37.16964 97 GLU C C 1
ATOM 3208 O O . GLU C 1 100 ? 79.85464 23.54061 112.80114 1.000 34.77805 97 GLU C O 1
ATOM 3214 N N . ALA C 1 101 ? 78.93550 24.11545 110.82289 1.000 35.56514 98 ALA C N 1
ATOM 3215 C CA . ALA C 1 101 ? 79.91183 25.16615 110.56055 1.000 36.54640 98 ALA C CA 1
ATOM 3216 C C . ALA C 1 101 ? 79.91793 26.18642 111.69166 1.000 36.81526 98 ALA C C 1
ATOM 3217 O O . ALA C 1 101 ? 78.86355 26.66790 112.11643 1.000 36.39085 98 ALA C O 1
ATOM 3219 N N . PHE C 1 102 ? 81.11731 26.51490 112.17921 1.000 38.33497 99 PHE C N 1
ATOM 3220 C CA . PHE C 1 102 ? 81.22593 27.37471 113.35384 1.000 37.34194 99 PHE C CA 1
ATOM 3221 C C . PHE C 1 102 ? 80.76690 28.79642 113.05393 1.000 35.19643 99 PHE C C 1
ATOM 3222 O O . PHE C 1 102 ? 80.11662 29.43149 113.89263 1.000 32.13353 99 PHE C O 1
ATOM 3230 N N . GLY C 1 103 ? 81.10354 29.31811 111.87141 1.000 33.63021 100 GLY C N 1
ATOM 3231 C CA . GLY C 1 103 ? 80.65090 30.65029 111.50745 1.000 32.50873 100 GLY C CA 1
ATOM 3232 C C . GLY C 1 103 ? 79.14210 30.75563 111.42548 1.000 36.49747 100 GLY C C 1
ATOM 3233 O O . GLY C 1 103 ? 78.57621 31.83248 111.63548 1.000 37.96276 100 GLY C O 1
ATOM 3234 N N . GLN C 1 104 ? 78.47123 29.64294 111.12310 1.000 35.09549 101 GLN C N 1
ATOM 3235 C CA . GLN C 1 104 ? 77.01332 29.62943 111.10998 1.000 36.31756 101 GLN C CA 1
ATOM 3236 C C . GLN C 1 104 ? 76.45247 29.63819 112.52771 1.000 35.03179 101 GLN C C 1
ATOM 3237 O O . GLN C 1 104 ? 75.44369 30.30056 112.79898 1.000 32.13416 101 GLN C O 1
ATOM 3243 N N . ARG C 1 105 ? 77.09569 28.91154 113.44630 1.000 32.74538 102 ARG C N 1
ATOM 3244 C CA . ARG C 1 105 ? 76.70101 28.97527 114.84996 1.000 32.72045 102 ARG C CA 1
ATOM 3245 C C . ARG C 1 105 ? 76.95601 30.36060 115.42866 1.000 29.76821 102 ARG C C 1
ATOM 3246 O O . ARG C 1 105 ? 76.16178 30.85970 116.23471 1.000 27.44532 102 ARG C O 1
ATOM 3254 N N . ALA C 1 106 ? 78.06325 30.99326 115.03194 1.000 30.85362 103 ALA C N 1
ATOM 3255 C CA . ALA C 1 106 ? 78.37673 32.32721 115.53282 1.000 32.89254 103 ALA C CA 1
ATOM 3256 C C . ALA C 1 106 ? 77.32258 33.33972 115.10482 1.000 33.58794 103 ALA C C 1
ATOM 3257 O O . ALA C 1 106 ? 76.98575 34.25622 115.86412 1.000 33.74860 103 ALA C O 1
ATOM 3259 N N . LEU C 1 107 ? 76.78748 33.18871 113.89157 1.000 30.51009 104 LEU C N 1
ATOM 3260 C CA . LEU C 1 107 ? 75.76176 34.11150 113.41853 1.000 31.07804 104 LEU C CA 1
ATOM 3261 C C . LEU C 1 107 ? 74.46463 33.94275 114.19960 1.000 32.14337 104 LEU C C 1
ATOM 3262 O O . LEU C 1 107 ? 73.76601 34.92615 114.47084 1.000 35.30798 104 LEU C O 1
ATOM 3267 N N . VAL C 1 108 ? 74.12649 32.70468 114.56864 1.000 30.77073 105 VAL C N 1
ATOM 3268 C CA . VAL C 1 108 ? 72.92517 32.46561 115.36444 1.000 32.74700 105 VAL C CA 1
ATOM 3269 C C . VAL C 1 108 ? 73.01971 33.18931 116.70142 1.000 30.67286 105 VAL C C 1
ATOM 3270 O O . VAL C 1 108 ? 72.05895 33.82652 117.15096 1.000 30.41234 105 VAL C O 1
ATOM 3274 N N . VAL C 1 109 ? 74.18271 33.11417 117.35062 1.000 26.27188 106 VAL C N 1
ATOM 3275 C CA . VAL C 1 109 ? 74.34388 33.72721 118.66513 1.000 27.02640 106 VAL C CA 1
ATOM 3276 C C . VAL C 1 109 ? 74.37779 35.24671 118.55137 1.000 29.68717 106 VAL C C 1
ATOM 3277 O O . VAL C 1 109 ? 73.84855 35.95818 119.41415 1.000 28.83575 106 VAL C O 1
ATOM 3281 N N . GLU C 1 110 ? 74.99160 35.76966 117.48640 1.000 29.85707 107 GLU C N 1
ATOM 3282 C CA . GLU C 1 110 ? 75.04371 37.21731 117.30415 1.000 29.37327 107 GLU C CA 1
ATOM 3283 C C . GLU C 1 110 ? 73.65162 37.79539 117.08008 1.000 29.58273 107 GLU C C 1
ATOM 3284 O O . GLU C 1 110 ? 73.35022 38.90522 117.53622 1.000 27.97117 107 GLU C O 1
ATOM 3290 N N . ILE C 1 111 ? 72.78500 37.05325 116.38827 1.000 25.53105 108 ILE C N 1
ATOM 3291 C CA . ILE C 1 111 ? 71.41059 37.50543 116.20100 1.000 24.89975 108 ILE C CA 1
ATOM 3292 C C . ILE C 1 111 ? 70.65444 37.46693 117.52332 1.000 27.53831 108 ILE C C 1
ATOM 3293 O O . ILE C 1 111 ? 69.84243 38.35326 117.81650 1.000 29.75539 108 ILE C O 1
ATOM 3298 N N . MET C 1 112 ? 70.91421 36.44797 118.34693 1.000 27.85701 109 MET C N 1
ATOM 3299 C CA . MET C 1 112 ? 70.28751 36.38609 119.66353 1.000 27.94333 109 MET C CA 1
ATOM 3300 C C . MET C 1 112 ? 70.73072 37.55247 120.53780 1.000 25.63790 109 MET C C 1
ATOM 3301 O O . MET C 1 112 ? 69.92765 38.11226 121.29343 1.000 26.42147 109 MET C O 1
ATOM 3306 N N . ALA C 1 113 ? 72.00672 37.93562 120.44690 1.000 21.06376 110 ALA C N 1
ATOM 3307 C CA . ALA C 1 113 ? 72.48002 39.10089 121.18661 1.000 22.25521 110 ALA C CA 1
ATOM 3308 C C . ALA C 1 113 ? 71.83052 40.37937 120.67280 1.000 28.13829 110 ALA C C 1
ATOM 3309 O O . ALA C 1 113 ? 71.49479 41.27236 121.45992 1.000 27.56455 110 ALA C O 1
ATOM 3311 N N . GLU C 1 114 ? 71.64329 40.48453 119.35507 1.000 27.57365 111 GLU C N 1
ATOM 3312 C CA . GLU C 1 114 ? 70.99283 41.66396 118.79513 1.000 29.22427 111 GLU C CA 1
ATOM 3313 C C . GLU C 1 114 ? 69.52884 41.73684 119.21137 1.000 28.27053 111 GLU C C 1
ATOM 3314 O O . GLU C 1 114 ? 69.00219 42.82817 119.45775 1.000 28.21375 111 GLU C O 1
ATOM 3320 N N . GLY C 1 115 ? 68.85889 40.58560 119.30545 1.000 23.06785 112 GLY C N 1
ATOM 3321 C CA . GLY C 1 115 ? 67.46339 40.58060 119.71078 1.000 25.91847 112 GLY C CA 1
ATOM 3322 C C . GLY C 1 115 ? 67.24249 41.11630 121.11141 1.000 31.68777 112 GLY C C 1
ATOM 3323 O O . GLY C 1 115 ? 66.17385 41.65412 121.41282 1.000 34.02323 112 GLY C O 1
ATOM 3324 N N . MET C 1 116 ? 68.24135 40.98481 121.98218 1.000 26.86137 113 MET C N 1
ATOM 3325 C CA . MET C 1 116 ? 68.14461 41.49444 123.34405 1.000 29.85383 113 MET C CA 1
ATOM 3326 C C . MET C 1 116 ? 68.42491 42.98887 123.43953 1.000 32.92117 113 MET C C 1
ATOM 3327 O O . MET C 1 116 ? 68.36593 43.54435 124.54173 1.000 35.23778 113 MET C O 1
ATOM 3332 N N . ARG C 1 117 ? 68.72698 43.64760 122.31723 1.000 33.40484 114 ARG C N 1
ATOM 3333 C CA . ARG C 1 117 ? 68.93104 45.09046 122.30141 1.000 37.69925 114 ARG C CA 1
ATOM 3334 C C . ARG C 1 117 ? 68.22601 45.75483 121.12395 1.000 38.05676 114 ARG C C 1
ATOM 3335 O O . ARG C 1 117 ? 68.46010 46.94408 120.87210 1.000 39.59647 114 ARG C O 1
ATOM 3343 N N . ASN C 1 118 ? 67.37406 45.02853 120.40140 1.000 34.81631 115 ASN C N 1
ATOM 3344 C CA . ASN C 1 118 ? 66.67866 45.51818 119.21819 1.000 30.30033 115 ASN C CA 1
ATOM 3345 C C . ASN C 1 118 ? 65.27730 44.91865 119.19548 1.000 29.28147 115 ASN C C 1
ATOM 3346 O O . ASN C 1 118 ? 65.12549 43.70757 118.98987 1.000 30.66981 115 ASN C O 1
ATOM 3351 N N . PRO C 1 119 ? 64.23228 45.72658 119.40080 1.000 30.19622 116 PRO C N 1
ATOM 3352 C CA . PRO C 1 119 ? 62.88068 45.15264 119.51184 1.000 29.00255 116 PRO C CA 1
ATOM 3353 C C . PRO C 1 119 ? 62.38151 44.50741 118.23067 1.000 28.29336 116 PRO C C 1
ATOM 3354 O O . PRO C 1 119 ? 61.55673 43.58779 118.29942 1.000 28.13807 116 PRO C O 1
ATOM 3358 N N . GLN C 1 120 ? 62.84757 44.95655 117.06383 1.000 30.07232 117 GLN C N 1
ATOM 3359 C CA . GLN C 1 120 ? 62.42216 44.32551 115.81862 1.000 32.47167 117 GLN C CA 1
ATOM 3360 C C . GLN C 1 120 ? 63.01536 42.92911 115.67832 1.000 30.73486 117 GLN C C 1
ATOM 3361 O O . GLN C 1 120 ? 62.31868 41.99054 115.27468 1.000 26.10778 117 GLN C O 1
ATOM 3367 N N . VAL C 1 121 ? 64.29989 42.77211 116.00707 1.000 28.12328 118 VAL C N 1
ATOM 3368 C CA . VAL C 1 121 ? 64.91821 41.45131 115.96157 1.000 30.54418 118 VAL C CA 1
ATOM 3369 C C . VAL C 1 121 ? 64.34126 40.55317 117.04829 1.000 26.96281 118 VAL C C 1
ATOM 3370 O O . VAL C 1 121 ? 64.20896 39.33795 116.85475 1.000 30.31247 118 VAL C O 1
ATOM 3374 N N . ALA C 1 122 ? 63.97967 41.12782 118.19890 1.000 25.79988 119 ALA C N 1
ATOM 3375 C CA . ALA C 1 122 ? 63.34523 40.34046 119.25113 1.000 29.03513 119 ALA C CA 1
ATOM 3376 C C . ALA C 1 122 ? 62.02857 39.74216 118.77275 1.000 32.30933 119 ALA C C 1
ATOM 3377 O O . ALA C 1 122 ? 61.69464 38.60154 119.11554 1.000 30.34300 119 ALA C O 1
ATOM 3379 N N . ALA C 1 123 ? 61.26888 40.49624 117.97453 1.000 29.85504 120 ALA C N 1
ATOM 3380 C CA . ALA C 1 123 ? 60.01003 39.97890 117.44887 1.000 31.84138 120 ALA C CA 1
ATOM 3381 C C . ALA C 1 123 ? 60.24926 38.86279 116.43969 1.000 31.92555 120 ALA C C 1
ATOM 3382 O O . ALA C 1 123 ? 59.48258 37.89396 116.38491 1.000 31.55485 120 ALA C O 1
ATOM 3384 N N . MET C 1 124 ? 61.30538 38.98141 115.63041 1.000 30.44394 121 MET C N 1
ATOM 3385 C CA . MET C 1 124 ? 61.63414 37.91771 114.68666 1.000 28.99000 121 MET C CA 1
ATOM 3386 C C . MET C 1 124 ? 62.04312 36.64283 115.41411 1.000 28.73826 121 MET C C 1
ATOM 3387 O O . MET C 1 124 ? 61.64881 35.54020 115.01611 1.000 28.98722 121 MET C O 1
ATOM 3392 N N . LEU C 1 125 ? 62.83712 36.77396 116.48023 1.000 25.34762 122 LEU C N 1
ATOM 3393 C CA . LEU C 1 125 ? 63.27271 35.60031 117.23107 1.000 26.68123 122 LEU C CA 1
ATOM 3394 C C . LEU C 1 125 ? 62.11305 34.96912 117.98910 1.000 30.92494 122 LEU C C 1
ATOM 3395 O O . LEU C 1 125 ? 62.04833 33.74150 118.12715 1.000 33.72884 122 LEU C O 1
ATOM 3400 N N . LYS C 1 126 ? 61.19659 35.79611 118.49816 1.000 29.26948 123 LYS C N 1
ATOM 3401 C CA . LYS C 1 126 ? 60.00242 35.27636 119.15537 1.000 32.21921 123 LYS C CA 1
ATOM 3402 C C . LYS C 1 126 ? 59.20738 34.37942 118.21492 1.000 32.19195 123 LYS C C 1
ATOM 3403 O O . LYS C 1 126 ? 58.69324 33.33252 118.62680 1.000 27.82472 123 LYS C O 1
ATOM 3409 N N . ASN C 1 127 ? 59.11089 34.76637 116.94104 1.000 27.91533 124 ASN C N 1
ATOM 3410 C CA . ASN C 1 127 ? 58.39686 33.94514 115.96949 1.000 29.73120 124 ASN C CA 1
ATOM 3411 C C . ASN C 1 127 ? 59.20340 32.70961 115.58822 1.000 32.86709 124 ASN C C 1
ATOM 3412 O O . ASN C 1 127 ? 58.63598 31.62758 115.39621 1.000 32.37285 124 ASN C O 1
ATOM 3417 N N . LYS C 1 128 ? 60.52633 32.85097 115.47016 1.000 30.11891 125 LYS C N 1
ATOM 3418 C CA . LYS C 1 128 ? 61.36653 31.71166 115.11175 1.000 33.31401 125 LYS C CA 1
ATOM 3419 C C . LYS C 1 128 ? 61.29891 30.62343 116.17575 1.000 34.74139 125 LYS C C 1
ATOM 3420 O O . LYS C 1 128 ? 61.10556 29.44245 115.86399 1.000 34.99470 125 LYS C O 1
ATOM 3426 N N . HIS C 1 129 ? 61.44967 31.00716 117.44454 1.000 32.05844 126 HIS C N 1
ATOM 3427 C CA . HIS C 1 129 ? 61.49449 30.01785 118.51573 1.000 32.89711 126 HIS C CA 1
ATOM 3428 C C . HIS C 1 129 ? 60.12911 29.38310 118.74615 1.000 37.28475 126 HIS C C 1
ATOM 3429 O O . HIS C 1 129 ? 60.04018 28.19184 119.06551 1.000 38.34709 126 HIS C O 1
ATOM 3436 N N . MET C 1 130 ? 59.05409 30.15866 118.58803 1.000 37.26241 127 MET C N 1
ATOM 3437 C CA . MET C 1 130 ? 57.71627 29.59662 118.73944 1.000 42.19645 127 MET C CA 1
ATOM 3438 C C . MET C 1 130 ? 57.43150 28.56001 117.66001 1.000 39.97440 127 MET C C 1
ATOM 3439 O O . MET C 1 130 ? 56.87603 27.49272 117.94535 1.000 38.88661 127 MET C O 1
ATOM 3444 N N . THR C 1 131 ? 57.81332 28.85399 116.41399 1.000 36.26986 128 THR C N 1
ATOM 3445 C CA . THR C 1 131 ? 57.59351 27.90638 115.32562 1.000 38.03965 128 THR C CA 1
ATOM 3446 C C . THR C 1 131 ? 58.35021 26.60492 115.56355 1.000 37.94929 128 THR C C 1
ATOM 3447 O O . THR C 1 131 ? 57.80041 25.51412 115.36907 1.000 33.96313 128 THR C O 1
ATOM 3451 N N . ILE C 1 132 ? 59.61182 26.70011 115.99085 1.000 33.88725 129 ILE C N 1
ATOM 3452 C CA . ILE C 1 132 ? 60.40984 25.50140 116.23637 1.000 34.43223 129 ILE C CA 1
ATOM 3453 C C . ILE C 1 132 ? 59.80509 24.67763 117.36573 1.000 37.77490 129 ILE C C 1
ATOM 3454 O O . ILE C 1 132 ? 59.68530 23.45014 117.26365 1.000 42.58755 129 ILE C O 1
ATOM 3459 N N . THR C 1 133 ? 59.40938 25.33740 118.45787 1.000 38.14166 130 THR C N 1
ATOM 3460 C CA . THR C 1 133 ? 58.84606 24.61259 119.59215 1.000 40.88630 130 THR C CA 1
ATOM 3461 C C . THR C 1 133 ? 57.51975 23.95162 119.23962 1.000 44.49585 130 THR C C 1
ATOM 3462 O O . THR C 1 133 ? 57.17790 22.91433 119.81697 1.000 45.73857 130 THR C O 1
ATOM 3466 N N . GLU C 1 134 ? 56.76225 24.52988 118.30346 1.000 45.78200 131 GLU C N 1
ATOM 3467 C CA . GLU C 1 134 ? 55.52574 23.89229 117.86106 1.000 46.30623 131 GLU C CA 1
ATOM 3468 C C . GLU C 1 134 ? 55.81126 22.58233 117.13847 1.000 47.91966 131 GLU C C 1
ATOM 3469 O O . GLU C 1 134 ? 55.10108 21.58930 117.33611 1.000 49.62573 131 GLU C O 1
ATOM 3475 N N . PHE C 1 135 ? 56.84502 22.56270 116.29476 1.000 46.06836 132 PHE C N 1
ATOM 3476 C CA . PHE C 1 135 ? 57.21917 21.33256 115.60535 1.000 47.35931 132 PHE C CA 1
ATOM 3477 C C . PHE C 1 135 ? 57.72377 20.28768 116.59230 1.000 45.81867 132 PHE C C 1
ATOM 3478 O O . PHE C 1 135 ? 57.34300 19.11348 116.51912 1.000 49.69446 132 PHE C O 1
ATOM 3486 N N . VAL C 1 136 ? 58.58270 20.70132 117.52694 1.000 37.24048 133 VAL C N 1
ATOM 3487 C CA . VAL C 1 136 ? 59.11493 19.77264 118.52035 1.000 38.54608 133 VAL C CA 1
ATOM 3488 C C . VAL C 1 136 ? 57.99778 19.25275 119.41724 1.000 42.21048 133 VAL C C 1
ATOM 3489 O O . VAL C 1 136 ? 57.97449 18.07103 119.78477 1.000 42.22524 133 VAL C O 1
ATOM 3493 N N . ALA C 1 137 ? 57.04846 20.12239 119.77435 1.000 40.74883 134 ALA C N 1
ATOM 3494 C CA . ALA C 1 137 ? 55.94142 19.70194 120.62829 1.000 44.03951 134 ALA C CA 1
ATOM 3495 C C . ALA C 1 137 ? 55.06219 18.67302 119.92995 1.000 48.10477 134 ALA C C 1
ATOM 3496 O O . ALA C 1 137 ? 54.55929 17.74023 120.56798 1.000 48.05325 134 ALA C O 1
ATOM 3498 N N . GLN C 1 138 ? 54.85988 18.82862 118.61924 1.000 48.33187 135 GLN C N 1
ATOM 3499 C CA . GLN C 1 138 ? 54.07563 17.84850 117.87576 1.000 50.09411 135 GLN C CA 1
ATOM 3500 C C . GLN C 1 138 ? 54.77176 16.49421 117.85043 1.000 48.66525 135 GLN C C 1
ATOM 3501 O O . GLN C 1 138 ? 54.12453 15.45409 118.01828 1.000 50.15843 135 GLN C O 1
ATOM 3507 N N . ARG C 1 139 ? 56.09061 16.48622 117.64244 1.000 46.45000 136 ARG C N 1
ATOM 3508 C CA . ARG C 1 139 ? 56.83922 15.23747 117.72155 1.000 49.56867 136 ARG C CA 1
ATOM 3509 C C . ARG C 1 139 ? 56.82381 14.67571 119.13616 1.000 49.06263 136 ARG C C 1
ATOM 3510 O O . ARG C 1 139 ? 56.86900 13.45397 119.32159 1.000 46.18015 136 ARG C O 1
ATOM 3518 N N . MET C 1 140 ? 56.75372 15.55023 120.14252 1.000 46.98286 137 MET C N 1
ATOM 3519 C CA . MET C 1 140 ? 56.63110 15.09143 121.52170 1.000 47.62627 137 MET C CA 1
ATOM 3520 C C . MET C 1 140 ? 55.29508 14.39619 121.75270 1.000 49.96756 137 MET C C 1
ATOM 3521 O O . MET C 1 140 ? 55.22731 13.38870 122.46700 1.000 46.60231 137 MET C O 1
ATOM 3526 N N . ARG C 1 141 ? 54.22124 14.91915 121.15463 1.000 51.62398 138 ARG C N 1
ATOM 3527 C CA . ARG C 1 141 ? 52.91521 14.28473 121.29367 1.000 53.67494 138 ARG C CA 1
ATOM 3528 C C . ARG C 1 141 ? 52.85098 12.96317 120.53986 1.000 55.94846 138 ARG C C 1
ATOM 3529 O O . ARG C 1 141 ? 52.16184 12.03523 120.97934 1.000 55.47757 138 ARG C O 1
ATOM 3537 N N . ASP C 1 142 ? 53.55086 12.86105 119.40687 1.000 56.49512 139 ASP C N 1
ATOM 3538 C CA . ASP C 1 142 ? 53.63221 11.58882 118.69618 1.000 55.91359 139 ASP C CA 1
ATOM 3539 C C . ASP C 1 142 ? 54.24783 10.51307 119.58110 1.000 56.02350 139 ASP C C 1
ATOM 3540 O O . ASP C 1 142 ? 53.74221 9.38715 119.65677 1.000 56.18025 139 ASP C O 1
ATOM 3545 N N . ALA C 1 143 ? 55.34478 10.84833 120.26530 1.000 55.33476 140 ALA C N 1
ATOM 3546 C CA . ALA C 1 143 ? 55.98779 9.88932 121.15589 1.000 55.57814 140 ALA C CA 1
ATOM 3547 C C . ALA C 1 143 ? 55.10832 9.55486 122.35268 1.000 57.10314 140 ALA C C 1
ATOM 3548 O O . ALA C 1 143 ? 55.22718 8.46300 122.92029 1.000 57.90609 140 ALA C O 1
ATOM 3550 N N . GLN C 1 144 ? 54.22963 10.47625 122.75440 1.000 57.57659 141 GLN C N 1
ATOM 3551 C CA . GLN C 1 144 ? 53.29231 10.17587 123.83111 1.000 57.78705 141 GLN C CA 1
ATOM 3552 C C . GLN C 1 144 ? 52.27445 9.13035 123.39360 1.000 63.15436 141 GLN C C 1
ATOM 3553 O O . GLN C 1 144 ? 51.95176 8.21211 124.15647 1.000 65.03962 141 GLN C O 1
ATOM 3559 N N . GLN C 1 145 ? 51.76024 9.25155 122.16700 1.000 67.70989 142 GLN C N 1
ATOM 3560 C CA . GLN C 1 145 ? 50.85253 8.23632 121.64331 1.000 71.37377 142 GLN C CA 1
ATOM 3561 C C . GLN C 1 145 ? 51.58125 6.92070 121.40299 1.000 74.13651 142 GLN C C 1
ATOM 3562 O O . GLN C 1 145 ? 51.04177 5.84453 121.68596 1.000 75.00516 142 GLN C O 1
ATOM 3568 N N . LYS C 1 146 ? 52.81179 6.98634 120.89091 1.000 74.44305 143 LYS C N 1
ATOM 3569 C CA . LYS C 1 146 ? 53.61886 5.79030 120.67929 1.000 74.24775 143 LYS C CA 1
ATOM 3570 C C . LYS C 1 146 ? 54.09998 5.16071 121.98130 1.000 73.59220 143 LYS C C 1
ATOM 3571 O O . LYS C 1 146 ? 54.83232 4.16631 121.93006 1.000 74.55634 143 LYS C O 1
ATOM 3577 N N . GLY C 1 147 ? 53.72073 5.71115 123.13348 1.000 71.65555 144 GLY C N 1
ATOM 3578 C CA . GLY C 1 147 ? 54.02779 5.10777 124.41350 1.000 70.05452 144 GLY C CA 1
ATOM 3579 C C . GLY C 1 147 ? 55.42616 5.34501 124.93369 1.000 67.11359 144 GLY C C 1
ATOM 3580 O O . GLY C 1 147 ? 55.80096 4.74063 125.94485 1.000 65.41278 144 GLY C O 1
ATOM 3581 N N . GLU C 1 148 ? 56.20998 6.20584 124.28597 1.000 66.34291 145 GLU C N 1
ATOM 3582 C CA . GLU C 1 148 ? 57.58407 6.44716 124.70531 1.000 66.27924 145 GLU C CA 1
ATOM 3583 C C . GLU C 1 148 ? 57.70184 7.48985 125.80809 1.000 64.17869 145 GLU C C 1
ATOM 3584 O O . GLU C 1 148 ? 58.71089 7.50252 126.52269 1.000 64.26413 145 GLU C O 1
ATOM 3590 N N . ILE C 1 149 ? 56.70557 8.35943 125.96225 1.000 64.19835 146 ILE C N 1
ATOM 3591 C CA . ILE C 1 149 ? 56.73251 9.43575 126.94514 1.000 64.77286 146 ILE C CA 1
ATOM 3592 C C . ILE C 1 149 ? 55.40858 9.44060 127.69701 1.000 64.37437 146 ILE C C 1
ATOM 3593 O O . ILE C 1 149 ? 54.34913 9.20698 127.10483 1.000 64.06943 146 ILE C O 1
ATOM 3598 N N . SER C 1 150 ? 55.47059 9.70196 129.00161 1.000 66.92325 147 SER C N 1
ATOM 3599 C CA . SER C 1 150 ? 54.26075 9.75283 129.80933 1.000 70.50989 147 SER C CA 1
ATOM 3600 C C . SER C 1 150 ? 53.41386 10.96185 129.40714 1.000 70.07305 147 SER C C 1
ATOM 3601 O O . SER C 1 150 ? 53.95484 12.03390 129.12089 1.000 67.30379 147 SER C O 1
ATOM 3604 N N . PRO C 1 151 ? 52.08708 10.82090 129.38514 1.000 72.94275 148 PRO C N 1
ATOM 3605 C CA . PRO C 1 151 ? 51.22288 11.89700 128.88060 1.000 72.88839 148 PRO C CA 1
ATOM 3606 C C . PRO C 1 151 ? 50.99796 13.04681 129.84845 1.000 71.98284 148 PRO C C 1
ATOM 3607 O O . PRO C 1 151 ? 50.17214 13.91690 129.55661 1.000 72.66025 148 PRO C O 1
ATOM 3611 N N . ASP C 1 152 ? 51.69390 13.08910 130.98263 1.000 73.46138 149 ASP C N 1
ATOM 3612 C CA . ASP C 1 152 ? 51.49831 14.14859 131.96297 1.000 74.43632 149 ASP C CA 1
ATOM 3613 C C . ASP C 1 152 ? 52.38751 15.36181 131.72639 1.000 70.63179 149 ASP C C 1
ATOM 3614 O O . ASP C 1 152 ? 52.14309 16.41376 132.32739 1.000 70.77833 149 ASP C O 1
ATOM 3619 N N . ILE C 1 153 ? 53.39850 15.24978 130.87255 1.000 66.68224 150 ILE C N 1
ATOM 3620 C CA . ILE C 1 153 ? 54.38829 16.30988 130.72547 1.000 63.41585 150 ILE C CA 1
ATOM 3621 C C . ILE C 1 153 ? 53.79851 17.46276 129.92356 1.000 57.78962 150 ILE C C 1
ATOM 3622 O O . ILE C 1 153 ? 52.99578 17.26351 129.00214 1.000 56.50977 150 ILE C O 1
ATOM 3627 N N . ASN C 1 154 ? 54.17839 18.68287 130.29897 1.000 53.02364 151 ASN C N 1
ATOM 3628 C CA . ASN C 1 154 ? 53.76775 19.88281 129.57684 1.000 49.23489 151 ASN C CA 1
ATOM 3629 C C . ASN C 1 154 ? 54.55640 19.96503 128.27671 1.000 47.46518 151 ASN C C 1
ATOM 3630 O O . ASN C 1 154 ? 55.74877 20.28564 128.28615 1.000 47.50003 151 ASN C O 1
ATOM 3635 N N . THR C 1 155 ? 53.88944 19.68430 127.15510 1.000 43.10412 152 THR C N 1
ATOM 3636 C CA . THR C 1 155 ? 54.59402 19.57262 125.88171 1.000 43.78357 152 THR C CA 1
ATOM 3637 C C . THR C 1 155 ? 55.18377 20.90949 125.44362 1.000 41.78563 152 THR C C 1
ATOM 3638 O O . THR C 1 155 ? 56.27508 20.94968 124.86332 1.000 41.83214 152 THR C O 1
ATOM 3642 N N . ALA C 1 156 ? 54.48646 22.01397 125.71825 1.000 39.02900 153 ALA C N 1
ATOM 3643 C CA . ALA C 1 156 ? 54.96753 23.31934 125.27629 1.000 38.58144 153 ALA C CA 1
ATOM 3644 C C . ALA C 1 156 ? 56.18115 23.76338 126.08417 1.000 39.06125 153 ALA C C 1
ATOM 3645 O O . ALA C 1 156 ? 57.20925 24.15177 125.51645 1.000 36.45411 153 ALA C O 1
ATOM 3647 N N . MET C 1 157 ? 56.07987 23.71289 127.41493 1.000 38.14029 154 MET C N 1
ATOM 3648 C CA . MET C 1 157 ? 57.18908 24.14743 128.25817 1.000 37.97893 154 MET C CA 1
ATOM 3649 C C . MET C 1 157 ? 58.40376 23.24369 128.08622 1.000 37.05915 154 MET C C 1
ATOM 3650 O O . MET C 1 157 ? 59.54452 23.72149 128.09536 1.000 35.93408 154 MET C O 1
ATOM 3655 N N . THR C 1 158 ? 58.17998 21.93597 127.92829 1.000 35.19631 155 THR C N 1
ATOM 3656 C CA . THR C 1 158 ? 59.29237 21.01698 127.70546 1.000 34.91387 155 THR C CA 1
ATOM 3657 C C . THR C 1 158 ? 60.01143 21.33236 126.39955 1.000 32.14737 155 THR C C 1
ATOM 3658 O O . THR C 1 158 ? 61.24521 21.27858 126.33180 1.000 33.61874 155 THR C O 1
ATOM 3662 N N . SER C 1 159 ? 59.25591 21.67614 125.35352 1.000 35.08282 156 SER C N 1
ATOM 3663 C CA . SER C 1 159 ? 59.86974 21.99214 124.06733 1.000 36.82851 156 SER C CA 1
ATOM 3664 C C . SER C 1 159 ? 60.70670 23.26309 124.14722 1.000 36.10946 156 SER C C 1
ATOM 3665 O O . SER C 1 159 ? 61.80070 23.32855 123.57437 1.000 35.83700 156 SER C O 1
ATOM 3668 N N . ARG C 1 160 ? 60.20921 24.28406 124.84929 1.000 34.20698 157 ARG C N 1
ATOM 3669 C CA . ARG C 1 160 ? 60.96756 25.52346 124.98647 1.000 36.53723 157 ARG C CA 1
ATOM 3670 C C . ARG C 1 160 ? 62.24775 25.29997 125.78292 1.000 33.37427 157 ARG C C 1
ATOM 3671 O O . ARG C 1 160 ? 63.30293 25.84967 125.44448 1.000 33.29204 157 ARG C O 1
ATOM 3679 N N . LEU C 1 161 ? 62.17828 24.48904 126.84067 1.000 30.29637 158 LEU C N 1
ATOM 3680 C CA . LEU C 1 161 ? 63.37211 24.21704 127.63426 1.000 31.23756 158 LEU C CA 1
ATOM 3681 C C . LEU C 1 161 ? 64.37981 23.38682 126.84887 1.000 30.95121 158 LEU C C 1
ATOM 3682 O O . LEU C 1 161 ? 65.59364 23.56764 127.00149 1.000 31.83485 158 LEU C O 1
ATOM 3687 N N . LEU C 1 162 ? 63.89784 22.47075 126.00515 1.000 29.72476 159 LEU C N 1
ATOM 3688 C CA . LEU C 1 162 ? 64.80096 21.73610 125.12538 1.000 34.93174 159 LEU C CA 1
ATOM 3689 C C . LEU C 1 162 ? 65.45044 22.66685 124.10946 1.000 34.63890 159 LEU C C 1
ATOM 3690 O O . LEU C 1 162 ? 66.62577 22.49734 123.76434 1.000 31.93658 159 LEU C O 1
ATOM 3695 N N . LEU C 1 163 ? 64.70007 23.65754 123.62200 1.000 30.36600 160 LEU C N 1
ATOM 3696 C CA . LEU C 1 163 ? 65.26377 24.61988 122.68190 1.000 30.75603 160 LEU C CA 1
ATOM 3697 C C . LEU C 1 163 ? 66.31612 25.49404 123.35252 1.000 30.95936 160 LEU C C 1
ATOM 3698 O O . LEU C 1 163 ? 67.32797 25.84305 122.73312 1.000 32.44242 160 LEU C O 1
ATOM 3703 N N . ASP C 1 164 ? 66.09772 25.85460 124.61951 1.000 30.26225 161 ASP C N 1
ATOM 3704 C CA . ASP C 1 164 ? 67.07343 26.67360 125.33085 1.000 30.40076 161 ASP C CA 1
ATOM 3705 C C . ASP C 1 164 ? 68.34881 25.89058 125.61771 1.000 32.23947 161 ASP C C 1
ATOM 3706 O O . ASP C 1 164 ? 69.45247 26.44109 125.53145 1.000 31.26066 161 ASP C O 1
ATOM 3711 N N . LEU C 1 165 ? 68.22039 24.60716 125.96498 1.000 33.29915 162 LEU C N 1
ATOM 3712 C CA . LEU C 1 165 ? 69.40395 23.76366 126.09881 1.000 31.47727 162 LEU C CA 1
ATOM 3713 C C . LEU C 1 165 ? 70.14863 23.66014 124.77445 1.000 30.85144 162 LEU C C 1
ATOM 3714 O O . LEU C 1 165 ? 71.38498 23.63723 124.74588 1.000 31.91593 162 LEU C O 1
ATOM 3719 N N . THR C 1 166 ? 69.40806 23.60857 123.66497 1.000 31.68657 163 THR C N 1
ATOM 3720 C CA . THR C 1 166 ? 70.03519 23.52288 122.35053 1.000 33.42523 163 THR C CA 1
ATOM 3721 C C . THR C 1 166 ? 70.86853 24.76303 122.05102 1.000 29.57968 163 THR C C 1
ATOM 3722 O O . THR C 1 166 ? 72.00069 24.65692 121.56455 1.000 31.94744 163 THR C O 1
ATOM 3726 N N . TYR C 1 167 ? 70.32856 25.94943 122.34028 1.000 29.55662 164 TYR C N 1
ATOM 3727 C CA . TYR C 1 167 ? 71.06623 27.17847 122.06746 1.000 27.37898 164 TYR C CA 1
ATOM 3728 C C . TYR C 1 167 ? 72.24785 27.34971 123.01290 1.000 28.91664 164 TYR C C 1
ATOM 3729 O O . TYR C 1 167 ? 73.27578 27.91316 122.61925 1.000 28.34733 164 TYR C O 1
ATOM 3738 N N . GLY C 1 168 ? 72.12461 26.87641 124.25457 1.000 29.62115 165 GLY C N 1
ATOM 3739 C CA . GLY C 1 168 ? 73.26051 26.91430 125.16100 1.000 29.80975 165 GLY C CA 1
ATOM 3740 C C . GLY C 1 168 ? 74.43019 26.09244 124.65552 1.000 31.78987 165 GLY C C 1
ATOM 3741 O O . GLY C 1 168 ? 75.58417 26.52111 124.73483 1.000 33.53969 165 GLY C O 1
ATOM 3742 N N . VAL C 1 169 ? 74.14754 24.90034 124.12593 1.000 32.80587 166 VAL C N 1
ATOM 3743 C CA . VAL C 1 169 ? 75.19272 24.09637 123.50075 1.000 31.53166 166 VAL C CA 1
ATOM 3744 C C . VAL C 1 169 ? 75.67606 24.76143 122.21805 1.000 30.46739 166 VAL C C 1
ATOM 3745 O O . VAL C 1 169 ? 76.87612 24.76379 121.91606 1.000 32.17024 166 VAL C O 1
ATOM 3749 N N . LEU C 1 170 ? 74.75049 25.34336 121.44977 1.000 27.77181 167 LEU C N 1
ATOM 3750 C CA . LEU C 1 170 ? 75.11976 26.03195 120.21644 1.000 31.47218 167 LEU C CA 1
ATOM 3751 C C . LEU C 1 170 ? 76.07745 27.18494 120.49228 1.000 32.92858 167 LEU C C 1
ATOM 3752 O O . LEU C 1 170 ? 76.99752 27.44033 119.70595 1.000 36.16484 167 LEU C O 1
ATOM 3757 N N . ALA C 1 171 ? 75.87748 27.89338 121.60382 1.000 29.74883 168 ALA C N 1
ATOM 3758 C CA . ALA C 1 171 ? 76.72080 29.03094 121.94517 1.000 28.56393 168 ALA C CA 1
ATOM 3759 C C . ALA C 1 171 ? 77.99941 28.63104 122.66851 1.000 32.28371 168 ALA C C 1
ATOM 3760 O O . ALA C 1 171 ? 78.86906 29.48613 122.86840 1.000 33.15300 168 ALA C O 1
ATOM 3762 N N . ASP C 1 172 ? 78.13551 27.36772 123.06601 1.000 33.63269 169 ASP C N 1
ATOM 3763 C CA . ASP C 1 172 ? 79.35241 26.90113 123.72266 1.000 32.64106 169 ASP C CA 1
ATOM 3764 C C . ASP C 1 172 ? 80.47187 26.81611 122.69266 1.000 32.78509 169 ASP C C 1
ATOM 3765 O O . ASP C 1 172 ? 80.40923 26.00742 121.76144 1.000 32.25789 169 ASP C O 1
ATOM 3770 N N . ILE C 1 173 ? 81.49957 27.65218 122.85927 1.000 31.75320 170 ILE C N 1
ATOM 3771 C CA . ILE C 1 173 ? 82.60047 27.68550 121.90065 1.000 35.53929 170 ILE C CA 1
ATOM 3772 C C . ILE C 1 173 ? 83.34501 26.35635 121.87896 1.000 37.10222 170 ILE C C 1
ATOM 3773 O O . ILE C 1 173 ? 83.82922 25.92306 120.82582 1.000 43.59026 170 ILE C O 1
ATOM 3778 N N . GLU C 1 174 ? 83.43285 25.67854 123.02324 1.000 36.87939 171 GLU C N 1
ATOM 3779 C CA . GLU C 1 174 ? 84.10981 24.39306 123.12446 1.000 40.75455 171 GLU C CA 1
ATOM 3780 C C . GLU C 1 174 ? 83.16340 23.20969 122.94471 1.000 40.90095 171 GLU C C 1
ATOM 3781 O O . GLU C 1 174 ? 83.45994 22.11432 123.43578 1.000 44.99028 171 GLU C O 1
ATOM 3787 N N . ALA C 1 175 ? 82.04038 23.40233 122.24842 1.000 40.19650 172 ALA C N 1
ATOM 3788 C CA . ALA C 1 175 ? 81.03021 22.35104 122.15817 1.000 44.26016 172 ALA C CA 1
ATOM 3789 C C . ALA C 1 175 ? 81.56011 21.12817 121.41812 1.000 42.91931 172 ALA C C 1
ATOM 3790 O O . ALA C 1 175 ? 81.38672 19.99139 121.87295 1.000 38.87365 172 ALA C O 1
ATOM 3792 N N . GLU C 1 176 ? 82.20735 21.34036 120.26869 1.000 44.15749 173 GLU C N 1
ATOM 3793 C CA . GLU C 1 176 ? 82.68909 20.20788 119.48380 1.000 48.89810 173 GLU C CA 1
ATOM 3794 C C . GLU C 1 176 ? 83.80739 19.46041 120.19849 1.000 51.68298 173 GLU C C 1
ATOM 3795 O O . GLU C 1 176 ? 83.95545 18.24709 120.01177 1.000 52.17316 173 GLU C O 1
ATOM 3801 N N . ASP C 1 177 ? 84.60337 20.15996 121.01104 1.000 52.86314 174 ASP C N 1
ATOM 3802 C CA . ASP C 1 177 ? 85.58945 19.47534 121.84027 1.000 53.02879 174 ASP C CA 1
ATOM 3803 C C . ASP C 1 177 ? 84.91067 18.52959 122.82178 1.000 51.02386 174 ASP C C 1
ATOM 3804 O O . ASP C 1 177 ? 85.39778 17.41965 123.06749 1.000 48.45308 174 ASP C O 1
ATOM 3809 N N . LEU C 1 178 ? 83.77630 18.95137 123.38639 1.000 48.67545 175 LEU C N 1
ATOM 3810 C CA . LEU C 1 178 ? 83.06496 18.11503 124.34586 1.000 47.61005 175 LEU C CA 1
ATOM 3811 C C . LEU C 1 178 ? 82.41580 16.91231 123.67502 1.000 45.41125 175 LEU C C 1
ATOM 3812 O O . LEU C 1 178 ? 82.26958 15.85928 124.30535 1.000 46.14146 175 LEU C O 1
ATOM 3817 N N . ALA C 1 179 ? 82.02681 17.04301 122.40478 1.000 44.28866 176 ALA C N 1
ATOM 3818 C CA . ALA C 1 179 ? 81.39444 15.94071 121.69025 1.000 45.45927 176 ALA C CA 1
ATOM 3819 C C . ALA C 1 179 ? 82.33911 14.77120 121.44512 1.000 48.63326 176 ALA C C 1
ATOM 3820 O O . ALA C 1 179 ? 81.87890 13.70918 121.01231 1.000 50.32645 176 ALA C O 1
ATOM 3822 N N . ARG C 1 180 ? 83.63915 14.93685 121.70284 1.000 50.39971 177 ARG C N 1
ATOM 3823 C CA . ARG C 1 180 ? 84.56760 13.82095 121.55773 1.000 52.37122 177 ARG C CA 1
ATOM 3824 C C . ARG C 1 180 ? 84.41094 12.80935 122.68522 1.000 51.86066 177 ARG C C 1
ATOM 3825 O O . ARG C 1 180 ? 84.65569 11.61490 122.48204 1.000 51.69902 177 ARG C O 1
ATOM 3833 N N . GLU C 1 181 ? 84.00944 13.26250 123.86993 1.000 50.69466 178 GLU C N 1
ATOM 3834 C CA . GLU C 1 181 ? 83.85107 12.37489 125.01207 1.000 52.88760 178 GLU C CA 1
ATOM 3835 C C . GLU C 1 181 ? 82.47971 11.71227 124.99117 1.000 50.17726 178 GLU C C 1
ATOM 3836 O O . GLU C 1 181 ? 81.46794 12.35061 124.68668 1.000 44.03385 178 GLU C O 1
ATOM 3842 N N . ALA C 1 182 ? 82.45263 10.41810 125.32183 1.000 51.15459 179 ALA C N 1
ATOM 3843 C CA . ALA C 1 182 ? 81.18754 9.69130 125.35900 1.000 48.25054 179 ALA C CA 1
ATOM 3844 C C . ALA C 1 182 ? 80.24841 10.25214 126.41823 1.000 46.84181 179 ALA C C 1
ATOM 3845 O O . ALA C 1 182 ? 79.02479 10.13278 126.28824 1.000 48.97270 179 ALA C O 1
ATOM 3847 N N . SER C 1 183 ? 80.79823 10.86968 127.46697 1.000 45.21293 180 SER C N 1
ATOM 3848 C CA . SER C 1 183 ? 79.97085 11.43061 128.52867 1.000 44.80414 180 SER C CA 1
ATOM 3849 C C . SER C 1 183 ? 79.09508 12.57672 128.04021 1.000 42.03264 180 SER C C 1
ATOM 3850 O O . SER C 1 183 ? 78.09594 12.89733 128.69351 1.000 40.27222 180 SER C O 1
ATOM 3853 N N . PHE C 1 184 ? 79.44582 13.19942 126.91249 1.000 41.04314 181 PHE C N 1
ATOM 3854 C CA . PHE C 1 184 ? 78.64897 14.30278 126.38486 1.000 41.97117 181 PHE C CA 1
ATOM 3855 C C . PHE C 1 184 ? 77.24163 13.83932 126.02887 1.000 41.94786 181 PHE C C 1
ATOM 3856 O O . PHE C 1 184 ? 76.25194 14.31697 126.59542 1.000 43.38005 181 PHE C O 1
ATOM 3864 N N . ALA C 1 185 ? 77.13484 12.90234 125.08289 1.000 41.93152 182 ALA C N 1
ATOM 3865 C CA . ALA C 1 185 ? 75.82711 12.36945 124.71750 1.000 40.00077 182 ALA C CA 1
ATOM 3866 C C . ALA C 1 185 ? 75.17719 11.63564 125.88234 1.000 38.33073 182 ALA C C 1
ATOM 3867 O O . ALA C 1 185 ? 73.94690 11.63048 126.00278 1.000 37.66564 182 ALA C O 1
ATOM 3869 N N . GLN C 1 186 ? 75.98176 11.01363 126.74791 1.000 37.85995 183 GLN C N 1
ATOM 3870 C CA . GLN C 1 186 ? 75.42903 10.34729 127.92263 1.000 41.40515 183 GLN C CA 1
ATOM 3871 C C . GLN C 1 186 ? 74.80653 11.35219 128.88376 1.000 40.70395 183 GLN C C 1
ATOM 3872 O O . GLN C 1 186 ? 73.75400 11.08416 129.47527 1.000 43.33922 183 GLN C O 1
ATOM 3878 N N . GLY C 1 187 ? 75.44225 12.51273 129.05425 1.000 36.68226 184 GLY C N 1
ATOM 3879 C CA . GLY C 1 187 ? 74.85817 13.54434 129.89478 1.000 35.44363 184 GLY C CA 1
ATOM 3880 C C . GLY C 1 187 ? 73.60231 14.14271 129.29097 1.000 34.42201 184 GLY C C 1
ATOM 3881 O O . GLY C 1 187 ? 72.61146 14.36612 129.99262 1.000 33.53295 184 GLY C O 1
ATOM 3882 N N . LEU C 1 188 ? 73.62544 14.41131 127.98217 1.000 34.30740 185 LEU C N 1
ATOM 3883 C CA . LEU C 1 188 ? 72.42987 14.90508 127.30606 1.000 37.36341 185 LEU C CA 1
ATOM 3884 C C . LEU C 1 188 ? 71.30078 13.88547 127.37610 1.000 37.69975 185 LEU C C 1
ATOM 3885 O O . LEU C 1 188 ? 70.12984 14.25271 127.52983 1.000 32.54628 185 LEU C O 1
ATOM 3890 N N . ARG C 1 189 ? 71.63645 12.59756 127.26806 1.000 37.30168 186 ARG C N 1
ATOM 3891 C CA . ARG C 1 189 ? 70.62004 11.55122 127.31402 1.000 38.69569 186 ARG C CA 1
ATOM 3892 C C . ARG C 1 189 ? 69.93672 11.50856 128.67507 1.000 38.00006 186 ARG C C 1
ATOM 3893 O O . ARG C 1 189 ? 68.70717 11.41273 128.76329 1.000 40.96687 186 ARG C O 1
ATOM 3901 N N . ALA C 1 190 ? 70.72227 11.57591 129.75249 1.000 35.19745 187 ALA C N 1
ATOM 3902 C CA . ALA C 1 190 ? 70.13726 11.60856 131.08822 1.000 35.23120 187 ALA C CA 1
ATOM 3903 C C . ALA C 1 190 ? 69.36148 12.89622 131.32781 1.000 35.31522 187 ALA C C 1
ATOM 3904 O O . ALA C 1 190 ? 68.35717 12.88955 132.04882 1.000 34.19345 187 ALA C O 1
ATOM 3906 N N . MET C 1 191 ? 69.80538 14.00277 130.72995 1.000 34.32036 188 MET C N 1
ATOM 3907 C CA . MET C 1 191 ? 69.13412 15.28154 130.93398 1.000 34.89103 188 MET C CA 1
ATOM 3908 C C . MET C 1 191 ? 67.82277 15.34590 130.15907 1.000 36.36619 188 MET C C 1
ATOM 3909 O O . MET C 1 191 ? 66.79300 15.77255 130.69460 1.000 37.80591 188 MET C O 1
ATOM 3914 N N . ILE C 1 192 ? 67.83988 14.92076 128.89452 1.000 34.93971 189 ILE C N 1
ATOM 3915 C CA . ILE C 1 192 ? 66.62865 14.96613 128.08175 1.000 38.92910 189 ILE C CA 1
ATOM 3916 C C . ILE C 1 192 ? 65.65067 13.88166 128.51730 1.000 42.09707 189 ILE C C 1
ATOM 3917 O O . ILE C 1 192 ? 64.43396 14.10139 128.55189 1.000 39.37926 189 ILE C O 1
ATOM 3922 N N . GLY C 1 193 ? 66.16094 12.69753 128.86113 1.000 41.65296 190 GLY C N 1
ATOM 3923 C CA . GLY C 1 193 ? 65.29114 11.65389 129.37493 1.000 41.77439 190 GLY C CA 1
ATOM 3924 C C . GLY C 1 193 ? 64.65439 12.01573 130.70163 1.000 42.42690 190 GLY C C 1
ATOM 3925 O O . GLY C 1 193 ? 63.56789 11.52959 131.02718 1.000 44.56209 190 GLY C O 1
ATOM 3926 N N . GLY C 1 194 ? 65.31326 12.87418 131.48159 1.000 40.01369 191 GLY C N 1
ATOM 3927 C CA . GLY C 1 194 ? 64.74527 13.28326 132.75613 1.000 38.76228 191 GLY C CA 1
ATOM 3928 C C . GLY C 1 194 ? 63.54491 14.19636 132.59040 1.000 39.43879 191 GLY C C 1
ATOM 3929 O O . GLY C 1 194 ? 62.52045 14.02224 133.25658 1.000 40.76107 191 GLY C O 1
ATOM 3930 N N . ILE C 1 195 ? 63.65303 15.18357 131.69646 1.000 35.45770 192 ILE C N 1
ATOM 3931 C CA . ILE C 1 195 ? 62.53629 16.09097 131.46268 1.000 37.90250 192 ILE C CA 1
ATOM 3932 C C . ILE C 1 195 ? 61.37500 15.37944 130.78085 1.000 40.73815 192 ILE C C 1
ATOM 3933 O O . ILE C 1 195 ? 60.23098 15.83967 130.87175 1.000 43.59302 192 ILE C O 1
ATOM 3938 N N . LEU C 1 196 ? 61.63475 14.26159 130.10942 1.000 42.32091 193 LEU C N 1
ATOM 3939 C CA . LEU C 1 196 ? 60.57620 13.46662 129.50116 1.000 45.98705 193 LEU C CA 1
ATOM 3940 C C . LEU C 1 196 ? 60.18819 12.31090 130.41763 1.000 51.53749 193 LEU C C 1
ATOM 3941 O O . LEU C 1 196 ? 59.04506 11.85572 130.41031 1.000 54.25797 193 LEU C O 1
ATOM 3946 N N . SER D 1 57 ? 91.23927 49.70985 124.65239 1.000 46.63061 54 SER D N 1
ATOM 3947 C CA . SER D 1 57 ? 90.82603 48.66230 123.72591 1.000 47.75091 54 SER D CA 1
ATOM 3948 C C . SER D 1 57 ? 89.51780 48.01798 124.17221 1.000 46.35536 54 SER D C 1
ATOM 3949 O O . SER D 1 57 ? 89.19272 48.00561 125.35997 1.000 46.37528 54 SER D O 1
ATOM 3952 N N . LYS D 1 58 ? 88.76794 47.48231 123.20637 1.000 42.29294 55 LYS D N 1
ATOM 3953 C CA . LYS D 1 58 ? 87.50485 46.82837 123.52927 1.000 40.85982 55 LYS D CA 1
ATOM 3954 C C . LYS D 1 58 ? 87.72460 45.53957 124.31160 1.000 36.58773 55 LYS D C 1
ATOM 3955 O O . LYS D 1 58 ? 86.88495 45.16827 125.13922 1.000 34.26159 55 LYS D O 1
ATOM 3961 N N . GLU D 1 59 ? 88.84661 44.85491 124.07552 1.000 36.90727 56 GLU D N 1
ATOM 3962 C CA . GLU D 1 59 ? 89.10765 43.59525 124.76523 1.000 39.36211 56 GLU D CA 1
ATOM 3963 C C . GLU D 1 59 ? 89.32268 43.81143 126.25850 1.000 39.79465 56 GLU D C 1
ATOM 3964 O O . GLU D 1 59 ? 88.90933 42.98119 127.07677 1.000 37.06980 56 GLU D O 1
ATOM 3970 N N . ALA D 1 60 ? 89.96852 44.91853 126.63314 1.000 36.12992 57 ALA D N 1
ATOM 3971 C CA . ALA D 1 60 ? 90.21649 45.18437 128.04640 1.000 35.47208 57 ALA D CA 1
ATOM 3972 C C . ALA D 1 60 ? 88.92360 45.50969 128.78296 1.000 36.11615 57 ALA D C 1
ATOM 3973 O O . ALA D 1 60 ? 88.74408 45.10946 129.93913 1.000 38.69371 57 ALA D O 1
ATOM 3975 N N . LEU D 1 61 ? 88.01289 46.23765 128.13254 1.000 33.00812 58 LEU D N 1
ATOM 3976 C CA . LEU D 1 61 ? 86.72309 46.52548 128.75060 1.000 32.25313 58 LEU D CA 1
ATOM 3977 C C . LEU D 1 61 ? 85.88296 45.26199 128.88331 1.000 30.65767 58 LEU D C 1
ATOM 3978 O O . LEU D 1 61 ? 85.16457 45.08851 129.87474 1.000 29.54965 58 LEU D O 1
ATOM 3983 N N . ILE D 1 62 ? 85.95974 44.36918 127.89404 1.000 27.68686 59 ILE D N 1
ATOM 3984 C CA . ILE D 1 62 ? 85.19594 43.12718 127.95359 1.000 26.75095 59 ILE D CA 1
ATOM 3985 C C . ILE D 1 62 ? 85.72221 42.22897 129.06692 1.000 25.68170 59 ILE D C 1
ATOM 3986 O O . ILE D 1 62 ? 84.94773 41.55146 129.75398 1.000 26.75896 59 ILE D O 1
ATOM 3991 N N . GLN D 1 63 ? 87.04161 42.21934 129.27636 1.000 26.83457 60 GLN D N 1
ATOM 3992 C CA . GLN D 1 63 ? 87.60776 41.40851 130.35019 1.000 29.64459 60 GLN D CA 1
ATOM 3993 C C . GLN D 1 63 ? 87.11319 41.87446 131.71375 1.000 32.52448 60 GLN D C 1
ATOM 3994 O O . GLN D 1 63 ? 86.84847 41.05307 132.59944 1.000 35.48314 60 GLN D O 1
ATOM 4000 N N . ALA D 1 64 ? 86.97478 43.18965 131.89960 1.000 32.11001 61 ALA D N 1
ATOM 4001 C CA . ALA D 1 64 ? 86.44882 43.70328 133.16013 1.000 31.73035 61 ALA D CA 1
ATOM 4002 C C . ALA D 1 64 ? 85.00060 43.27701 133.36687 1.000 28.41160 61 ALA D C 1
ATOM 4003 O O . ALA D 1 64 ? 84.60240 42.92401 134.48316 1.000 28.62037 61 ALA D O 1
ATOM 4005 N N . ILE D 1 65 ? 84.19787 43.29945 132.30078 1.000 28.96991 62 ILE D N 1
ATOM 4006 C CA . ILE D 1 65 ? 82.80767 42.86871 132.41067 1.000 30.60381 62 ILE D CA 1
ATOM 4007 C C . ILE D 1 65 ? 82.73148 41.37171 132.68486 1.000 30.15656 62 ILE D C 1
ATOM 4008 O O . ILE D 1 65 ? 81.88459 40.91098 133.46036 1.000 27.94320 62 ILE D O 1
ATOM 4013 N N . ILE D 1 66 ? 83.61455 40.59051 132.05778 1.000 26.35163 63 ILE D N 1
ATOM 4014 C CA . ILE D 1 66 ? 83.60323 39.14215 132.24962 1.000 26.70001 63 ILE D CA 1
ATOM 4015 C C . ILE D 1 66 ? 83.89099 38.79253 133.70454 1.000 28.72360 63 ILE D C 1
ATOM 4016 O O . ILE D 1 66 ? 83.24457 37.91251 134.28707 1.000 25.65657 63 ILE D O 1
ATOM 4021 N N . LEU D 1 67 ? 84.85635 39.48155 134.31859 1.000 26.41283 64 LEU D N 1
ATOM 4022 C CA . LEU D 1 67 ? 85.15247 39.23547 135.72625 1.000 28.60635 64 LEU D CA 1
ATOM 4023 C C . LEU D 1 67 ? 83.97649 39.60993 136.61797 1.000 28.40410 64 LEU D C 1
ATOM 4024 O O . LEU D 1 67 ? 83.74651 38.96305 137.64614 1.000 28.45064 64 LEU D O 1
ATOM 4029 N N . GLN D 1 68 ? 83.22065 40.64388 136.24164 1.000 31.11881 65 GLN D N 1
ATOM 4030 C CA . GLN D 1 68 ? 82.03654 41.01191 137.01076 1.000 32.79247 65 GLN D CA 1
ATOM 4031 C C . GLN D 1 68 ? 80.92867 39.97842 136.84476 1.000 30.12073 65 GLN D C 1
ATOM 4032 O O . GLN D 1 68 ? 80.26172 39.61410 137.82038 1.000 27.86125 65 GLN D O 1
ATOM 4038 N N . ASP D 1 69 ? 80.71526 39.49785 135.61604 1.000 26.33623 66 ASP D N 1
ATOM 4039 C CA . ASP D 1 69 ? 79.73040 38.44305 135.39486 1.000 29.52136 66 ASP D CA 1
ATOM 4040 C C . ASP D 1 69 ? 80.13501 37.16023 136.10811 1.000 27.78222 66 ASP D C 1
ATOM 4041 O O . ASP D 1 69 ? 79.29157 36.47177 136.69511 1.000 27.94377 66 ASP D O 1
ATOM 4046 N N . GLN D 1 70 ? 81.42595 36.82400 136.06388 1.000 26.80989 67 GLN D N 1
ATOM 4047 C CA . GLN D 1 70 ? 81.91288 35.62848 136.74283 1.000 27.80439 67 GLN D CA 1
ATOM 4048 C C . GLN D 1 70 ? 81.70404 35.72549 138.24921 1.000 32.32381 67 GLN D C 1
ATOM 4049 O O . GLN D 1 70 ? 81.39085 34.72561 138.90573 1.000 30.82585 67 GLN D O 1
ATOM 4055 N N . GLU D 1 71 ? 81.85811 36.92680 138.81252 1.000 34.12549 68 GLU D N 1
ATOM 4056 C CA . GLU D 1 71 ? 81.70250 37.09620 140.25419 1.000 29.96844 68 GLU D CA 1
ATOM 4057 C C . GLU D 1 71 ? 80.26195 36.85521 140.69122 1.000 27.67743 68 GLU D C 1
ATOM 4058 O O . GLU D 1 71 ? 80.01992 36.32156 141.78070 1.000 27.24900 68 GLU D O 1
ATOM 4064 N N . ARG D 1 72 ? 79.29161 37.23940 139.85753 1.000 24.07545 69 ARG D N 1
ATOM 4065 C CA . ARG D 1 72 ? 77.89440 36.97440 140.18702 1.000 26.70378 69 ARG D CA 1
ATOM 4066 C C . ARG D 1 72 ? 77.60485 35.47898 140.18633 1.000 30.46271 69 ARG D C 1
ATOM 4067 O O . ARG D 1 72 ? 76.81129 34.99281 141.00099 1.000 29.51674 69 ARG D O 1
ATOM 4075 N N . ALA D 1 73 ? 78.24057 34.73377 139.27980 1.000 27.65063 70 ALA D N 1
ATOM 4076 C CA . ALA D 1 73 ? 78.06672 33.28588 139.26189 1.000 31.19340 70 ALA D CA 1
ATOM 4077 C C . ALA D 1 73 ? 78.79028 32.62950 140.43060 1.000 29.70233 70 ALA D C 1
ATOM 4078 O O . ALA D 1 73 ? 78.26695 31.69159 141.04418 1.000 28.70232 70 ALA D O 1
ATOM 4080 N N . LEU D 1 74 ? 79.99618 33.10734 140.75216 1.000 28.72941 71 LEU D N 1
ATOM 4081 C CA . LEU D 1 74 ? 80.73766 32.54401 141.87508 1.000 29.55833 71 LEU D CA 1
ATOM 4082 C C . LEU D 1 74 ? 80.03781 32.81446 143.19896 1.000 29.75204 71 LEU D C 1
ATOM 4083 O O . LEU D 1 74 ? 80.14138 32.00735 144.12834 1.000 33.03362 71 LEU D O 1
ATOM 4088 N N . ALA D 1 75 ? 79.31867 33.93348 143.30332 1.000 32.00916 72 ALA D N 1
ATOM 4089 C CA . ALA D 1 75 ? 78.57329 34.22477 144.52131 1.000 33.09368 72 ALA D CA 1
ATOM 4090 C C . ALA D 1 75 ? 77.47549 33.20012 144.78282 1.000 34.80509 72 ALA D C 1
ATOM 4091 O O . ALA D 1 75 ? 77.01243 33.07471 145.92147 1.000 37.07436 72 ALA D O 1
ATOM 4093 N N . ARG D 1 76 ? 77.05658 32.45538 143.76143 1.000 33.38347 73 ARG D N 1
ATOM 4094 C CA . ARG D 1 76 ? 76.03223 31.43519 143.95028 1.000 36.46196 73 ARG D CA 1
ATOM 4095 C C . ARG D 1 76 ? 76.60003 30.10065 144.41842 1.000 34.86586 73 ARG D C 1
ATOM 4096 O O . ARG D 1 76 ? 75.86668 29.29931 145.01028 1.000 35.03547 73 ARG D O 1
ATOM 4104 N N . PHE D 1 77 ? 77.88827 29.84123 144.17250 1.000 32.20038 74 PHE D N 1
ATOM 4105 C CA . PHE D 1 77 ? 78.45052 28.51487 144.39346 1.000 36.80878 74 PHE D CA 1
ATOM 4106 C C . PHE D 1 77 ? 79.73975 28.48229 145.20854 1.000 39.30400 74 PHE D C 1
ATOM 4107 O O . PHE D 1 77 ? 80.30719 27.39706 145.37710 1.000 38.81640 74 PHE D O 1
ATOM 4115 N N . ARG D 1 78 ? 80.21373 29.61565 145.73438 1.000 38.52557 75 ARG D N 1
ATOM 4116 C CA . ARG D 1 78 ? 81.48980 29.59946 146.44775 1.000 41.81542 75 ARG D CA 1
ATOM 4117 C C . ARG D 1 78 ? 81.36911 29.03748 147.86334 1.000 42.18058 75 ARG D C 1
ATOM 4118 O O . ARG D 1 78 ? 82.30489 28.39110 148.34459 1.000 42.78658 75 ARG D O 1
ATOM 4126 N N . GLU D 1 79 ? 80.24876 29.26110 148.54398 1.000 45.10439 76 GLU D N 1
ATOM 4127 C CA . GLU D 1 79 ? 80.16057 28.71399 149.88971 1.000 50.86080 76 GLU D CA 1
ATOM 4128 C C . GLU D 1 79 ? 79.35479 27.41779 149.90407 1.000 49.80040 76 GLU D C 1
ATOM 4129 O O . GLU D 1 79 ? 78.56843 27.15938 148.98928 1.000 47.00119 76 GLU D O 1
ATOM 4135 N N . PRO D 1 80 ? 79.54283 26.58814 150.93487 1.000 51.45584 77 PRO D N 1
ATOM 4136 C CA . PRO D 1 80 ? 78.78352 25.33321 151.02765 1.000 51.78128 77 PRO D CA 1
ATOM 4137 C C . PRO D 1 80 ? 77.28185 25.57461 151.08742 1.000 51.33757 77 PRO D C 1
ATOM 4138 O O . PRO D 1 80 ? 76.80380 26.49502 151.75387 1.000 48.61632 77 PRO D O 1
ATOM 4142 N N . ILE D 1 81 ? 76.53919 24.72901 150.38189 1.000 53.00756 78 ILE D N 1
ATOM 4143 C CA . ILE D 1 81 ? 75.08304 24.79300 150.36640 1.000 55.99395 78 ILE D CA 1
ATOM 4144 C C . ILE D 1 81 ? 74.56253 24.01851 151.56865 1.000 62.61169 78 ILE D C 1
ATOM 4145 O O . ILE D 1 81 ? 74.76064 22.80278 151.66663 1.000 63.01800 78 ILE D O 1
ATOM 4150 N N . GLU D 1 82 ? 73.90195 24.71724 152.48731 1.000 69.82094 79 GLU D N 1
ATOM 4151 C CA . GLU D 1 82 ? 73.40405 24.10998 153.71289 1.000 73.01819 79 GLU D CA 1
ATOM 4152 C C . GLU D 1 82 ? 71.89906 24.30105 153.81203 1.000 69.52880 79 GLU D C 1
ATOM 4153 O O . GLU D 1 82 ? 71.40226 25.42928 153.72422 1.000 69.62192 79 GLU D O 1
ATOM 4159 N N . GLY D 1 83 ? 71.18309 23.19542 154.00042 1.000 58.57430 80 GLY D N 1
ATOM 4160 C CA . GLY D 1 83 ? 69.74555 23.22996 154.15185 1.000 55.69880 80 GLY D CA 1
ATOM 4161 C C . GLY D 1 83 ? 68.96040 23.25518 152.86266 1.000 52.71449 80 GLY D C 1
ATOM 4162 O O . GLY D 1 83 ? 67.75021 23.50266 152.90159 1.000 53.63066 80 GLY D O 1
ATOM 4163 N N . ILE D 1 84 ? 69.60411 23.01684 151.72069 1.000 47.71404 81 ILE D N 1
ATOM 4164 C CA . ILE D 1 84 ? 68.93269 23.01116 150.42485 1.000 40.48761 81 ILE D CA 1
ATOM 4165 C C . ILE D 1 84 ? 69.45571 21.82570 149.62694 1.000 40.22033 81 ILE D C 1
ATOM 4166 O O . ILE D 1 84 ? 70.66703 21.70952 149.40885 1.000 40.28464 81 ILE D O 1
ATOM 4171 N N . HIS D 1 85 ? 68.55131 20.94506 149.19993 1.000 39.84140 82 HIS D N 1
ATOM 4172 C CA . HIS D 1 85 ? 68.93287 19.85249 148.31535 1.000 39.85860 82 HIS D CA 1
ATOM 4173 C C . HIS D 1 85 ? 69.56781 20.41226 147.04853 1.000 36.71084 82 HIS D C 1
ATOM 4174 O O . HIS D 1 85 ? 69.11442 21.42226 146.50387 1.000 33.92670 82 HIS D O 1
ATOM 4181 N N . PHE D 1 86 ? 70.63241 19.75100 146.58513 1.000 36.87850 83 PHE D N 1
ATOM 4182 C CA . PHE D 1 86 ? 71.42172 20.29465 145.48288 1.000 38.42116 83 PHE D CA 1
ATOM 4183 C C . PHE D 1 86 ? 70.57839 20.48943 144.22908 1.000 37.00399 83 PHE D C 1
ATOM 4184 O O . PHE D 1 86 ? 70.78835 21.44726 143.47576 1.000 33.27088 83 PHE D O 1
ATOM 4192 N N . VAL D 1 87 ? 69.61963 19.59328 143.98671 1.000 38.68345 84 VAL D N 1
ATOM 4193 C CA . VAL D 1 87 ? 68.74183 19.75047 142.83057 1.000 40.07116 84 VAL D CA 1
ATOM 4194 C C . VAL D 1 87 ? 67.89158 21.00514 142.97792 1.000 40.75206 84 VAL D C 1
ATOM 4195 O O . VAL D 1 87 ? 67.71770 21.77159 142.02229 1.000 38.88480 84 VAL D O 1
ATOM 4199 N N . ASP D 1 88 ? 67.35433 21.23943 144.17853 1.000 38.91479 85 ASP D N 1
ATOM 4200 C CA . ASP D 1 88 ? 66.58109 22.45338 144.41594 1.000 40.21471 85 ASP D CA 1
ATOM 4201 C C . ASP D 1 88 ? 67.44472 23.70085 144.28867 1.000 35.57345 85 ASP D C 1
ATOM 4202 O O . ASP D 1 88 ? 66.95646 24.75132 143.85695 1.000 32.44730 85 ASP D O 1
ATOM 4207 N N . TYR D 1 89 ? 68.72612 23.60814 144.65290 1.000 33.63126 86 TYR D N 1
ATOM 4208 C CA . TYR D 1 89 ? 69.59688 24.77585 144.56602 1.000 34.45340 86 TYR D CA 1
ATOM 4209 C C . TYR D 1 89 ? 69.94376 25.10539 143.11897 1.000 33.69177 86 TYR D C 1
ATOM 4210 O O . TYR D 1 89 ? 70.06376 26.28208 142.75780 1.000 33.98514 86 TYR D O 1
ATOM 4219 N N . MET D 1 90 ? 70.11660 24.08312 142.27707 1.000 34.71229 87 MET D N 1
ATOM 4220 C CA . MET D 1 90 ? 70.40575 24.33546 140.86880 1.000 33.96046 87 MET D CA 1
ATOM 4221 C C . MET D 1 90 ? 69.19657 24.92914 140.15755 1.000 30.49834 87 MET D C 1
ATOM 4222 O O . MET D 1 90 ? 69.34138 25.82751 139.31998 1.000 30.19741 87 MET D O 1
ATOM 4227 N N . VAL D 1 91 ? 67.99653 24.43674 140.47362 1.000 31.83475 88 VAL D N 1
ATOM 4228 C CA . VAL D 1 91 ? 66.78142 25.03287 139.92552 1.000 33.27470 88 VAL D CA 1
ATOM 4229 C C . VAL D 1 91 ? 66.64506 26.47393 140.39583 1.000 35.57266 88 VAL D C 1
ATOM 4230 O O . VAL D 1 91 ? 66.29695 27.36961 139.61592 1.000 34.60764 88 VAL D O 1
ATOM 4234 N N . GLU D 1 92 ? 66.92550 26.71931 141.67825 1.000 31.51236 89 GLU D N 1
ATOM 4235 C CA . GLU D 1 92 ? 66.85892 28.07487 142.21299 1.000 34.87341 89 GLU D CA 1
ATOM 4236 C C . GLU D 1 92 ? 67.81414 29.00759 141.47858 1.000 29.85344 89 GLU D C 1
ATOM 4237 O O . GLU D 1 92 ? 67.44401 30.13239 141.12579 1.000 30.67908 89 GLU D O 1
ATOM 4243 N N . SER D 1 93 ? 69.04270 28.55027 141.22341 1.000 30.46231 90 SER D N 1
ATOM 4244 C CA . SER D 1 93 ? 70.04317 29.41303 140.60168 1.000 33.78825 90 SER D CA 1
ATOM 4245 C C . SER D 1 93 ? 69.65359 29.78914 139.17645 1.000 35.61591 90 SER D C 1
ATOM 4246 O O . SER D 1 93 ? 69.87318 30.92849 138.74859 1.000 37.98643 90 SER D O 1
ATOM 4249 N N . ILE D 1 94 ? 69.07492 28.84890 138.42650 1.000 36.08538 91 ILE D N 1
ATOM 4250 C CA . ILE D 1 94 ? 68.71481 29.12825 137.03958 1.000 33.57791 91 ILE D CA 1
ATOM 4251 C C . ILE D 1 94 ? 67.46858 30.00290 136.97455 1.000 32.98531 91 ILE D C 1
ATOM 4252 O O . ILE D 1 94 ? 67.39575 30.94471 136.17609 1.000 31.24519 91 ILE D O 1
ATOM 4257 N N . VAL D 1 95 ? 66.47040 29.71117 137.81113 1.000 31.20436 92 VAL D N 1
ATOM 4258 C CA . VAL D 1 95 ? 65.26767 30.53878 137.84616 1.000 32.22237 92 VAL D CA 1
ATOM 4259 C C . VAL D 1 95 ? 65.60565 31.94639 138.32306 1.000 34.84967 92 VAL D C 1
ATOM 4260 O O . VAL D 1 95 ? 65.04769 32.93614 137.83238 1.000 35.72712 92 VAL D O 1
ATOM 4264 N N . SER D 1 96 ? 66.54350 32.05865 139.26837 1.000 33.27699 93 SER D N 1
ATOM 4265 C CA . SER D 1 96 ? 66.86945 33.35824 139.84967 1.000 33.40076 93 SER D CA 1
ATOM 4266 C C . SER D 1 96 ? 67.42649 34.31922 138.80660 1.000 32.33841 93 SER D C 1
ATOM 4267 O O . SER D 1 96 ? 67.16101 35.52561 138.86246 1.000 31.23359 93 SER D O 1
ATOM 4270 N N . LEU D 1 97 ? 68.20186 33.80855 137.84644 1.000 34.90648 94 LEU D N 1
ATOM 4271 C CA . LEU D 1 97 ? 68.83066 34.69302 136.87196 1.000 33.53982 94 LEU D CA 1
ATOM 4272 C C . LEU D 1 97 ? 67.82798 35.29313 135.89513 1.000 28.76093 94 LEU D C 1
ATOM 4273 O O . LEU D 1 97 ? 68.12620 36.32342 135.28224 1.000 31.59067 94 LEU D O 1
ATOM 4278 N N . THR D 1 98 ? 66.65454 34.67787 135.72901 1.000 27.30813 95 THR D N 1
ATOM 4279 C CA . THR D 1 98 ? 65.64418 35.24320 134.84223 1.000 30.96588 95 THR D CA 1
ATOM 4280 C C . THR D 1 98 ? 65.05739 36.54318 135.37448 1.000 31.65798 95 THR D C 1
ATOM 4281 O O . THR D 1 98 ? 64.40037 37.26244 134.61409 1.000 32.11155 95 THR D O 1
ATOM 4285 N N . HIS D 1 99 ? 65.27648 36.86071 136.64849 1.000 29.83355 96 HIS D N 1
ATOM 4286 C CA . HIS D 1 99 ? 64.76887 38.08515 137.24882 1.000 31.25958 96 HIS D CA 1
ATOM 4287 C C . HIS D 1 99 ? 65.83872 39.15661 137.40241 1.000 31.91715 96 HIS D C 1
ATOM 4288 O O . HIS D 1 99 ? 65.54324 40.23805 137.91944 1.000 32.79811 96 HIS D O 1
ATOM 4295 N N . GLU D 1 100 ? 67.06787 38.88501 136.97370 1.000 31.37155 97 GLU D N 1
ATOM 4296 C CA . GLU D 1 100 ? 68.09902 39.90846 136.97731 1.000 32.40559 97 GLU D CA 1
ATOM 4297 C C . GLU D 1 100 ? 67.83399 40.92109 135.86537 1.000 30.74479 97 GLU D C 1
ATOM 4298 O O . GLU D 1 100 ? 67.04042 40.68326 134.94963 1.000 27.43568 97 GLU D O 1
ATOM 4304 N N . ALA D 1 101 ? 68.50413 42.06931 135.96354 1.000 30.05635 98 ALA D N 1
ATOM 4305 C CA . ALA D 1 101 ? 68.29746 43.15401 135.01036 1.000 33.58331 98 ALA D CA 1
ATOM 4306 C C . ALA D 1 101 ? 68.51663 42.67030 133.58280 1.000 30.34231 98 ALA D C 1
ATOM 4307 O O . ALA D 1 101 ? 69.52673 42.03069 133.27811 1.000 30.70844 98 ALA D O 1
ATOM 4309 N N . PHE D 1 102 ? 67.55226 42.97344 132.70906 1.000 29.10393 99 PHE D N 1
ATOM 4310 C CA . PHE D 1 102 ? 67.60454 42.45810 131.34420 1.000 29.55693 99 PHE D CA 1
ATOM 4311 C C . PHE D 1 102 ? 68.82257 42.98411 130.59655 1.000 29.43463 99 PHE D C 1
ATOM 4312 O O . PHE D 1 102 ? 69.44053 42.25377 129.81247 1.000 31.65788 99 PHE D O 1
ATOM 4320 N N . GLY D 1 103 ? 69.18155 44.24976 130.82143 1.000 26.04688 100 GLY D N 1
ATOM 4321 C CA . GLY D 1 103 ? 70.37893 44.78741 130.19932 1.000 26.22781 100 GLY D CA 1
ATOM 4322 C C . GLY D 1 103 ? 71.64054 44.07841 130.64615 1.000 27.19411 100 GLY D C 1
ATOM 4323 O O . GLY D 1 103 ? 72.61193 43.99259 129.88981 1.000 26.44030 100 GLY D O 1
ATOM 4324 N N . GLN D 1 104 ? 71.64437 43.55964 131.87572 1.000 23.31063 101 GLN D N 1
ATOM 4325 C CA . GLN D 1 104 ? 72.78714 42.79164 132.35642 1.000 27.78765 101 GLN D CA 1
ATOM 4326 C C . GLN D 1 104 ? 72.89142 41.45225 131.63647 1.000 28.00659 101 GLN D C 1
ATOM 4327 O O . GLN D 1 104 ? 73.99329 41.01195 131.28827 1.000 31.08417 101 GLN D O 1
ATOM 4333 N N . ARG D 1 105 ? 71.75427 40.79119 131.40285 1.000 25.78732 102 ARG D N 1
ATOM 4334 C CA . ARG D 1 105 ? 71.76378 39.54534 130.64200 1.000 25.52388 102 ARG D CA 1
ATOM 4335 C C . ARG D 1 105 ? 72.12710 39.79108 129.18423 1.000 24.72975 102 ARG D C 1
ATOM 4336 O O . ARG D 1 105 ? 72.81488 38.97134 128.56316 1.000 25.59448 102 ARG D O 1
ATOM 4344 N N . ALA D 1 106 ? 71.66855 40.91237 128.62211 1.000 23.95255 103 ALA D N 1
ATOM 4345 C CA . ALA D 1 106 ? 71.96762 41.22182 127.22833 1.000 26.97759 103 ALA D CA 1
ATOM 4346 C C . ALA D 1 106 ? 73.46381 41.40469 127.01190 1.000 30.98084 103 ALA D C 1
ATOM 4347 O O . ALA D 1 106 ? 73.99728 41.03122 125.96042 1.000 32.45165 103 ALA D O 1
ATOM 4349 N N . LEU D 1 107 ? 74.15854 41.97366 127.99943 1.000 29.63042 104 LEU D N 1
ATOM 4350 C CA . LEU D 1 107 ? 75.59830 42.17236 127.87307 1.000 28.43605 104 LEU D CA 1
ATOM 4351 C C . LEU D 1 107 ? 76.34307 40.84348 127.88974 1.000 27.24039 104 LEU D C 1
ATOM 4352 O O . LEU D 1 107 ? 77.32925 40.66969 127.16334 1.000 30.44994 104 LEU D O 1
ATOM 4357 N N . VAL D 1 108 ? 75.88718 39.89587 128.71339 1.000 25.58810 105 VAL D N 1
ATOM 4358 C CA . VAL D 1 108 ? 76.51092 38.57581 128.75235 1.000 26.69202 105 VAL D CA 1
ATOM 4359 C C . VAL D 1 108 ? 76.43474 37.91135 127.38381 1.000 26.87710 105 VAL D C 1
ATOM 4360 O O . VAL D 1 108 ? 77.41656 37.33497 126.90013 1.000 25.77107 105 VAL D O 1
ATOM 4364 N N . VAL D 1 109 ? 75.27330 37.99570 126.73132 1.000 24.74532 106 VAL D N 1
ATOM 4365 C CA . VAL D 1 109 ? 75.09765 37.34573 125.43671 1.000 25.28273 106 VAL D CA 1
ATOM 4366 C C . VAL D 1 109 ? 75.85261 38.09266 124.34440 1.000 28.29650 106 VAL D C 1
ATOM 4367 O O . VAL D 1 109 ? 76.35114 37.47653 123.39376 1.000 29.40859 106 VAL D O 1
ATOM 4371 N N . GLU D 1 110 ? 75.95528 39.42006 124.45431 1.000 24.90583 107 GLU D N 1
ATOM 4372 C CA . GLU D 1 110 ? 76.75604 40.17698 123.49674 1.000 27.07461 107 GLU D CA 1
ATOM 4373 C C . GLU D 1 110 ? 78.21565 39.74184 123.54229 1.000 26.18301 107 GLU D C 1
ATOM 4374 O O . GLU D 1 110 ? 78.88270 39.66020 122.50383 1.000 27.08309 107 GLU D O 1
ATOM 4380 N N . ILE D 1 111 ? 78.72289 39.43867 124.73791 1.000 25.72359 108 ILE D N 1
ATOM 4381 C CA . ILE D 1 111 ? 80.11185 39.01270 124.87095 1.000 24.05954 108 ILE D CA 1
ATOM 4382 C C . ILE D 1 111 ? 80.28127 37.57909 124.38252 1.000 27.41283 108 ILE D C 1
ATOM 4383 O O . ILE D 1 111 ? 81.29289 37.23779 123.75705 1.000 29.29412 108 ILE D O 1
ATOM 4388 N N . MET D 1 112 ? 79.29449 36.71909 124.65096 1.000 25.28814 109 MET D N 1
ATOM 4389 C CA . MET D 1 112 ? 79.34843 35.35281 124.13981 1.000 27.72567 109 MET D CA 1
ATOM 4390 C C . MET D 1 112 ? 79.36988 35.33699 122.61701 1.000 27.38418 109 MET D C 1
ATOM 4391 O O . MET D 1 112 ? 80.06844 34.51952 122.00680 1.000 28.94041 109 MET D O 1
ATOM 4396 N N . ALA D 1 113 ? 78.61146 36.23570 121.98528 1.000 26.21664 110 ALA D N 1
ATOM 4397 C CA . ALA D 1 113 ? 78.64966 36.34059 120.53085 1.000 26.02745 110 ALA D CA 1
ATOM 4398 C C . ALA D 1 113 ? 79.98204 36.90516 120.05599 1.000 28.87478 110 ALA D C 1
ATOM 4399 O O . ALA D 1 113 ? 80.50444 36.48820 119.01542 1.000 33.12165 110 ALA D O 1
ATOM 4401 N N . GLU D 1 114 ? 80.54496 37.85676 120.80488 1.000 28.78075 111 GLU D N 1
ATOM 4402 C CA . GLU D 1 114 ? 81.85057 38.40233 120.44982 1.000 27.93063 111 GLU D CA 1
ATOM 4403 C C . GLU D 1 114 ? 82.93376 37.33497 120.53906 1.000 31.87071 111 GLU D C 1
ATOM 4404 O O . GLU D 1 114 ? 83.85679 37.30583 119.71689 1.000 32.40574 111 GLU D O 1
ATOM 4410 N N . GLY D 1 115 ? 82.83125 36.44034 121.52488 1.000 26.52948 112 GLY D N 1
ATOM 4411 C CA . GLY D 1 115 ? 83.81750 35.38648 121.68502 1.000 28.17970 112 GLY D CA 1
ATOM 4412 C C . GLY D 1 115 ? 83.85871 34.39252 120.54304 1.000 33.18419 112 GLY D C 1
ATOM 4413 O O . GLY D 1 115 ? 84.88545 33.73472 120.34628 1.000 35.31273 112 GLY D O 1
ATOM 4414 N N . MET D 1 116 ? 82.77109 34.26864 119.78485 1.000 29.70050 113 MET D N 1
ATOM 4415 C CA . MET D 1 116 ? 82.72427 33.33804 118.66434 1.000 34.50104 113 MET D CA 1
ATOM 4416 C C . MET D 1 116 ? 83.31478 33.91675 117.38531 1.000 35.08262 113 MET D C 1
ATOM 4417 O O . MET D 1 116 ? 83.40909 33.19763 116.38444 1.000 36.21707 113 MET D O 1
ATOM 4422 N N . ARG D 1 117 ? 83.70548 35.19138 117.39227 1.000 34.78566 114 ARG D N 1
ATOM 4423 C CA . ARG D 1 117 ? 84.41871 35.79584 116.27796 1.000 38.98150 114 ARG D CA 1
ATOM 4424 C C . ARG D 1 117 ? 85.68726 36.51252 116.71795 1.000 39.55879 114 ARG D C 1
ATOM 4425 O O . ARG D 1 117 ? 86.34583 37.14128 115.88248 1.000 43.39566 114 ARG D O 1
ATOM 4433 N N . ASN D 1 118 ? 86.04493 36.43456 117.99463 1.000 35.44987 115 ASN D N 1
ATOM 4434 C CA . ASN D 1 118 ? 87.22573 37.10419 118.53723 1.000 34.43774 115 ASN D CA 1
ATOM 4435 C C . ASN D 1 118 ? 88.00262 36.09177 119.36820 1.000 36.02549 115 ASN D C 1
ATOM 4436 O O . ASN D 1 118 ? 87.54892 35.72545 120.47039 1.000 32.26144 115 ASN D O 1
ATOM 4441 N N . PRO D 1 119 ? 89.15661 35.61572 118.89048 1.000 36.56401 116 PRO D N 1
ATOM 4442 C CA . PRO D 1 119 ? 89.91064 34.61868 119.66988 1.000 33.85588 116 PRO D CA 1
ATOM 4443 C C . PRO D 1 119 ? 90.37452 35.13023 121.02169 1.000 35.26986 116 PRO D C 1
ATOM 4444 O O . PRO D 1 119 ? 90.47166 34.34036 121.96986 1.000 35.89883 116 PRO D O 1
ATOM 4448 N N . GLN D 1 120 ? 90.66853 36.42745 121.13992 1.000 36.46057 117 GLN D N 1
ATOM 4449 C CA . GLN D 1 120 ? 91.05556 36.98665 122.43176 1.000 38.69276 117 GLN D CA 1
ATOM 4450 C C . GLN D 1 120 ? 89.92206 36.86072 123.44228 1.000 35.55315 117 GLN D C 1
ATOM 4451 O O . GLN D 1 120 ? 90.13805 36.45753 124.59115 1.000 35.29744 117 GLN D O 1
ATOM 4457 N N . VAL D 1 121 ? 88.70098 37.20519 123.02761 1.000 32.92540 118 VAL D N 1
ATOM 4458 C CA . VAL D 1 121 ? 87.55712 37.12811 123.93024 1.000 32.16897 118 VAL D CA 1
ATOM 4459 C C . VAL D 1 121 ? 87.21709 35.67507 124.23960 1.000 32.51637 118 VAL D C 1
ATOM 4460 O O . VAL D 1 121 ? 86.80731 35.34420 125.35909 1.000 32.66881 118 VAL D O 1
ATOM 4464 N N . ALA D 1 122 ? 87.38999 34.78328 123.25907 1.000 31.98874 119 ALA D N 1
ATOM 4465 C CA . ALA D 1 122 ? 87.11298 33.36859 123.48715 1.000 34.78703 119 ALA D CA 1
ATOM 4466 C C . ALA D 1 122 ? 88.02297 32.78307 124.55818 1.000 34.15668 119 ALA D C 1
ATOM 4467 O O . ALA D 1 122 ? 87.59656 31.91262 125.32623 1.000 27.47422 119 ALA D O 1
ATOM 4469 N N . ALA D 1 123 ? 89.27540 33.24140 124.62381 1.000 34.81295 120 ALA D N 1
ATOM 4470 C CA . ALA D 1 123 ? 90.17705 32.77490 125.67160 1.000 33.67996 120 ALA D CA 1
ATOM 4471 C C . ALA D 1 123 ? 89.70596 33.23411 127.04486 1.000 31.91944 120 ALA D C 1
ATOM 4472 O O . ALA D 1 123 ? 89.82240 32.49293 128.02815 1.000 32.09456 120 ALA D O 1
ATOM 4474 N N . MET D 1 124 ? 89.16824 34.45319 127.13051 1.000 32.35409 121 MET D N 1
ATOM 4475 C CA . MET D 1 124 ? 88.63535 34.93917 128.39861 1.000 29.57984 121 MET D CA 1
ATOM 4476 C C . MET D 1 124 ? 87.40396 34.14669 128.81779 1.000 28.74007 121 MET D C 1
ATOM 4477 O O . MET D 1 124 ? 87.25703 33.79299 129.99377 1.000 28.41016 121 MET D O 1
ATOM 4482 N N . LEU D 1 125 ? 86.50890 33.85861 127.86897 1.000 29.96134 122 LEU D N 1
ATOM 4483 C CA . LEU D 1 125 ? 85.32400 33.06748 128.18318 1.000 28.53046 122 LEU D CA 1
ATOM 4484 C C . LEU D 1 125 ? 85.69043 31.64446 128.58083 1.000 27.66236 122 LEU D C 1
ATOM 4485 O O . LEU D 1 125 ? 84.99300 31.02910 129.39558 1.000 31.04903 122 LEU D O 1
ATOM 4490 N N . LYS D 1 126 ? 86.77308 31.10414 128.01601 1.000 31.66503 123 LYS D N 1
ATOM 4491 C CA . LYS D 1 126 ? 87.24121 29.78693 128.43296 1.000 33.83260 123 LYS D CA 1
ATOM 4492 C C . LYS D 1 126 ? 87.65162 29.79374 129.89946 1.000 33.27978 123 LYS D C 1
ATOM 4493 O O . LYS D 1 126 ? 87.33774 28.85829 130.64445 1.000 30.74556 123 LYS D O 1
ATOM 4499 N N . ASN D 1 127 ? 88.34674 30.84801 130.33417 1.000 29.82805 124 ASN D N 1
ATOM 4500 C CA . ASN D 1 127 ? 88.73523 30.95230 131.73692 1.000 27.28886 124 ASN D CA 1
ATOM 4501 C C . ASN D 1 127 ? 87.52028 31.14893 132.63516 1.000 27.24314 124 ASN D C 1
ATOM 4502 O O . ASN D 1 127 ? 87.44091 30.55585 133.71732 1.000 31.58921 124 ASN D O 1
ATOM 4507 N N . LYS D 1 128 ? 86.56560 31.97894 132.20565 1.000 28.25044 125 LYS D N 1
ATOM 4508 C CA . LYS D 1 128 ? 85.37658 32.22696 133.01624 1.000 28.61072 125 LYS D CA 1
ATOM 4509 C C . LYS D 1 128 ? 84.56646 30.95145 133.20786 1.000 30.58940 125 LYS D C 1
ATOM 4510 O O . LYS D 1 128 ? 84.22203 30.58284 134.33678 1.000 31.68418 125 LYS D O 1
ATOM 4516 N N . HIS D 1 129 ? 84.25402 30.26105 132.10942 1.000 26.80713 126 HIS D N 1
ATOM 4517 C CA . HIS D 1 129 ? 83.43069 29.06093 132.20125 1.000 29.10139 126 HIS D CA 1
ATOM 4518 C C . HIS D 1 129 ? 84.14746 27.93807 132.94035 1.000 30.51590 126 HIS D C 1
ATOM 4519 O O . HIS D 1 129 ? 83.50081 27.14649 133.63504 1.000 34.26571 126 HIS D O 1
ATOM 4526 N N . MET D 1 130 ? 85.47356 27.85437 132.81243 1.000 27.89419 127 MET D N 1
ATOM 4527 C CA . MET D 1 130 ? 86.22069 26.85006 133.56249 1.000 31.60051 127 MET D CA 1
ATOM 4528 C C . MET D 1 130 ? 86.17890 27.13683 135.05814 1.000 34.85559 127 MET D C 1
ATOM 4529 O O . MET D 1 130 ? 86.07526 26.21061 135.87114 1.000 34.13687 127 MET D O 1
ATOM 4534 N N . THR D 1 131 ? 86.25876 28.41454 135.43847 1.000 30.01161 128 THR D N 1
ATOM 4535 C CA . THR D 1 131 ? 86.18849 28.77596 136.85056 1.000 31.28521 128 THR D CA 1
ATOM 4536 C C . THR D 1 131 ? 84.82959 28.42453 137.44267 1.000 30.11116 128 THR D C 1
ATOM 4537 O O . THR D 1 131 ? 84.74663 27.89075 138.55555 1.000 30.25726 128 THR D O 1
ATOM 4541 N N . ILE D 1 132 ? 83.75307 28.70570 136.70615 1.000 27.33798 129 ILE D N 1
ATOM 4542 C CA . ILE D 1 132 ? 82.40965 28.48343 137.23091 1.000 26.96049 129 ILE D CA 1
ATOM 4543 C C . ILE D 1 132 ? 82.11875 26.99317 137.36389 1.000 30.25608 129 ILE D C 1
ATOM 4544 O O . ILE D 1 132 ? 81.55390 26.54717 138.36988 1.000 36.98051 129 ILE D O 1
ATOM 4549 N N . THR D 1 133 ? 82.49718 26.19832 136.35794 1.000 30.46034 130 THR D N 1
ATOM 4550 C CA . THR D 1 133 ? 82.22113 24.76554 136.41201 1.000 33.64683 130 THR D CA 1
ATOM 4551 C C . THR D 1 133 ? 82.98973 24.08417 137.53666 1.000 33.27230 130 THR D C 1
ATOM 4552 O O . THR D 1 133 ? 82.52526 23.07423 138.07715 1.000 34.73210 130 THR D O 1
ATOM 4556 N N . GLU D 1 134 ? 84.15828 24.61635 137.90341 1.000 34.73932 131 GLU D N 1
ATOM 4557 C CA . GLU D 1 134 ? 84.91598 24.03624 139.00674 1.000 38.02761 131 GLU D CA 1
ATOM 4558 C C . GLU D 1 134 ? 84.20109 24.22352 140.33868 1.000 36.05245 131 GLU D C 1
ATOM 4559 O O . GLU D 1 134 ? 84.28819 23.35522 141.21422 1.000 36.57452 131 GLU D O 1
ATOM 4565 N N . PHE D 1 135 ? 83.49238 25.34077 140.51161 1.000 29.45499 132 PHE D N 1
ATOM 4566 C CA . PHE D 1 135 ? 82.74906 25.55964 141.74717 1.000 32.16125 132 PHE D CA 1
ATOM 4567 C C . PHE D 1 135 ? 81.44827 24.76724 141.76333 1.000 34.01485 132 PHE D C 1
ATOM 4568 O O . PHE D 1 135 ? 81.04590 24.25342 142.81311 1.000 39.10734 132 PHE D O 1
ATOM 4576 N N . VAL D 1 136 ? 80.77633 24.66342 140.61418 1.000 33.38333 133 VAL D N 1
ATOM 4577 C CA . VAL D 1 136 ? 79.57560 23.83704 140.53113 1.000 30.86733 133 VAL D CA 1
ATOM 4578 C C . VAL D 1 136 ? 79.92288 22.37577 140.78590 1.000 31.22060 133 VAL D C 1
ATOM 4579 O O . VAL D 1 136 ? 79.17388 21.64918 141.45077 1.000 31.33968 133 VAL D O 1
ATOM 4583 N N . ALA D 1 137 ? 81.07169 21.92597 140.27567 1.000 31.79547 134 ALA D N 1
ATOM 4584 C CA . ALA D 1 137 ? 81.49712 20.55055 140.51340 1.000 37.75295 134 ALA D CA 1
ATOM 4585 C C . ALA D 1 137 ? 81.81207 20.31426 141.98539 1.000 44.22038 134 ALA D C 1
ATOM 4586 O O . ALA D 1 137 ? 81.57247 19.21938 142.50883 1.000 45.44978 134 ALA D O 1
ATOM 4588 N N . GLN D 1 138 ? 82.35177 21.32803 142.66901 1.000 47.10273 135 GLN D N 1
ATOM 4589 C CA . GLN D 1 138 ? 82.67578 21.17338 144.08420 1.000 49.47209 135 GLN D CA 1
ATOM 4590 C C . GLN D 1 138 ? 81.41473 21.09186 144.92961 1.000 44.81148 135 GLN D C 1
ATOM 4591 O O . GLN D 1 138 ? 81.33743 20.28405 145.86193 1.000 41.23846 135 GLN D O 1
ATOM 4597 N N . ARG D 1 139 ? 80.42127 21.92970 144.63036 1.000 40.20849 136 ARG D N 1
ATOM 4598 C CA . ARG D 1 139 ? 79.13553 21.79472 145.30028 1.000 37.80310 136 ARG D CA 1
ATOM 4599 C C . ARG D 1 139 ? 78.46260 20.48041 144.92938 1.000 38.71731 136 ARG D C 1
ATOM 4600 O O . ARG D 1 139 ? 77.72591 19.90877 145.74149 1.000 33.52894 136 ARG D O 1
ATOM 4608 N N . MET D 1 140 ? 78.72495 19.97718 143.72086 1.000 39.83609 137 MET D N 1
ATOM 4609 C CA . MET D 1 140 ? 78.19698 18.67666 143.32644 1.000 40.46843 137 MET D CA 1
ATOM 4610 C C . MET D 1 140 ? 78.86210 17.55186 144.10984 1.000 41.93021 137 MET D C 1
ATOM 4611 O O . MET D 1 140 ? 78.21064 16.55879 144.45311 1.000 39.35984 137 MET D O 1
ATOM 4616 N N . ARG D 1 141 ? 80.15830 17.68897 144.40280 1.000 42.46944 138 ARG D N 1
ATOM 4617 C CA . ARG D 1 141 ? 80.84431 16.67842 145.20147 1.000 44.41303 138 ARG D CA 1
ATOM 4618 C C . ARG D 1 141 ? 80.38532 16.72046 146.65301 1.000 48.01420 138 ARG D C 1
ATOM 4619 O O . ARG D 1 141 ? 80.31408 15.67948 147.31673 1.000 48.81048 138 ARG D O 1
ATOM 4627 N N . ASP D 1 142 ? 80.07746 17.91555 147.16507 1.000 48.71634 139 ASP D N 1
ATOM 4628 C CA . ASP D 1 142 ? 79.49522 18.01909 148.49922 1.000 47.23740 139 ASP D CA 1
ATOM 4629 C C . ASP D 1 142 ? 78.17327 17.26723 148.57579 1.000 45.04657 139 ASP D C 1
ATOM 4630 O O . ASP D 1 142 ? 77.89398 16.58217 149.56683 1.000 47.07372 139 ASP D O 1
ATOM 4635 N N . ALA D 1 143 ? 77.34908 17.37882 147.53135 1.000 40.80639 140 ALA D N 1
ATOM 4636 C CA . ALA D 1 143 ? 76.05560 16.70457 147.53004 1.000 41.57435 140 ALA D CA 1
ATOM 4637 C C . ALA D 1 143 ? 76.21691 15.19429 147.41385 1.000 46.76484 140 ALA D C 1
ATOM 4638 O O . ALA D 1 143 ? 75.43290 14.43529 147.99599 1.000 51.08448 140 ALA D O 1
ATOM 4640 N N . GLN D 1 144 ? 77.21893 14.73933 146.65758 1.000 46.41110 141 GLN D N 1
ATOM 4641 C CA . GLN D 1 144 ? 77.51444 13.31123 146.60272 1.000 47.02799 141 GLN D CA 1
ATOM 4642 C C . GLN D 1 144 ? 77.89881 12.78708 147.97926 1.000 51.10342 141 GLN D C 1
ATOM 4643 O O . GLN D 1 144 ? 77.43453 11.72344 148.40641 1.000 51.19811 141 GLN D O 1
ATOM 4649 N N . GLN D 1 145 ? 78.75360 13.52874 148.68823 1.000 55.35042 142 GLN D N 1
ATOM 4650 C CA . GLN D 1 145 ? 79.15793 13.12490 150.03008 1.000 59.89147 142 GLN D CA 1
ATOM 4651 C C . GLN D 1 145 ? 77.96248 13.06823 150.97171 1.000 61.35502 142 GLN D C 1
ATOM 4652 O O . GLN D 1 145 ? 77.84024 12.13887 151.77827 1.000 65.87826 142 GLN D O 1
ATOM 4658 N N . LYS D 1 146 ? 77.06592 14.04785 150.87910 1.000 57.72940 143 LYS D N 1
ATOM 4659 C CA . LYS D 1 146 ? 75.84360 14.04380 151.67111 1.000 57.33235 143 LYS D CA 1
ATOM 4660 C C . LYS D 1 146 ? 74.80437 13.05948 151.14905 1.000 57.10141 143 LYS D C 1
ATOM 4661 O O . LYS D 1 146 ? 73.70708 12.98587 151.71275 1.000 55.22675 143 LYS D O 1
ATOM 4667 N N . GLY D 1 147 ? 75.11981 12.30683 150.09651 1.000 55.13009 144 GLY D N 1
ATOM 4668 C CA . GLY D 1 147 ? 74.21883 11.28426 149.60539 1.000 53.61092 144 GLY D CA 1
ATOM 4669 C C . GLY D 1 147 ? 72.98594 11.79796 148.90269 1.000 54.27346 144 GLY D C 1
ATOM 4670 O O . GLY D 1 147 ? 72.01171 11.05477 148.76149 1.000 55.30786 144 GLY D O 1
ATOM 4671 N N . GLU D 1 148 ? 72.99618 13.05233 148.45181 1.000 53.05723 145 GLU D N 1
ATOM 4672 C CA . GLU D 1 148 ? 71.83457 13.60750 147.77127 1.000 49.13960 145 GLU D CA 1
ATOM 4673 C C . GLU D 1 148 ? 71.76735 13.21472 146.30182 1.000 49.15907 145 GLU D C 1
ATOM 4674 O O . GLU D 1 148 ? 70.67278 13.21100 145.72778 1.000 48.99076 145 GLU D O 1
ATOM 4680 N N . ILE D 1 149 ? 72.89990 12.88205 145.68118 1.000 51.82228 146 ILE D N 1
ATOM 4681 C CA . ILE D 1 149 ? 72.93843 12.48477 144.27992 1.000 55.13769 146 ILE D CA 1
ATOM 4682 C C . ILE D 1 149 ? 73.92336 11.33456 144.11363 1.000 59.34992 146 ILE D C 1
ATOM 4683 O O . ILE D 1 149 ? 74.65188 10.96295 145.03672 1.000 60.35302 146 ILE D O 1
ATOM 4688 N N . SER D 1 150 ? 73.93596 10.77786 142.90592 1.000 68.04122 147 SER D N 1
ATOM 4689 C CA . SER D 1 150 ? 74.71982 9.58668 142.62451 1.000 71.06791 147 SER D CA 1
ATOM 4690 C C . SER D 1 150 ? 76.20966 9.83064 142.85463 1.000 70.62669 147 SER D C 1
ATOM 4691 O O . SER D 1 150 ? 76.70770 10.93727 142.64184 1.000 71.60228 147 SER D O 1
ATOM 4694 N N . PRO D 1 151 ? 76.93736 8.80901 143.31464 1.000 65.52214 148 PRO D N 1
ATOM 4695 C CA . PRO D 1 151 ? 78.40225 8.89669 143.36333 1.000 62.39312 148 PRO D CA 1
ATOM 4696 C C . PRO D 1 151 ? 79.08007 8.57184 142.04187 1.000 61.32864 148 PRO D C 1
ATOM 4697 O O . PRO D 1 151 ? 80.28352 8.83398 141.90348 1.000 61.50537 148 PRO D O 1
ATOM 4701 N N . ASP D 1 152 ? 78.35506 8.01578 141.07300 1.000 61.01386 149 ASP D N 1
ATOM 4702 C CA . ASP D 1 152 ? 78.91469 7.64962 139.77942 1.000 62.31273 149 ASP D CA 1
ATOM 4703 C C . ASP D 1 152 ? 78.76428 8.75104 138.73693 1.000 60.28724 149 ASP D C 1
ATOM 4704 O O . ASP D 1 152 ? 78.97098 8.49138 137.54759 1.000 61.50845 149 ASP D O 1
ATOM 4709 N N . ILE D 1 153 ? 78.41839 9.96658 139.15145 1.000 56.60390 150 ILE D N 1
ATOM 4710 C CA . ILE D 1 153 ? 78.18333 11.06139 138.21654 1.000 55.11535 150 ILE D CA 1
ATOM 4711 C C . ILE D 1 153 ? 79.51414 11.62666 137.74022 1.000 50.40651 150 ILE D C 1
ATOM 4712 O O . ILE D 1 153 ? 80.44892 11.81359 138.52869 1.000 50.14586 150 ILE D O 1
ATOM 4717 N N . ASN D 1 154 ? 79.60428 11.89406 136.43783 1.000 47.22507 151 ASN D N 1
ATOM 4718 C CA . ASN D 1 154 ? 80.73484 12.61507 135.85397 1.000 44.25413 151 ASN D CA 1
ATOM 4719 C C . ASN D 1 154 ? 80.52593 14.09721 136.14133 1.000 41.45129 151 ASN D C 1
ATOM 4720 O O . ASN D 1 154 ? 79.86264 14.81159 135.38937 1.000 41.21496 151 ASN D O 1
ATOM 4725 N N . THR D 1 155 ? 81.11114 14.56817 137.24614 1.000 38.89395 152 THR D N 1
ATOM 4726 C CA . THR D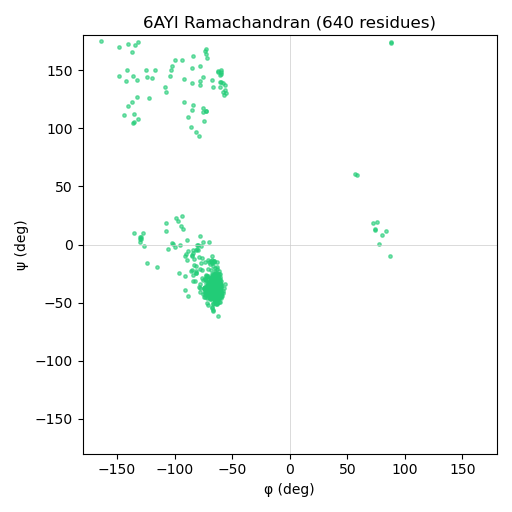 1 155 ? 80.84341 15.92815 137.70603 1.000 37.70182 152 THR D CA 1
ATOM 4727 C C . THR D 1 155 ? 81.39713 16.98036 136.75233 1.000 38.71632 152 THR D C 1
ATOM 4728 O O . THR D 1 155 ? 80.82922 18.07308 136.64645 1.000 39.25791 152 THR D O 1
ATOM 4732 N N . ALA D 1 156 ? 82.49500 16.67995 136.05589 1.000 39.72955 153 ALA D N 1
ATOM 4733 C CA . ALA D 1 156 ? 83.08450 17.66221 135.15077 1.000 38.74133 153 ALA D CA 1
ATOM 4734 C C . ALA D 1 156 ? 82.19612 17.89325 133.93388 1.000 40.88475 153 ALA D C 1
ATOM 4735 O O . ALA D 1 156 ? 81.93401 19.03993 133.55198 1.000 44.43696 153 ALA D O 1
ATOM 4737 N N . MET D 1 157 ? 81.72228 16.81279 133.30989 1.000 37.02221 154 MET D N 1
ATOM 4738 C CA . MET D 1 157 ? 80.85077 16.95809 132.14846 1.000 39.00971 154 MET D CA 1
ATOM 4739 C C . MET D 1 157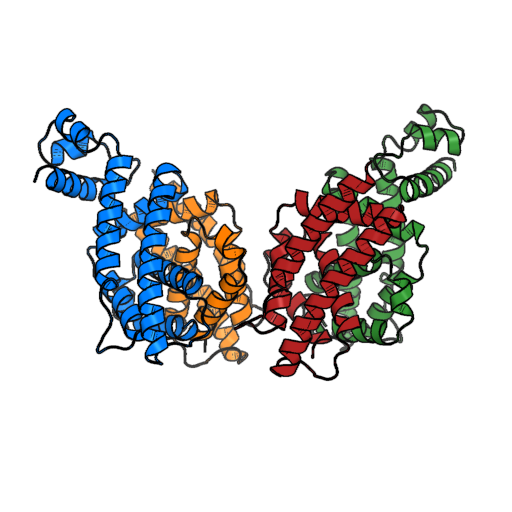 ? 79.45781 17.42152 132.55795 1.000 35.99364 154 MET D C 1
ATOM 4740 O O . MET D 1 157 ? 78.82284 18.20400 131.84082 1.000 37.11346 154 MET D O 1
ATOM 4745 N N . THR D 1 158 ? 78.96769 16.95280 133.70925 1.000 32.59530 155 THR D N 1
ATOM 4746 C CA . THR D 1 158 ? 77.64998 17.37196 134.17894 1.000 32.22911 155 THR D CA 1
ATOM 4747 C C . THR D 1 158 ? 77.61931 18.86666 134.47501 1.000 32.30120 155 THR D C 1
ATOM 4748 O O . THR D 1 158 ? 76.65827 19.55830 134.11770 1.000 32.69681 155 THR D O 1
ATOM 4752 N N . SER D 1 159 ? 78.66644 19.38460 135.12222 1.000 34.37757 156 SER D N 1
ATOM 4753 C CA . SER D 1 159 ? 78.71533 20.81168 135.42467 1.000 36.37580 156 SER D CA 1
ATOM 4754 C C . SER D 1 159 ? 78.75527 21.64506 134.15042 1.000 32.93309 156 SER D C 1
ATOM 4755 O O . SER D 1 159 ? 78.13419 22.71221 134.07793 1.000 33.14489 156 SER D O 1
ATOM 4758 N N . ARG D 1 160 ? 79.47981 21.17333 133.13297 1.000 35.00390 157 ARG D N 1
ATOM 4759 C CA . ARG D 1 160 ? 79.54414 21.90608 131.87282 1.000 38.36294 157 ARG D CA 1
ATOM 4760 C C . ARG D 1 160 ? 78.19293 21.91332 131.16935 1.000 37.53425 157 ARG D C 1
ATOM 4761 O O . ARG D 1 160 ? 77.78460 22.93622 130.60682 1.000 34.15166 157 ARG D O 1
ATOM 4769 N N . LEU D 1 161 ? 77.48457 20.78205 131.18907 1.000 38.24075 158 LEU D N 1
ATOM 4770 C CA . LEU D 1 161 ? 76.16007 20.73604 130.58102 1.000 34.45751 158 LEU D CA 1
ATOM 4771 C C . LEU D 1 161 ? 75.15429 21.56319 131.37009 1.000 31.02280 158 LEU D C 1
ATOM 4772 O O . LEU D 1 161 ? 74.22729 22.13308 130.78291 1.000 30.57842 158 LEU D O 1
ATOM 4777 N N . LEU D 1 162 ? 75.31788 21.64092 132.69346 1.000 30.11510 159 LEU D N 1
ATOM 4778 C CA . LEU D 1 162 ? 74.45899 22.50820 133.49306 1.000 29.16726 159 LEU D CA 1
ATOM 4779 C C . LEU D 1 162 ? 74.69941 23.97489 133.15994 1.000 29.53282 159 LEU D C 1
ATOM 4780 O O . LEU D 1 162 ? 73.75223 24.76789 133.09880 1.000 26.82285 159 LEU D O 1
ATOM 4785 N N . LEU D 1 163 ? 75.96130 24.35278 132.94133 1.000 28.67568 160 LEU D N 1
ATOM 4786 C CA . LEU D 1 163 ? 76.27163 25.73602 132.59679 1.000 29.76350 160 LEU D CA 1
ATOM 4787 C C . LEU D 1 163 ? 75.74657 26.09158 131.21149 1.000 31.24644 160 LEU D C 1
ATOM 4788 O O . LEU D 1 163 ? 75.29767 27.22114 130.98340 1.000 28.94906 160 LEU D O 1
ATOM 4793 N N . ASP D 1 164 ? 75.79657 25.14256 130.27295 1.000 28.45004 161 ASP D N 1
ATOM 4794 C CA . ASP D 1 164 ? 75.25597 25.39492 128.94095 1.000 32.69918 161 ASP D CA 1
ATOM 4795 C C . ASP D 1 164 ? 73.74625 25.58935 128.98938 1.000 31.69606 161 ASP D C 1
ATOM 4796 O O . ASP D 1 164 ? 73.20795 26.48091 128.32311 1.000 30.34703 161 ASP D O 1
ATOM 4801 N N . LEU D 1 165 ? 73.04720 24.76214 129.77044 1.000 29.86459 162 LEU D N 1
ATOM 4802 C CA . LEU D 1 165 ? 71.61907 24.97391 129.98061 1.000 30.54489 162 LEU D CA 1
ATOM 4803 C C . LEU D 1 165 ? 71.35996 26.32689 130.62997 1.000 30.68417 162 LEU D C 1
ATOM 4804 O O . LEU D 1 165 ? 70.36044 26.99071 130.32928 1.000 29.96420 162 LEU D O 1
ATOM 4809 N N . THR D 1 166 ? 72.26221 26.75699 131.51347 1.000 29.22344 163 THR D N 1
ATOM 4810 C CA . THR D 1 166 ? 72.09784 28.03787 132.19200 1.000 27.61787 163 THR D CA 1
ATOM 4811 C C . THR D 1 166 ? 72.17928 29.19815 131.20647 1.000 29.25913 163 THR D C 1
ATOM 4812 O O . THR D 1 166 ? 71.34066 30.10700 131.22744 1.000 28.85916 163 THR D O 1
ATOM 4816 N N . TYR D 1 167 ? 73.18362 29.18089 130.32682 1.000 29.44871 164 TYR D N 1
ATOM 4817 C CA . TYR D 1 167 ? 73.32928 30.26167 129.35751 1.000 29.31584 164 TYR D CA 1
ATOM 4818 C C . TYR D 1 167 ? 72.21838 30.23896 128.31613 1.000 28.42332 164 TYR D C 1
ATOM 4819 O O . TYR D 1 167 ? 71.85385 31.29175 127.77999 1.000 29.30975 164 TYR D O 1
ATOM 4828 N N . GLY D 1 168 ? 71.67127 29.05979 128.01583 1.000 30.14345 165 GLY D N 1
ATOM 4829 C CA . GLY D 1 168 ? 70.53235 28.99831 127.11465 1.000 25.95558 165 GLY D CA 1
ATOM 4830 C C . GLY D 1 168 ? 69.30439 29.67575 127.69102 1.000 27.61690 165 GLY D C 1
ATOM 4831 O O . GLY D 1 168 ? 68.54159 30.32250 126.96855 1.000 29.47450 165 GLY D O 1
ATOM 4832 N N . VAL D 1 169 ? 69.09684 29.53634 129.00192 1.000 25.27731 166 VAL D N 1
ATOM 4833 C CA . VAL D 1 169 ? 68.00592 30.24533 129.66206 1.000 27.08164 166 VAL D CA 1
ATOM 4834 C C . VAL D 1 169 ? 68.31856 31.73376 129.74884 1.000 29.64171 166 VAL D C 1
ATOM 4835 O O . VAL D 1 169 ? 67.44446 32.58114 129.52689 1.000 28.04732 166 VAL D O 1
ATOM 4839 N N . LEU D 1 170 ? 69.57301 32.07412 130.06037 1.000 29.99610 167 LEU D N 1
ATOM 4840 C CA . LEU D 1 170 ? 69.97023 33.47476 130.15923 1.000 26.63820 167 LEU D CA 1
ATOM 4841 C C . LEU D 1 170 ? 69.76329 34.21371 128.84451 1.000 24.87575 167 LEU D C 1
ATOM 4842 O O . LEU D 1 170 ? 69.42566 35.40346 128.84806 1.000 22.84213 167 LEU D O 1
ATOM 4847 N N . ALA D 1 171 ? 69.95572 33.53197 127.71667 1.000 24.74804 168 ALA D N 1
ATOM 4848 C CA . ALA D 1 171 ? 69.81131 34.14887 126.40652 1.000 25.26839 168 ALA D CA 1
ATOM 4849 C C . ALA D 1 171 ? 68.37438 34.16276 125.90281 1.000 31.84801 168 ALA D C 1
ATOM 4850 O O . ALA D 1 171 ? 68.09863 34.81569 124.89029 1.000 34.80763 168 ALA D O 1
ATOM 4852 N N . ASP D 1 172 ? 67.45881 33.46285 126.57006 1.000 32.92037 169 ASP D N 1
ATOM 4853 C CA . ASP D 1 172 ? 66.05599 33.47136 126.16592 1.000 33.43121 169 ASP D CA 1
ATOM 4854 C C . ASP D 1 172 ? 65.44426 34.82003 126.52276 1.000 30.43386 169 ASP D C 1
ATOM 4855 O O . ASP D 1 172 ? 65.33407 35.16825 127.70301 1.000 30.70403 169 ASP D O 1
ATOM 4860 N N . ILE D 1 173 ? 65.04266 35.57767 125.49858 1.000 28.86790 170 ILE D N 1
ATOM 4861 C CA . ILE D 1 173 ? 64.46318 36.90035 125.71514 1.000 29.44051 170 ILE D CA 1
ATOM 4862 C C . ILE D 1 173 ? 63.20014 36.81049 126.56209 1.000 31.94843 170 ILE D C 1
ATOM 4863 O O . ILE D 1 173 ? 62.91603 37.70674 127.36712 1.000 34.32269 170 ILE D O 1
ATOM 4868 N N . GLU D 1 174 ? 62.43771 35.72619 126.42072 1.000 33.54389 171 GLU D N 1
ATOM 4869 C CA . GLU D 1 174 ? 61.19370 35.54309 127.15540 1.000 41.04599 171 GLU D CA 1
ATOM 4870 C C . GLU D 1 174 ? 61.35720 34.65122 128.38143 1.000 36.33687 171 GLU D C 1
ATOM 4871 O O . GLU D 1 174 ? 60.37167 34.07183 128.85050 1.000 34.82139 171 GLU D O 1
ATOM 4877 N N . ALA D 1 175 ? 62.57699 34.53521 128.91323 1.000 32.60627 172 ALA D N 1
ATOM 4878 C CA . ALA D 1 175 ? 62.80247 33.66401 130.06310 1.000 35.11197 172 ALA D CA 1
ATOM 4879 C C . ALA D 1 175 ? 61.99051 34.11427 131.27125 1.000 34.26188 172 ALA D C 1
ATOM 4880 O O . ALA D 1 175 ? 61.48377 33.28149 132.03230 1.000 32.32204 172 ALA D O 1
ATOM 4882 N N . GLU D 1 176 ? 61.84920 35.42855 131.46134 1.000 35.00200 173 GLU D N 1
ATOM 4883 C CA . GLU D 1 176 ? 61.11203 35.92731 132.61759 1.000 40.90585 173 GLU D CA 1
ATOM 4884 C C . GLU D 1 176 ? 59.62020 35.63922 132.50596 1.000 38.28911 173 GLU D C 1
ATOM 4885 O O . GLU D 1 176 ? 58.96150 35.39808 133.52409 1.000 38.80684 173 GLU D O 1
ATOM 4891 N N . ASP D 1 177 ? 59.06921 35.66171 131.28984 1.000 36.22080 174 ASP D N 1
ATOM 4892 C CA . ASP D 1 177 ? 57.65907 35.32649 131.11891 1.000 40.79268 174 ASP D CA 1
ATOM 4893 C C . ASP D 1 177 ? 57.40589 33.85204 131.40602 1.000 42.17104 174 ASP D C 1
ATOM 4894 O O . ASP D 1 177 ? 56.39954 33.49970 132.03272 1.000 39.77129 174 ASP D O 1
ATOM 4899 N N . LEU D 1 178 ? 58.30804 32.97603 130.95528 1.000 41.40701 175 LEU D N 1
ATOM 4900 C CA . LEU D 1 178 ? 58.16859 31.55405 131.24924 1.000 41.02831 175 LEU D CA 1
ATOM 4901 C C . LEU D 1 178 ? 58.27792 31.27935 132.74207 1.000 38.64323 175 LEU D C 1
ATOM 4902 O O . LEU D 1 178 ? 57.61906 30.36768 133.25521 1.000 39.12561 175 LEU D O 1
ATOM 4907 N N . ALA D 1 179 ? 59.09392 32.05986 133.45449 1.000 35.58124 176 ALA D N 1
ATOM 4908 C CA . ALA D 1 179 ? 59.30871 31.84108 134.87959 1.000 37.78587 176 ALA D CA 1
ATOM 4909 C C . ALA D 1 179 ? 58.05814 32.07969 135.71437 1.000 41.22765 176 ALA D C 1
ATOM 4910 O O . ALA D 1 179 ? 58.02970 31.67461 136.88167 1.000 45.75266 176 ALA D O 1
ATOM 4912 N N . ARG D 1 180 ? 57.03175 32.72127 135.15623 1.000 4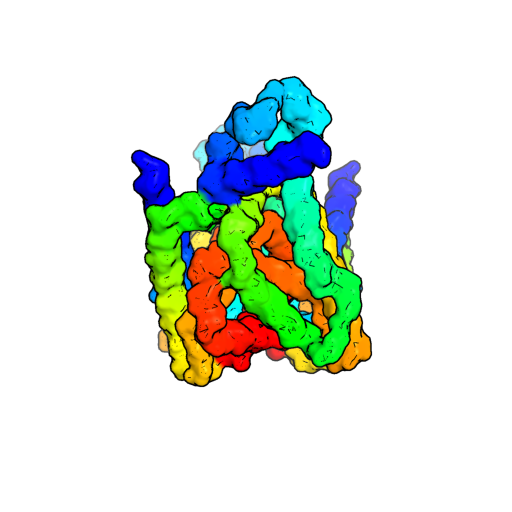1.03446 177 ARG D N 1
ATOM 4913 C CA . ARG D 1 180 ? 55.80257 32.97313 135.89633 1.000 44.83734 177 ARG D CA 1
ATOM 4914 C C . ARG D 1 180 ? 54.92666 31.73567 136.03880 1.000 48.37055 177 ARG D C 1
ATOM 4915 O O . ARG D 1 180 ? 53.97008 31.76370 136.82054 1.000 52.96178 177 ARG D O 1
ATOM 4923 N N . GLU D 1 181 ? 55.22577 30.66113 135.31526 1.000 45.22118 178 GLU D N 1
ATOM 4924 C CA . GLU D 1 181 ? 54.46268 29.42409 135.38256 1.000 47.05445 178 GLU D CA 1
ATOM 4925 C C . GLU D 1 181 ? 55.27121 28.35493 136.10514 1.000 45.62561 178 GLU D C 1
ATOM 4926 O O . GLU D 1 181 ? 56.46856 28.18965 135.85038 1.000 44.76597 178 GLU D O 1
ATOM 4932 N N . ALA D 1 182 ? 54.60578 27.62523 137.00543 1.000 43.48785 179 ALA D N 1
ATOM 4933 C CA . ALA D 1 182 ? 55.28704 26.60802 137.79965 1.000 41.10010 179 ALA D CA 1
ATOM 4934 C C . ALA D 1 182 ? 55.84915 25.47939 136.94535 1.000 35.66970 179 ALA D C 1
ATOM 4935 O O . ALA D 1 182 ? 56.75595 24.77009 137.39544 1.000 33.34912 179 ALA D O 1
ATOM 4937 N N . SER D 1 183 ? 55.33386 25.29353 135.72762 1.000 32.39502 180 SER D N 1
ATOM 4938 C CA . SER D 1 183 ? 55.87968 24.27757 134.83573 1.000 35.66110 180 SER D CA 1
ATOM 4939 C C . SER D 1 183 ? 57.29682 24.60672 134.38520 1.000 37.46138 180 SER D C 1
ATOM 4940 O O . SER D 1 183 ? 58.00802 23.71195 133.91551 1.000 38.37250 180 SER D O 1
ATOM 4943 N N . PHE D 1 184 ? 57.71852 25.86667 134.51294 1.000 35.23107 181 PHE D N 1
ATOM 4944 C CA . PHE D 1 184 ? 59.08736 26.23352 134.16507 1.000 35.86072 181 PHE D CA 1
ATOM 4945 C C . PHE D 1 184 ? 60.08284 25.60309 135.13056 1.000 31.59059 181 PHE D C 1
ATOM 4946 O O . PHE D 1 184 ? 61.02768 24.92478 134.71028 1.000 31.50867 181 PHE D O 1
ATOM 4954 N N . ALA D 1 185 ? 59.88507 25.81624 136.43420 1.000 30.33303 182 ALA D N 1
ATOM 4955 C CA . ALA D 1 185 ? 60.76513 25.20431 137.42303 1.000 32.77200 182 ALA D CA 1
ATOM 4956 C C . ALA D 1 185 ? 60.62124 23.68882 137.43997 1.000 32.37687 182 ALA D C 1
ATOM 4957 O O . ALA D 1 185 ? 61.58460 22.98100 137.75407 1.000 32.25620 182 ALA D O 1
ATOM 4959 N N . GLN D 1 186 ? 59.43390 23.17465 137.10958 1.000 31.11747 183 GLN D N 1
ATOM 4960 C CA . GLN D 1 186 ? 59.24595 21.72857 137.05418 1.000 34.47332 183 GLN D CA 1
ATOM 4961 C C . GLN D 1 186 ? 60.07804 21.10819 135.93956 1.000 34.43450 183 GLN D C 1
ATOM 4962 O O . GLN D 1 186 ? 60.71077 20.06367 136.13733 1.000 32.31768 183 GLN D O 1
ATOM 4968 N N . GLY D 1 187 ? 60.08827 21.73577 134.76160 1.000 31.15935 184 GLY D N 1
ATOM 4969 C CA . GLY D 1 187 ? 60.90883 21.22878 133.67411 1.000 32.59480 184 GLY D CA 1
ATOM 4970 C C . GLY D 1 187 ? 62.38683 21.23153 134.01210 1.000 34.26515 184 GLY D C 1
ATOM 4971 O O . GLY D 1 187 ? 63.09985 20.26618 133.72853 1.000 33.22797 184 GLY D O 1
ATOM 4972 N N . LEU D 1 188 ? 62.86636 22.31555 134.62739 1.000 33.31276 185 LEU D N 1
ATOM 4973 C CA . LEU D 1 188 ? 64.25074 22.35050 135.08702 1.000 35.43657 185 LEU D CA 1
ATOM 4974 C C . LEU D 1 188 ? 64.48784 21.31919 136.18245 1.000 34.89522 185 LEU D C 1
ATOM 4975 O O . LEU D 1 188 ? 65.55128 20.68965 136.23494 1.000 32.41572 185 LEU D O 1
ATOM 4980 N N . ARG D 1 189 ? 63.50260 21.13246 137.06438 1.000 32.96895 186 ARG D N 1
ATOM 4981 C CA . ARG D 1 189 ? 63.62053 20.13928 138.12769 1.000 34.06221 186 ARG D CA 1
ATOM 4982 C C . ARG D 1 189 ? 63.80368 18.74049 137.55181 1.000 30.42327 186 ARG D C 1
ATOM 4983 O O . ARG D 1 189 ? 64.70702 18.00045 137.95853 1.000 27.41298 186 ARG D O 1
ATOM 4991 N N . ALA D 1 190 ? 62.95251 18.36167 136.59625 1.000 33.96120 187 ALA D N 1
ATOM 4992 C CA . ALA D 1 190 ? 63.09358 17.05651 135.95947 1.000 38.27363 187 ALA D CA 1
ATOM 4993 C C . ALA D 1 190 ? 64.37088 16.98285 135.13315 1.000 40.06506 187 ALA D C 1
ATOM 4994 O O . ALA D 1 190 ? 65.01832 15.93092 135.07104 1.000 38.19069 187 ALA D O 1
ATOM 4996 N N . MET D 1 191 ? 64.75047 18.09389 134.49874 1.000 41.37382 188 MET D N 1
ATOM 4997 C CA . MET D 1 191 ? 65.95522 18.11502 133.67539 1.000 39.70789 188 MET D CA 1
ATOM 4998 C C . MET D 1 191 ? 67.20392 17.89411 134.52027 1.000 35.70510 188 MET D C 1
ATOM 4999 O O . MET D 1 191 ? 68.04822 17.04976 134.19799 1.000 31.80192 188 MET D O 1
ATOM 5004 N N . ILE D 1 192 ? 67.33573 18.64921 135.61161 1.000 35.72277 189 ILE D N 1
ATOM 5005 C CA . ILE D 1 192 ? 68.54922 18.58758 136.41872 1.000 36.98240 189 ILE D CA 1
ATOM 5006 C C . ILE D 1 192 ? 68.59138 17.29867 137.23018 1.000 39.04647 189 ILE D C 1
ATOM 5007 O O . ILE D 1 192 ? 69.64433 16.66018 137.35157 1.000 37.56407 189 ILE D O 1
ATOM 5012 N N . GLY D 1 193 ? 67.45236 16.89146 137.79446 1.000 39.28808 190 GLY D N 1
ATOM 5013 C CA . GLY D 1 193 ? 67.40668 15.62887 138.51145 1.000 38.48712 190 GLY D CA 1
ATOM 5014 C C . GLY D 1 193 ? 67.69113 14.43496 137.62290 1.000 38.40207 190 GLY D C 1
ATOM 5015 O O . GLY D 1 193 ? 68.17882 13.40505 138.09648 1.000 37.71581 190 GLY D O 1
ATOM 5016 N N . GLY D 1 194 ? 67.40021 14.55533 136.32639 1.000 38.37383 191 GLY D N 1
ATOM 5017 C CA . GLY D 1 194 ? 67.68345 13.46236 135.41187 1.000 39.99759 191 GLY D CA 1
ATOM 5018 C C . GLY D 1 194 ? 69.16931 13.24943 135.19465 1.000 39.28201 191 GLY D C 1
ATOM 5019 O O . GLY D 1 194 ? 69.63646 12.10998 135.11580 1.000 38.19022 191 GLY D O 1
ATOM 5020 N N . ILE D 1 195 ? 69.93416 14.33885 135.09642 1.000 39.43209 192 ILE D N 1
ATOM 5021 C CA . ILE D 1 195 ? 71.37306 14.21039 134.89216 1.000 38.38720 192 ILE D CA 1
ATOM 5022 C C . ILE D 1 195 ? 72.11820 13.97617 136.20062 1.000 41.30305 192 ILE D C 1
ATOM 5023 O O . ILE D 1 195 ? 73.26793 13.51887 136.17721 1.000 44.32756 192 ILE D O 1
ATOM 5028 N N . LEU D 1 196 ? 71.49367 14.25955 137.34412 1.000 40.80644 193 LEU D N 1
ATOM 5029 C CA . LEU D 1 196 ? 72.14171 14.07404 138.63500 1.000 46.25031 193 LEU D CA 1
ATOM 5030 C C . LEU D 1 196 ? 71.80751 12.74401 139.29579 1.000 58.44327 193 LEU D C 1
ATOM 5031 O O . LEU D 1 196 ? 72.59265 12.26984 140.12413 1.000 58.94121 193 LEU D O 1
ATOM 5036 N N . THR D 1 197 ? 70.67161 12.13921 138.96203 1.000 69.41695 194 THR D N 1
ATOM 5037 C CA . THR D 1 197 ? 70.30723 10.83770 139.51236 1.000 72.67914 194 THR D CA 1
ATOM 5038 C C . THR D 1 197 ? 70.02138 9.83874 138.39568 1.000 71.67504 194 THR D C 1
ATOM 5039 O O . THR D 1 197 ? 70.89501 9.53266 137.58395 1.000 70.91226 194 THR D O 1
#

InterPro domains:
  IPR001647 DNA-binding HTH domain, TetR-type [PF00440] (16-62)
  IPR001647 DNA-binding HTH domain, TetR-type [PR00455] (16-29)
  IPR001647 DNA-binding HTH domain, TetR-type [PR00455] (37-60)
  IPR001647 DNA-binding HTH domain, TetR-type [PS50977] (10-70)
  IPR009057 Homedomain-like superfamily [SSF46689] (1-79)
  IPR023772 DNA-binding HTH domain, TetR-type, conserved site [PS01081] (28-59)
  IPR036271 Tetracyclin repressor-like, C-terminal domain superfamily [SSF48498] (84-168)
  IPR050109 HTH-type, TetR-like transcriptional regulator [PTHR30055] (6-194)

Nearest PDB structures (foldseek):
  6ayi-assembly2_C  TM=1.005E+00  e=1.545E-25  Escherichia coli O157:H7
  6ayh-assembly1_A-2  TM=9.825E-01  e=1.325E-17  Salmonella enterica
  6ayi-assembly2_D  TM=1.004E+00  e=1.316E-16  Escherichia coli O157:H7
  6of0-assembly2_D  TM=7.152E-01  e=1.150E-04  Neisseria gonorrhoeae
  5nz0-assembly1_A-2  TM=7.057E-01  e=1.142E-03  Mycobacterium tuberculosis H37Rv

Solvent-accessible surface area: 27135 Å² total; per-residue (Å²): 131,54,120,61,108,0,5,84,10,0,38,92,28,1,16,110,69,1,22,157,78,4,48,27,155,36,0,6,161,57,6,90,34,63,68,48,52,0,110,151,68,5,145,40,47,30,32,0,3,68,8,0,2,94,62,8,24,79,79,23,7,71,70,13,99,118,88,18,136,84,47,70,2,18,51,51,9,2,106,12,4,36,44,12,1,107,54,70,82,37,44,4,4,2,7,2,5,6,10,0,10,3,12,96,18,110,105,0,22,64,25,1,108,95,10,12,95,27,4,16,103,58,7,9,66,22,0,108,28,3,35,143,84,69,46,9,47,102,105,34,73,23,69,13,8,1,20,0,2,17,6,0,26,13,2,0,12,14,7,45,33,1,83,67,28,22,182,87,93,29,3,24,99,9,0,84,31,0,0,33,32,12,23,124,114,34,67,116,13,63,58,29,2,95,116,12,27,81,78,22,15,61,56,12,103,121,79,15,105,42,17,70,3,15,17,34,7,1,37,8,2,24,16,15,1,55,47,67,78,54,60,5,13,65,6,1,72,6,8,0,13,3,11,60,17,112,109,0,20,54,28,3,100,90,7,18,93,47,5,17,93,55,8,3,69,21,0,109,49,1,34,160,96,64,42,11,25,106,132,31,75,21,71,8,6,2,23,1,3,14,7,0,22,16,1,1,12,7,5,46,35,0,80,78,31,15,138,97,25,24,1,20,45,8,0,46,25,0,0,13,17,8,0,108,132,42,104,69,113,0,5,85,14,0,40,99,20,6,18,106,73,1,26,159,86,3,28,50,149,41,1,3,149,73,2,89,28,59,102,53,49,5,136,148,59,7,116,34,36,31,31,0,4,62,9,0,1,89,68,7,23,82,78,23,12,67,66,15,85,118,78,24,124,86,51,102,3,13,52,56,6,11,106,12,2,36,44,13,1,106,50,66,81,38,45,4,4,3,7,2,6,9,9,0,10,3,11,102,19,113,109,0,21,61,28,2,112,76,8,15,91,26,3,16,92,55,7,8,67,23,0,98,47,4,27,165,130,65,48,8,56,110,80,34,70,31,65,11,8,1,24,0,3,15,5,0,30,14,2,1,12,12,5,51,44,0,83,71,26,25,189,92,74,18,2,38,115,9,0,102,37,0,0,25,28,8,29,110,141,46,66,122,16,63,62,42,2,97,109,11,30,80,65,23,19,52,51,13,107,77,78,14,113,55,20,74,3,17,39,19,5,9,30,7,2,30,16,11,1,48,52,68,80,54,56,3,12,64,6,2,71,5,8,1,29,3,11,64,20,115,116,0,20,57,24,4,108,92,8,14,95,46,3,17,112,66,6,3,81,22,0,101,45,2,32,161,98,62,48,10,28,110,137,33,72,17,72,10,7,1,24,0,2,14,5,0,23,15,1,0,15,11,6,45,36,0,84,61,27,15,157,87,14,14,2,3,41,8,0,35,28,0,0,15,19,6,0,111

Foldseek 3Di:
DVLVLLLVLLLVQCLVQNLPPGDPVSSCVSSVHDVVVVCVNAVDSLSSVLVLLVVVLVVLCVLQVDADPPDQLLLSLLVVLLVLLVPDLSSLSNVVSLVVVLVVPVSSVVSVVVSLQVNLVSSLVNVVVNVVVVRAPPPAPSSVLSSVSVVVSNVLSPPPCNNVVSVDPVSSVVSSCVNVVRD/DVLVVLLVLLVVVLVVLCVLQVDADPPDQLLRSLLCVLLCLLVPDLVNLVSVVVLVVVLVVPVSSVVSVVVSLVVNLVSQLVNLVVNVVVVRFPPPADSSVLSNVSVVSSNVLSPDPCNNVVSVDPVVSVVSSCVNNVRRD/DLLVLLLVLLLQQCLVQFDPRDDPVSSCVSSVHDPVVVCVNPVDSLSSVLVLLVVVLVVLCVLQVDADPDDQLLLSLLVVLLVLLVDDLSSLSNVVSLVVVLVVPVSSVVSVVVSLQVSLVSQLVNVVVNCVVVRDPPPADSNVLSSVSVVVSNVLSPPPCNNVLSVDPVSSVVSSCVNVVSD/DVLVVLLVLLVVVLVVLCVLQVDADPPAQLLRSLLCVLLVLLPPDLVSLVSVVVLVVVLVVDVSSVVSVVVSLVVNLVRQLVNLVVNVVVVSFPPPAPSSVLSSVSVVVSNVLSPPPCSNVLSVDPVSSVVSSCVSNVRGD

B-factor: mean 41.29, std 12.49, range [20.6, 92.26]

Organism: Escherichia coli (strain K12) (NCBI:txid83333)

GO terms:
  GO:0006351 DNA-templated transcription (P, IEP)
  GO:0045892 negative regulation of DNA-templated transcription (P, IMP)

Sequence (648 aa):
PTRTRILNAAREIFSENGFHSASMKAICKSCAISPGTLYHHFISKEALIQAIILQDQERALARFREPIEGIHFVDYMVESIVSLTHEAFGQRALVVEIMAEGMRNPQVAAMLKNKHMTITEFVAQRMRDAQQKGEISPDINTAMTSRLLLDLTYGVLADIEAEDLAREASFAQGLRAMIGGILSKEALIQAIILQDQERALARFREPIEGIHFVDYMVESIVSLTHEAFGQRALVVEIMAEGMRNPQVAAMLKNKHMTITEFVAQRMRDAQQKGEISPDINTAMTSRLLLDLTYGVLADIEAEDLAREASFAQGLRAMIGGILTPTRTRILNAAREIFSENGFHSASMKAICKSCAISPGTLYHHFISKEALIQAIILQDQERALARFREPIEGIHFVDYMVESIVSLTHEAFGQRALVVEIMAEGMRNPQVAAMLKNKHMTITEFVAQRMRDAQQKGEISPDINTAMTSRLLLDLTYGVLADIEAEDLAREASFAQGLRAMIGGILSKEALIQAIILQDQERALARFREPIEGIHFVDYMVESIVSLTHEAFGQRALVVEIMAEGMRNPQVAAMLKNKHMTITEFVAQRMRDAQQKGEISPDINTAMTSRLLLDLTYGVLADIEAEDLAREASFAQGLRAMIGGILT

Secondary structure (DSSP, 8-state):
-HHHHHHHHHHHHHHHHHHHH--HHHHHHHHT--HHHHHHH-SSHHHHHHHHHHHHHHHHHHHHSSPP-SS-HHHHHHHHHHHHTTS-HHHHHHHHHHHHHHTT-HHHHHHHHHHHHHHHHHHHHHHHHHHHTTSS-TTS-HHHHHHHHHHHHHHHHT-TTHHHHTTSHHHHHHHHHHHHHH-/-HHHHHHHHHHHHHHHHHHHHSS---SS-HHHHHHHHHHGGGGS-HHHHHHHHHHHHHHTT-HHHHHHHHHHHHHHHHHHHHHHHHHHHTTSS-TTS-HHHHHHHHHHHHHHHHT-TTHHHHTTSHHHHHHHHHHHHHHH-/-HHHHHHHHHHHHHHHH-TTT--HHHHHHHHT--HHHHHHH-SSHHHHHHHHHHHHHHHHHHHHSS---SS-HHHHHHHHHHHHTTS-HHHHHHHHHHHHHHTT-HHHHHHHHHHHHHHHHHHHHHHHHHHHTTSS-TTS-HHHHHHHHHHHHHHHHH-TTHHHHTTSHHHHHHHHHHHHHH-/-HHHHHHHHHHHHHHHHHHHHSSPP-SS-HHHHHHHHHHHHTTS-HHHHHHHHHHHHHHTT-HHHHHHHHHHHHHHHHHHHHHHHHHHHTTSS-TT--HHHHHHHHHHHHHHHHT-TTHHHHTTSHHHHHHHHHHHHHHH-